Protein 8B3Z (pdb70)

Secondary structure (DSSP, 8-state):
-HHHHHHHHHHHHTHHHHHHHHHHH-BTTB-HHHHHHHHHHHHHHHHHH--TTSS--HHHHHHHHHHHHHHHHHHHTT--/-HHHHHHHHHHHTHHHHHHHHHHT-BTTB-HHHHHHHHHHHHHHHHHH--TTSSS-HHHHHHHHHHHHHHHHHHHT-/-THHHHHHHTHHHHHHHHGGGGGG---HHHHHHHHHHHHHHHHHT--GGGS--HHHHHHHHHHHHHHHHHHHH-/-HHHHHHHHHHHHTHHHHHHHHGGGTTS---HHHHHHHHHHHHHHHHHH--TTSSS-HHHHHHHHHHHHHHHHHHHT-/---THHHHHHTHHHHHHHHHTTTTSSS-HHHHHHHHHHHHHHHHHH--TTSS--HHHHHHHHHHHHHHHHHHHTT---/--HHHHHHHTTHHHHHHHHHTTTTSSS-HHHHHHHHHHHHHHHHHT--SSSSS-HHHHHHHHHHHHHHHHHHHTT--

Foldseek 3Di:
DVVVVVLVVQLVVCLVLQLVLLVVVDDVPDDSVVLSVQLSVLQSVLSVPPDPVDDDDSSRSSNVSSVVSSVVVCVVVVVD/DVVVVLVVQLVVCLVVQLVLLVVPDDPPRDSVVLSVQLSVLQSVLSVPPDPVDDDDSSRSSNVSSVVSNVVVVVVVD/DVLVCQLVVCLVVQLVLLVVCVVVVDDSVVLSVQLSVLQSVLSVPPPVVVVDDSSVSSSVSSNVSSVCVVVVVD/DVLVVVLVVQLVVCLVLQLVLLVVCVVVVDDSVVLSVQLSVLQSVLSVPPDVPDDDDSSRSSNVSSVVSVVVVVVVVD/DPPPVVVLVVCLVVQLVLLVVVVVKPDDSVVLSVQLSVQLVVLVVPPDPVDPDDSNRSSNVSSNVSSVVVCVVVVIDD/DVCLVVLLVVCLVVLLVLLVVVPVWPDDSVVLSVQLSVLLNVLSVPADPDDPDHNSRSSNVSSNVSSVCVCVVVPID

Sequence (464 aa):
NGDQAARAILIERNLRLVVYIARKFENTGINIEDLISIGTIGLIKAVNTFNPEKKIKLATYASRCIENEILMYLRRNNKIGDQAARAILIERNLRLVVYIARKFENTGINIEDLISIGTIGLIKAVNTFNPEKKIKLATYASRCIENEILMYLRRNNAARAILIERNLRLVVYIARKFENTGINIEDLISIGTIGLIKAVNTFNPEKKIKLATYASRCIENEILMYLRRNNNGDQAARAILIERNLRLVVYIARKFENTGINIEDLISIGTIGLIKAVNTFNPEKKIKLATYASRCIENEILMYLRRNNQAARAILIERNLRLVVYIARKFENTGINIEDLISIGTIGLIKAVNTFNPEKKIKLATYASRCIENEILMYLRRNNKIRQAARAILIERNLRLVVYIARKFENTGINIEDLISSIGTIGLIKAVNTFNPEKKIKLATYASRCIENEILMYLRRNNKI

InterPro domains:
  IPR000943 RNA polymerase sigma-70 [PIRSF000770] (6-238)
  IPR000943 RNA polymerase sigma-70 [PR00046] (86-99)
  IPR000943 RNA polymerase sigma-70 [PR00046] (184-196)
  IPR000943 RNA polymerase sigma-70 [PR00046] (205-220)
  IPR000943 RNA polymerase sigma-70 [PR00046] (220-231)
  IPR000943 RNA polymerase sigma-70 [PS00715] (86-99)
  IPR000943 RNA polymerase sigma-70 [PS00716] (205-231)
  IPR001387 Cro/C1-type, helix-turn-helix domain [PS50943] (205-225)
  IPR007627 RNA polymerase sigma-70 region 2 [PF04542] (62-131)
  IPR007630 RNA polymerase sigma-70 region 4 [PF04545] (180-233)
  IPR013324 RNA polymerase sigma factor, region 3/4-like [SSF88659] (143-237)
  IPR013325 RNA polymerase sigma factor, region 2 [SSF88946] (25-131)
  IPR014200 RNA polymerase sigma-E type [TIGR02835] (8-239)
  IPR014284 RNA polymerase sigma-70-like domain [TIGR02937] (58-234)
  IPR036388 Winged helix-like DNA-binding domain superfamily [G3DSA:1.10.10.10] (165-238)
  IPR050813 Bacterial Sigma-70 Factor [PTHR30376] (3-131)

B-factor: mean 68.11, std 27.05, range [22.67, 183.77]

CATH classification: 1.20.120.1810

Structure (mmCIF, N/CA/C/O backbone):
data_8B3Z
#
_entry.id   8B3Z
#
_cell.length_a   81.953
_cell.length_b   165.143
_cell.length_c   98.930
_cell.angle_alpha   90.000
_cell.angle_beta   90.000
_cell.angle_gamma   90.000
#
_symmetry.space_group_name_H-M   'C 2 2 21'
#
loop_
_entity.id
_entity.type
_entity.pdbx_description
1 polymer 'RNA polymerase sigma factor'
2 water water
#
loop_
_atom_site.group_PDB
_atom_site.id
_atom_site.type_symbol
_atom_site.label_atom_id
_atom_site.label_alt_id
_atom_site.label_comp_id
_atom_site.label_asym_id
_atom_site.label_entity_id
_atom_site.label_seq_id
_atom_site.pdbx_PDB_ins_code
_atom_site.Cartn_x
_atom_site.Cartn_y
_atom_site.Cartn_z
_atom_site.occupancy
_atom_site.B_iso_or_equiv
_atom_site.auth_seq_id
_atom_site.auth_comp_id
_atom_site.auth_asym_id
_atom_site.auth_atom_id
_atom_site.pdbx_PDB_model_num
ATOM 1 N N . ASN A 1 2 ? 16.52906 24.83463 53.77013 1.000 85.87447 -3 ASN A N 1
ATOM 2 C CA . ASN A 1 2 ? 16.66311 23.43161 53.39060 1.000 96.51657 -3 ASN A CA 1
ATOM 3 C C . ASN A 1 2 ? 18.10353 22.94827 53.52342 1.000 96.31556 -3 ASN A C 1
ATOM 4 O O . ASN A 1 2 ? 19.03868 23.63634 53.10852 1.000 97.34714 -3 ASN A O 1
ATOM 6 N N . GLY A 1 3 ? 18.27248 21.75688 54.10217 1.000 86.19048 -2 GLY A N 1
ATOM 7 C CA . GLY A 1 3 ? 19.59076 21.14539 54.14043 1.000 69.61610 -2 GLY A CA 1
ATOM 8 C C . GLY A 1 3 ? 20.13833 20.85902 52.75344 1.000 71.25466 -2 GLY A C 1
ATOM 9 O O . GLY A 1 3 ? 21.31747 21.10417 52.47545 1.000 64.28893 -2 GLY A O 1
ATOM 10 N N . ASP A 1 4 ? 19.28869 20.34366 51.85889 1.000 70.45904 -1 ASP A N 1
ATOM 11 C CA . ASP A 1 4 ? 19.73108 20.10463 50.48871 1.000 59.50222 -1 ASP A CA 1
ATOM 12 C C . ASP A 1 4 ? 20.09108 21.40356 49.78110 1.000 62.22992 -1 ASP A C 1
ATOM 13 O O . ASP A 1 4 ? 20.98196 21.41169 48.92153 1.000 62.02716 -1 ASP A O 1
ATOM 18 N N . GLN A 1 5 ? 19.41383 22.50624 50.12104 1.000 62.66119 0 GLN A N 1
ATOM 19 C CA . GLN A 1 5 ? 19.78466 23.79989 49.55241 1.000 59.22098 0 GLN A CA 1
ATOM 20 C C . GLN A 1 5 ? 21.18413 24.20243 49.99227 1.000 54.15373 0 GLN A C 1
ATOM 21 O O . GLN A 1 5 ? 21.96328 24.74359 49.19609 1.000 50.86688 0 GLN A O 1
ATOM 23 N N . ALA A 1 6 ? 21.52287 23.93422 51.25849 1.000 48.21088 1 ALA A N 1
ATOM 24 C CA . ALA A 1 6 ? 22.85840 24.25166 51.75617 1.000 51.01332 1 ALA A CA 1
ATOM 25 C C . ALA A 1 6 ? 23.91700 23.42981 51.03626 1.000 55.67879 1 ALA A C 1
ATOM 26 O O . ALA A 1 6 ? 24.98271 23.94741 50.68154 1.000 57.09927 1 ALA A O 1
ATOM 28 N N . ALA A 1 7 ? 23.63074 22.14819 50.79771 1.000 60.55071 2 ALA A N 1
ATOM 29 C CA . ALA A 1 7 ? 24.58321 21.29308 50.09968 1.000 55.00740 2 ALA A CA 1
ATOM 30 C C . ALA A 1 7 ? 24.77851 21.74876 48.66176 1.000 47.98296 2 ALA A C 1
ATOM 31 O O . ALA A 1 7 ? 25.90385 21.74533 48.15221 1.000 53.49777 2 ALA A O 1
ATOM 33 N N . ARG A 1 8 ? 23.69646 22.14966 47.98885 1.000 47.48324 3 ARG A N 1
ATOM 34 C CA . ARG A 1 8 ? 23.83679 22.64137 46.62143 1.000 46.40408 3 ARG A CA 1
ATOM 35 C C . ARG A 1 8 ? 24.62439 23.94343 46.58595 1.000 49.94576 3 ARG A C 1
ATOM 36 O O . ARG A 1 8 ? 25.47453 24.13782 45.70839 1.000 52.65786 3 ARG A O 1
ATOM 44 N N . ALA A 1 9 ? 24.36239 24.83926 47.54176 1.000 51.44799 4 ALA A N 1
ATOM 45 C CA . ALA A 1 9 ? 25.11374 26.08781 47.63053 1.000 43.47666 4 ALA A CA 1
ATOM 46 C C . ALA A 1 9 ? 26.60387 25.82457 47.79513 1.000 46.02610 4 ALA A C 1
ATOM 47 O O . ALA A 1 9 ? 27.43279 26.50209 47.17888 1.000 49.74844 4 ALA A O 1
ATOM 49 N N . ILE A 1 10 ? 26.96392 24.84276 48.62189 1.000 48.60850 5 ILE A N 1
ATOM 50 C CA . ILE A 1 10 ? 28.37389 24.52299 48.81786 1.000 48.93223 5 ILE A CA 1
ATOM 51 C C . ILE A 1 10 ? 29.00852 24.09401 47.50655 1.000 52.29613 5 ILE A C 1
ATOM 52 O O . ILE A 1 10 ? 30.13563 24.48960 47.18537 1.000 55.75663 5 ILE A O 1
ATOM 57 N N . LEU A 1 11 ? 28.29208 23.28883 46.72299 1.000 53.67057 6 LEU A N 1
ATOM 58 C CA . LEU A 1 11 ? 28.86568 22.74192 45.49920 1.000 49.12110 6 LEU A CA 1
ATOM 59 C C . LEU A 1 11 ? 28.92891 23.79103 44.39495 1.000 42.52027 6 LEU A C 1
ATOM 60 O O . LEU A 1 11 ? 29.88094 23.81429 43.61076 1.000 40.65858 6 LEU A O 1
ATOM 65 N N . ILE A 1 12 ? 27.92912 24.66610 44.32096 1.000 43.72328 7 ILE A N 1
ATOM 66 C CA . ILE A 1 12 ? 27.94627 25.73619 43.32858 1.000 41.22752 7 ILE A CA 1
ATOM 67 C C . ILE A 1 12 ? 29.11773 26.67683 43.58567 1.000 52.29909 7 ILE A C 1
ATOM 68 O O . ILE A 1 12 ? 29.92420 26.95658 42.69056 1.000 52.38363 7 ILE A O 1
ATOM 73 N N . GLU A 1 13 ? 29.23634 27.16968 44.82192 1.000 55.59645 8 GLU A N 1
ATOM 74 C CA . GLU A 1 13 ? 30.31180 28.10187 45.13966 1.000 54.37915 8 GLU A CA 1
ATOM 75 C C . GLU A 1 13 ? 31.67756 27.45708 44.97410 1.000 54.94761 8 GLU A C 1
ATOM 76 O O . GLU A 1 13 ? 32.65279 28.14667 44.65975 1.000 60.65531 8 GLU A O 1
ATOM 82 N N . ARG A 1 14 ? 31.76019 26.13606 45.14866 1.000 53.82103 9 ARG A N 1
ATOM 83 C CA . ARG A 1 14 ? 33.03743 25.44096 45.02983 1.000 61.99758 9 ARG A CA 1
ATOM 84 C C . ARG A 1 14 ? 33.54586 25.42872 43.59039 1.000 63.86240 9 ARG A C 1
ATOM 85 O O . ARG A 1 14 ? 34.75397 25.29114 43.36418 1.000 59.87133 9 ARG A O 1
ATOM 93 N N . ASN A 1 15 ? 32.65404 25.59092 42.60872 1.000 52.20368 10 ASN A N 1
ATOM 94 C CA . ASN A 1 15 ? 33.02409 25.46556 41.20322 1.000 50.26244 10 ASN A CA 1
ATOM 95 C C . ASN A 1 15 ? 32.76461 26.74246 40.40555 1.000 50.06929 10 ASN A C 1
ATOM 96 O O . ASN A 1 15 ? 32.59778 26.67101 39.18497 1.000 51.13411 10 ASN A O 1
ATOM 101 N N . LEU A 1 16 ? 32.72272 27.91171 41.06065 1.000 37.55136 11 LEU A N 1
ATOM 102 C CA . LEU A 1 16 ? 32.53210 29.15121 40.30672 1.000 46.07441 11 LEU A CA 1
ATOM 103 C C . LEU A 1 16 ? 33.75113 29.47144 39.45616 1.000 49.86452 11 LEU A C 1
ATOM 104 O O . LEU A 1 16 ? 33.62333 30.05798 38.37362 1.000 51.61509 11 LEU A O 1
ATOM 109 N N . ARG A 1 17 ? 34.94201 29.09500 39.92278 1.000 43.33861 12 ARG A N 1
ATOM 110 C CA . ARG A 1 17 ? 36.15433 29.26521 39.13348 1.000 48.34069 12 ARG A CA 1
ATOM 111 C C . ARG A 1 17 ? 36.02735 28.58149 37.78318 1.000 48.84485 12 ARG A C 1
ATOM 112 O O . ARG A 1 17 ? 36.61796 29.03093 36.79429 1.000 50.52053 12 ARG A O 1
ATOM 120 N N . LEU A 1 18 ? 35.25737 27.49435 37.73338 1.000 49.99411 13 LEU A N 1
ATOM 121 C CA . LEU A 1 18 ? 35.08359 26.73819 36.50013 1.000 48.12920 13 LEU A CA 1
ATOM 122 C C . LEU A 1 18 ? 34.24374 27.51858 35.50338 1.000 43.91899 13 LEU A C 1
ATOM 123 O O . LEU A 1 18 ? 34.50155 27.48160 34.29364 1.000 40.36887 13 LEU A O 1
ATOM 128 N N . VAL A 1 19 ? 33.24775 28.24869 36.00377 1.000 43.12665 14 VAL A N 1
ATOM 129 C CA . VAL A 1 19 ? 32.41835 29.09138 35.15081 1.000 40.36805 14 VAL A CA 1
ATOM 130 C C . VAL A 1 19 ? 33.26312 30.16712 34.48231 1.000 44.28536 14 VAL A C 1
ATOM 131 O O . VAL A 1 19 ? 33.18885 30.37643 33.26401 1.000 49.51394 14 VAL A O 1
ATOM 135 N N . VAL A 1 20 ? 34.08520 30.86188 35.26841 1.000 36.66118 15 VAL A N 1
ATOM 136 C CA . VAL A 1 20 ? 34.85680 31.97411 34.72851 1.000 36.87100 15 VAL A CA 1
ATOM 137 C C . VAL A 1 20 ? 35.87637 31.47256 33.71931 1.000 48.76235 15 VAL A C 1
ATOM 138 O O . VAL A 1 20 ? 36.04014 32.05880 32.64159 1.000 47.65052 15 VAL A O 1
ATOM 142 N N . TYR A 1 21 ? 36.57863 30.38334 34.04758 1.000 49.00160 16 TYR A N 1
ATOM 143 C CA . TYR A 1 21 ? 37.59861 29.87073 33.13846 1.000 45.38119 16 TYR A CA 1
ATOM 144 C C . TYR A 1 21 ? 36.98398 29.44615 31.81052 1.000 45.15188 16 TYR A C 1
ATOM 145 O O . TYR A 1 21 ? 37.53687 29.73248 30.74060 1.000 46.81263 16 TYR A O 1
ATOM 154 N N . ILE A 1 22 ? 35.83558 28.76970 31.85756 1.000 44.83266 17 ILE A N 1
ATOM 155 C CA . ILE A 1 22 ? 35.21350 28.30722 30.62240 1.000 48.79172 17 ILE A CA 1
ATOM 156 C C . ILE A 1 22 ? 34.65674 29.48470 29.83512 1.000 45.49545 17 ILE A C 1
ATOM 157 O O . ILE A 1 22 ? 34.77777 29.54121 28.60606 1.000 48.74081 17 ILE A O 1
ATOM 162 N N . ALA A 1 23 ? 34.06313 30.45610 30.52891 1.000 47.84304 18 ALA A N 1
ATOM 163 C CA . ALA A 1 23 ? 33.53899 31.63182 29.84305 1.000 42.01801 18 ALA A CA 1
ATOM 164 C C . ALA A 1 23 ? 34.6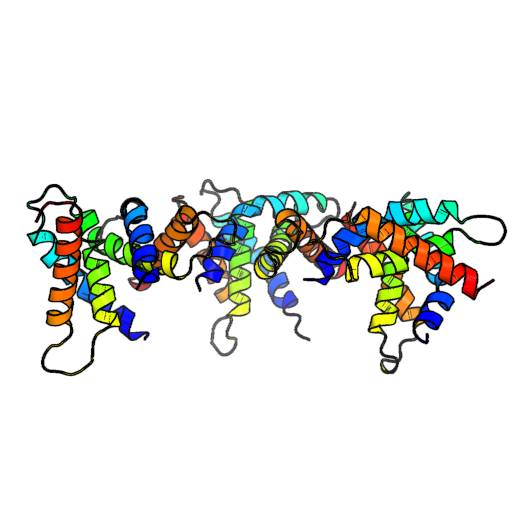5000 32.39378 29.13625 1.000 42.62106 18 ALA A C 1
ATOM 165 O O . ALA A 1 23 ? 34.46910 32.86000 28.00582 1.000 47.33292 18 ALA A O 1
ATOM 167 N N . ARG A 1 24 ? 35.81535 32.51347 29.77978 1.000 43.86209 19 ARG A N 1
ATOM 168 C CA . ARG A 1 24 ? 36.94153 33.20122 29.15422 1.000 45.30221 19 ARG A CA 1
ATOM 169 C C . ARG A 1 24 ? 37.34511 32.53593 27.85028 1.000 50.77623 19 ARG A C 1
ATOM 170 O O . ARG A 1 24 ? 37.78364 33.21930 26.91845 1.000 52.56338 19 ARG A O 1
ATOM 178 N N . LYS A 1 25 ? 37.20263 31.20686 27.76440 1.000 52.94219 20 LYS A N 1
ATOM 179 C CA . LYS A 1 25 ? 37.55631 30.49573 26.53866 1.000 49.07449 20 LYS A CA 1
ATOM 180 C C . LYS A 1 25 ? 36.63423 30.87270 25.38626 1.000 41.74889 20 LYS A C 1
ATOM 181 O O . LYS A 1 25 ? 37.05898 30.87527 24.23032 1.000 53.16384 20 LYS A O 1
ATOM 187 N N . PHE A 1 26 ? 35.38395 31.21138 25.67817 1.000 48.31258 21 PHE A N 1
ATOM 188 C CA . PHE A 1 26 ? 34.42763 31.55783 24.64215 1.000 54.65818 21 PHE A CA 1
ATOM 189 C C . PHE A 1 26 ? 34.34731 33.05147 24.37713 1.000 56.33039 21 PHE A C 1
ATOM 190 O O . PHE A 1 26 ? 33.64363 33.46063 23.44789 1.000 54.63273 21 PHE A O 1
ATOM 198 N N . GLU A 1 27 ? 35.03003 33.87116 25.17141 1.000 64.75754 22 GLU A N 1
ATOM 199 C CA . GLU A 1 27 ? 34.98087 35.30706 24.95321 1.000 63.98153 22 GLU A CA 1
ATOM 200 C C . GLU A 1 27 ? 35.57239 35.61952 23.59361 1.000 61.75831 22 GLU A C 1
ATOM 201 O O . GLU A 1 27 ? 36.61714 35.07932 23.22052 1.000 67.22608 22 GLU A O 1
ATOM 207 N N . ASN A 1 28 ? 34.88250 36.47248 22.84799 1.000 62.09563 23 ASN A N 1
ATOM 208 C CA . ASN A 1 28 ? 35.26884 36.80856 21.48763 1.000 70.32545 23 ASN A CA 1
ATOM 209 C C . ASN A 1 28 ? 34.65906 38.15732 21.14128 1.000 74.92748 23 ASN A C 1
ATOM 210 O O . ASN A 1 28 ? 33.88057 38.72693 21.91219 1.000 74.54850 23 ASN A O 1
ATOM 215 N N . THR A 1 29 ? 35.02384 38.66641 19.96761 1.000 79.15572 24 THR A N 1
ATOM 216 C CA . THR A 1 29 ? 34.43051 39.89588 19.46706 1.000 80.50474 24 THR A CA 1
ATOM 217 C C . THR A 1 29 ? 32.92559 39.72763 19.29335 1.000 81.25876 24 THR A C 1
ATOM 218 O O . THR A 1 29 ? 32.46498 38.77840 18.65313 1.000 88.25654 24 THR A O 1
ATOM 222 N N . GLY A 1 30 ? 32.15785 40.64739 19.87424 1.000 76.80231 25 GLY A N 1
ATOM 223 C CA . GLY A 1 30 ? 30.71256 40.59428 19.80670 1.000 69.23754 25 GLY A CA 1
ATOM 224 C C . GLY A 1 30 ? 30.05034 39.72217 20.85046 1.000 76.14648 25 GLY A C 1
ATOM 225 O O . GLY A 1 30 ? 28.81565 39.63588 20.86395 1.000 86.11072 25 GLY A O 1
ATOM 226 N N . ILE A 1 31 ? 30.82459 39.08270 21.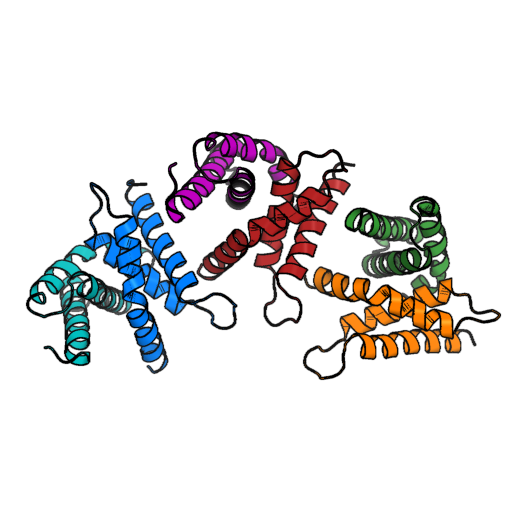72622 1.000 62.18112 26 ILE A N 1
ATOM 227 C CA . ILE A 1 31 ? 30.31322 38.17337 22.74516 1.000 65.48226 26 ILE A CA 1
ATOM 228 C C . ILE A 1 31 ? 30.80206 38.67873 24.09627 1.000 69.43979 26 ILE A C 1
ATOM 229 O O . ILE A 1 31 ? 32.00397 38.61667 24.39361 1.000 65.63662 26 ILE A O 1
ATOM 234 N N . ASN A 1 32 ? 29.87685 39.16485 24.92083 1.000 66.45753 27 ASN A N 1
ATOM 235 C CA . ASN A 1 32 ? 30.24684 39.81059 26.17230 1.000 59.21186 27 ASN A CA 1
ATOM 236 C C . ASN A 1 32 ? 30.56199 38.76746 27.24012 1.000 55.34503 27 ASN A C 1
ATOM 237 O O . ASN A 1 32 ? 29.75761 37.86536 27.50299 1.000 49.94119 27 ASN A O 1
ATOM 242 N N . ILE A 1 33 ? 31.74104 38.89927 27.85506 1.000 59.03766 28 ILE A N 1
ATOM 243 C CA . ILE A 1 33 ? 32.14474 37.98393 28.92132 1.000 54.44976 28 ILE A CA 1
ATOM 244 C C . ILE A 1 33 ? 31.12145 37.98810 30.05298 1.000 48.16242 28 ILE A C 1
ATOM 245 O O . ILE A 1 33 ? 30.85766 36.94901 30.67140 1.000 52.69272 28 ILE A O 1
ATOM 250 N N . GLU A 1 34 ? 30.52501 39.14917 30.33858 1.000 48.36026 29 GLU A N 1
ATOM 251 C CA . GLU A 1 34 ? 29.53555 39.22006 31.41089 1.000 46.55688 29 GLU A CA 1
ATOM 252 C C . GLU A 1 34 ? 28.34851 38.31577 31.12341 1.000 46.35414 29 GLU A C 1
ATOM 253 O O . GLU A 1 34 ? 27.84585 37.63678 32.02432 1.000 48.59750 29 GLU A O 1
ATOM 259 N N . ASP A 1 35 ? 27.89433 38.27930 29.86938 1.000 46.10799 30 ASP A N 1
ATOM 260 C CA . ASP A 1 35 ? 26.80749 37.37406 29.51492 1.000 44.55694 30 ASP A CA 1
ATOM 261 C C . ASP A 1 35 ? 27.23353 35.91591 29.64592 1.000 43.96857 30 ASP A C 1
ATOM 262 O O . ASP A 1 35 ? 26.44238 35.07057 30.07886 1.000 51.16412 30 ASP A O 1
ATOM 267 N N . LEU A 1 36 ? 28.47698 35.59858 29.27489 1.000 44.46507 31 LEU A N 1
ATOM 268 C CA . LEU A 1 36 ? 28.92501 34.20828 29.32156 1.000 47.17032 31 LEU A CA 1
ATOM 269 C C . LEU A 1 36 ? 29.01477 33.70716 30.75762 1.000 48.72043 31 LEU A C 1
ATOM 270 O O . LEU A 1 36 ? 28.64931 32.56167 31.04642 1.000 49.32339 31 LEU A O 1
ATOM 275 N N . ILE A 1 37 ? 29.47631 34.55738 31.67375 1.000 44.44039 32 ILE A N 1
ATOM 276 C CA . ILE A 1 37 ? 29.55015 34.16687 33.07803 1.000 43.32923 32 ILE A CA 1
ATOM 277 C C . ILE A 1 37 ? 28.16692 33.80443 33.60155 1.000 43.02722 32 ILE A C 1
ATOM 278 O O . ILE A 1 37 ? 27.98525 32.77414 34.26346 1.000 54.44880 32 ILE A O 1
ATOM 283 N N . SER A 1 38 ? 27.16445 34.63035 33.29315 1.000 41.94621 33 SER A N 1
ATOM 284 C CA . SER A 1 38 ? 25.80530 34.35257 33.75438 1.000 39.12703 33 SER A CA 1
ATOM 285 C C . SER A 1 38 ? 25.26276 33.08043 33.12237 1.000 49.68790 33 SER A C 1
ATOM 286 O O . SER A 1 38 ? 24.68013 32.23522 33.81466 1.000 47.17453 33 SER A O 1
ATOM 289 N N . ILE A 1 39 ? 25.44051 32.93476 31.80174 1.000 41.50423 34 ILE A N 1
ATOM 290 C CA . ILE A 1 39 ? 24.97582 31.73863 31.10107 1.000 38.03371 34 ILE A CA 1
ATOM 291 C C . ILE A 1 39 ? 25.69761 30.50726 31.63116 1.000 45.26295 34 ILE A C 1
ATOM 292 O O . ILE A 1 39 ? 25.08540 29.46119 31.88122 1.000 42.25663 34 ILE A O 1
ATOM 297 N N . GLY A 1 40 ? 27.01155 30.61947 31.82534 1.000 42.93232 35 GLY A N 1
ATOM 298 C CA . GLY A 1 40 ? 27.75177 29.51559 32.40327 1.000 35.21778 35 GLY A CA 1
ATOM 299 C C . GLY A 1 40 ? 27.29079 29.18874 33.80765 1.000 39.82746 35 GLY A C 1
ATOM 300 O O . GLY A 1 40 ? 27.22152 28.01708 34.19367 1.000 39.31218 35 GLY A O 1
ATOM 301 N N . THR A 1 41 ? 26.96515 30.21391 34.59577 1.000 38.88625 36 THR A N 1
ATOM 302 C CA . THR A 1 41 ? 26.48090 29.96261 35.94824 1.000 40.64936 36 THR A CA 1
ATOM 303 C C . THR A 1 41 ? 25.16769 29.18453 35.93759 1.000 42.85429 36 THR A C 1
ATOM 304 O O . THR A 1 41 ? 24.92770 28.35201 36.82167 1.000 40.75901 36 THR A O 1
ATOM 308 N N . ILE A 1 42 ? 24.31989 29.41160 34.93432 1.000 44.01928 37 ILE A N 1
ATOM 309 C CA . ILE A 1 42 ? 23.10246 28.61543 34.82064 1.000 42.62890 37 ILE A CA 1
ATOM 310 C C . ILE A 1 42 ? 23.45153 27.16206 34.53719 1.000 48.95740 37 ILE A C 1
ATOM 311 O O . ILE A 1 42 ? 22.85824 26.24236 35.11483 1.000 52.54280 37 ILE A O 1
ATOM 316 N N . GLY A 1 43 ? 24.44026 26.93137 33.66951 1.000 43.83081 38 GLY A N 1
ATOM 317 C CA . GLY A 1 43 ? 24.90392 25.57183 33.43963 1.000 43.60027 38 GLY A CA 1
ATOM 318 C C . GLY A 1 43 ? 25.42324 24.90966 34.70197 1.000 40.75352 38 GLY A C 1
ATOM 319 O O . GLY A 1 43 ? 25.18570 23.72256 34.93591 1.000 42.18474 38 GLY A O 1
ATOM 320 N N . LEU A 1 44 ? 26.14022 25.66297 35.53347 1.000 43.51526 39 LEU A N 1
ATOM 321 C CA . LEU A 1 44 ? 26.62762 25.09918 36.78618 1.000 46.21789 39 LEU A CA 1
ATOM 322 C C . LEU A 1 44 ? 25.47060 24.72726 37.70061 1.000 45.91368 39 LEU A C 1
ATOM 323 O O . LEU A 1 44 ? 25.47147 23.65562 38.31178 1.000 48.87801 39 LEU A O 1
ATOM 328 N N . ILE A 1 45 ? 24.46543 25.59559 37.78748 1.000 50.62648 40 ILE A N 1
ATOM 329 C CA . ILE A 1 45 ? 23.30345 25.31398 38.62277 1.000 54.03699 40 ILE A CA 1
ATOM 330 C C . ILE A 1 45 ? 22.61419 24.03619 38.15807 1.000 48.77256 40 ILE A C 1
ATOM 331 O O . ILE A 1 45 ? 22.26421 23.16901 38.96901 1.000 47.35087 40 ILE A O 1
ATOM 336 N N . LYS A 1 46 ? 22.42778 23.88523 36.84481 1.000 45.81997 41 LYS A N 1
ATOM 337 C CA . LYS A 1 46 ? 21.81467 22.66184 36.33516 1.000 46.83404 41 LYS A CA 1
ATOM 338 C C . LYS A 1 46 ? 22.67255 21.44233 36.65251 1.000 47.21083 41 LYS A C 1
ATOM 339 O O . LYS A 1 46 ? 22.14705 20.37678 37.00274 1.000 46.18410 41 LYS A O 1
ATOM 345 N N . ALA A 1 47 ? 23.99568 21.57812 36.52688 1.000 37.53398 42 ALA A N 1
ATOM 346 C CA . ALA A 1 47 ? 24.88261 20.46222 36.83105 1.000 41.39999 42 ALA A CA 1
ATOM 347 C C . ALA A 1 47 ? 24.68417 19.98517 38.26597 1.000 41.58875 42 ALA A C 1
ATOM 348 O O . ALA A 1 47 ? 24.45083 18.79365 38.50767 1.000 39.83648 42 ALA A O 1
ATOM 350 N N . VAL A 1 48 ? 24.72837 20.91224 39.22718 1.000 38.35888 43 VAL A N 1
ATOM 351 C CA . VAL A 1 48 ? 24.62199 20.54130 40.63804 1.000 42.81126 43 VAL A CA 1
ATOM 352 C C . VAL A 1 48 ? 23.24794 19.95555 40.96073 1.000 44.18755 43 VAL A C 1
ATOM 353 O O . VAL A 1 48 ? 23.13386 19.04797 41.79248 1.000 47.38481 43 VAL A O 1
ATOM 357 N N . ASN A 1 49 ? 22.19394 20.42935 40.29552 1.000 44.03996 44 ASN A N 1
ATOM 358 C CA . ASN A 1 49 ? 20.85162 19.91485 40.55392 1.000 48.67432 44 ASN A CA 1
ATOM 359 C C . ASN A 1 49 ? 20.61715 18.53217 39.96118 1.000 50.39985 44 ASN A C 1
ATOM 360 O O . ASN A 1 49 ? 19.67730 17.85054 40.38217 1.000 52.53467 44 ASN A O 1
ATOM 365 N N . THR A 1 50 ? 21.42196 18.11066 38.98359 1.000 45.93037 45 THR A N 1
ATOM 366 C CA . THR A 1 50 ? 21.23324 16.81534 38.34622 1.000 46.33786 45 THR A CA 1
ATOM 367 C C . THR A 1 50 ? 22.39965 15.85757 38.55880 1.000 50.93477 45 THR A C 1
ATOM 368 O O . THR A 1 50 ? 22.31844 14.70408 38.11664 1.000 53.19417 45 THR A O 1
ATOM 372 N N . PHE A 1 51 ? 23.46872 16.28398 39.23183 1.000 39.88742 46 PHE A N 1
ATOM 373 C CA . PHE A 1 51 ? 24.63802 15.42666 39.38365 1.000 47.73382 46 PHE A CA 1
ATOM 374 C C . PHE A 1 51 ? 24.29017 14.19057 40.20606 1.000 58.36100 46 PHE A C 1
ATOM 375 O O . PHE A 1 51 ? 23.52788 14.26476 41.17261 1.000 62.56053 46 PHE A O 1
ATOM 383 N N . ASN A 1 52 ? 24.83420 13.04273 39.80814 1.000 66.08789 47 ASN A N 1
ATOM 384 C CA . ASN A 1 52 ? 24.66196 11.82447 40.59345 1.000 70.81567 47 ASN A CA 1
ATOM 385 C C . ASN A 1 52 ? 26.02325 11.35186 41.08146 1.000 66.50155 47 ASN A C 1
ATOM 386 O O . ASN A 1 52 ? 26.86366 10.95486 40.25843 1.000 64.38641 47 ASN A O 1
ATOM 391 N N . PRO A 1 53 ? 26.29267 11.37676 42.39039 1.000 65.64888 48 PRO A N 1
ATOM 392 C CA . PRO A 1 53 ? 27.58529 10.87192 42.87430 1.000 76.73188 48 PRO A CA 1
ATOM 393 C C . PRO A 1 53 ? 27.74136 9.37442 42.72188 1.000 99.65818 48 PRO A C 1
ATOM 394 O O . PRO A 1 53 ? 28.87587 8.88640 42.76175 1.000 106.12188 48 PRO A O 1
ATOM 398 N N . GLU A 1 54 ? 26.64644 8.62671 42.55816 1.000 122.88428 49 GLU A N 1
ATOM 399 C CA . GLU A 1 54 ? 26.75393 7.17888 42.42514 1.000 122.21966 49 GLU A CA 1
ATOM 400 C C . GLU A 1 54 ? 27.41738 6.77191 41.11723 1.000 114.29805 49 GLU A C 1
ATOM 401 O O . GLU A 1 54 ? 27.89192 5.63668 41.00609 1.000 123.50710 49 GLU A O 1
ATOM 403 N N . LYS A 1 55 ? 27.46120 7.66379 40.13031 1.000 88.75045 50 LYS A N 1
ATOM 404 C CA . LYS A 1 55 ? 28.20978 7.40155 38.91416 1.000 79.41447 50 LYS A CA 1
ATOM 405 C C . LYS A 1 55 ? 29.67149 7.78478 39.12676 1.000 79.09294 50 LYS A C 1
ATOM 406 O O . LYS A 1 55 ? 30.05560 8.30177 40.17872 1.000 88.23580 50 LYS A O 1
ATOM 412 N N . LYS A 1 56 ? 30.50822 7.51931 38.12412 1.000 62.08477 51 LYS A N 1
ATOM 413 C CA . LYS A 1 56 ? 31.95348 7.60401 38.29323 1.000 61.55279 51 LYS A CA 1
ATOM 414 C C . LYS A 1 56 ? 32.54493 8.83064 37.60614 1.000 55.82882 51 LYS A C 1
ATOM 415 O O . LYS A 1 56 ? 33.69173 8.80650 37.15336 1.000 64.79386 51 LYS A O 1
ATOM 417 N N . ILE A 1 57 ? 31.78014 9.91438 37.53205 1.000 45.94795 52 ILE A N 1
ATOM 418 C CA . ILE A 1 57 ? 32.20662 11.14110 36.87617 1.000 47.35905 52 ILE A CA 1
ATOM 419 C C . ILE A 1 57 ? 32.40252 12.20533 37.94529 1.000 47.08211 52 ILE A C 1
ATOM 420 O O . ILE A 1 57 ? 31.51015 12.42639 38.77439 1.000 49.03007 52 ILE A O 1
ATOM 425 N N . LYS A 1 58 ? 33.57037 12.85271 37.93467 1.000 42.28435 53 LYS A N 1
ATOM 426 C CA . LYS A 1 58 ? 33.79605 14.00579 38.79975 1.000 38.56308 53 LYS A CA 1
ATOM 427 C C . LYS A 1 58 ? 32.69259 15.03359 38.61118 1.000 47.84000 53 LYS A C 1
ATOM 428 O O . LYS A 1 58 ? 32.21168 15.25875 37.49581 1.000 50.22956 53 LYS A O 1
ATOM 434 N N . LEU A 1 59 ? 32.30559 15.68075 39.71190 1.000 49.30355 54 LEU A N 1
ATOM 435 C CA . LEU A 1 59 ? 31.44503 16.85216 39.59478 1.000 43.40720 54 LEU A CA 1
ATOM 436 C C . LEU A 1 59 ? 32.06047 17.88122 38.65129 1.000 44.82969 54 LEU A C 1
ATOM 437 O O . LEU A 1 59 ? 31.37874 18.40489 37.76481 1.000 41.55055 54 LEU A O 1
ATOM 442 N N . ALA A 1 60 ? 33.35914 18.15560 38.80659 1.000 44.71842 55 ALA A N 1
ATOM 443 C CA . ALA A 1 60 ? 34.01703 19.14765 37.96041 1.000 42.85637 55 ALA A CA 1
ATOM 444 C C . ALA A 1 60 ? 33.93129 18.76865 36.48358 1.000 44.52400 55 ALA A C 1
ATOM 445 O O . ALA A 1 60 ? 33.65678 19.62283 35.63379 1.000 42.49932 55 ALA A O 1
ATOM 447 N N . THR A 1 61 ? 34.18766 17.49528 36.15915 1.000 42.05468 56 THR A N 1
ATOM 448 C CA . THR A 1 61 ? 34.01383 17.01541 34.79136 1.000 41.85252 56 THR A CA 1
ATOM 449 C C . THR A 1 61 ? 32.57759 17.22205 34.32681 1.000 41.44263 56 THR A C 1
ATOM 450 O O . THR A 1 61 ? 32.33049 17.70817 33.21721 1.000 46.18386 56 THR A O 1
ATOM 454 N N . TYR A 1 62 ? 31.61407 16.87674 35.18122 1.000 39.59123 57 TYR A N 1
ATOM 455 C CA . TYR A 1 62 ? 30.21152 16.96976 34.79817 1.000 36.88833 57 TYR A CA 1
ATOM 456 C C . TYR A 1 62 ? 29.76682 18.42352 34.70060 1.000 47.26511 57 TYR A C 1
ATOM 457 O O . TYR A 1 62 ? 29.07590 18.80843 33.74771 1.000 43.92550 57 TYR A O 1
ATOM 466 N N . ALA A 1 63 ? 30.16527 19.24332 35.67680 1.000 42.46441 58 ALA A N 1
ATOM 467 C CA . ALA A 1 63 ? 29.81786 20.66010 35.66381 1.000 41.99795 58 ALA A CA 1
ATOM 468 C C . ALA A 1 63 ? 30.33245 21.33736 34.40184 1.000 46.46962 58 ALA A C 1
ATOM 469 O O . ALA A 1 63 ? 29.58776 22.03641 33.70230 1.000 43.66575 58 ALA A O 1
ATOM 471 N N . SER A 1 64 ? 31.60967 21.12936 34.09452 1.000 42.21830 59 SER A N 1
ATOM 472 C CA . SER A 1 64 ? 32.20747 21.76844 32.93327 1.000 43.07649 59 SER A CA 1
ATOM 473 C C . SER A 1 64 ? 31.47063 21.39898 31.65116 1.000 46.74416 59 SER A C 1
ATOM 474 O O . SER A 1 64 ? 31.30839 22.23733 30.76024 1.000 48.96100 59 SER A O 1
ATOM 477 N N . ARG A 1 65 ? 31.00650 20.15705 31.54445 1.000 42.28752 60 ARG A N 1
ATOM 478 C CA . ARG A 1 65 ? 30.17283 19.76358 30.41667 1.000 31.19139 60 ARG A CA 1
ATOM 479 C C . ARG A 1 65 ? 28.86598 20.55702 30.37952 1.000 39.06890 60 ARG A C 1
ATOM 480 O O . ARG A 1 65 ? 28.44587 21.03504 29.31836 1.000 37.99719 60 ARG A O 1
ATOM 488 N N . CYS A 1 66 ? 28.19949 20.68746 31.52839 1.000 34.93915 61 CYS A N 1
ATOM 489 C CA . CYS A 1 66 ? 26.95428 21.45166 31.57054 1.000 45.61486 61 CYS A CA 1
ATOM 490 C C . CYS A 1 66 ? 27.18849 22.92554 31.28483 1.000 48.54622 61 CYS A C 1
ATOM 491 O O . CYS A 1 66 ? 26.36252 23.57775 30.63240 1.000 45.64486 61 CYS A O 1
ATOM 494 N N . ILE A 1 67 ? 28.30173 23.45841 31.78242 1.000 40.63800 62 ILE A N 1
ATOM 495 C CA . ILE A 1 67 ? 28.63343 24.86020 31.57769 1.000 43.21682 62 ILE A CA 1
ATOM 496 C C . ILE A 1 67 ? 28.88669 25.12425 30.10103 1.000 48.21030 62 ILE A C 1
ATOM 497 O O . ILE A 1 67 ? 28.34890 26.07148 29.51931 1.000 47.82934 62 ILE A O 1
ATOM 502 N N . GLU A 1 68 ? 29.70019 24.27024 29.47071 1.000 44.80675 63 GLU A N 1
ATOM 503 C CA . GLU A 1 68 ? 29.93694 24.38444 28.03478 1.000 51.23943 63 GLU A CA 1
ATOM 504 C C . GLU A 1 68 ? 28.63348 24.30661 27.25196 1.000 53.22172 63 GLU A C 1
ATOM 505 O O . GLU A 1 68 ? 28.40941 25.09153 26.32250 1.000 55.41801 63 GLU A O 1
ATOM 511 N N . ASN A 1 69 ? 27.75871 23.36824 27.62228 1.000 49.60919 64 ASN A N 1
ATOM 512 C CA . ASN A 1 69 ? 26.54669 23.13578 26.84611 1.000 47.17230 64 ASN A CA 1
ATOM 513 C C . ASN A 1 69 ? 25.60141 24.32809 26.91559 1.000 50.38330 64 ASN A C 1
ATOM 514 O O . ASN A 1 69 ? 24.97246 24.68460 25.91258 1.000 57.04836 64 ASN A O 1
ATOM 519 N N . GLU A 1 70 ? 25.48984 24.96625 28.08203 1.000 46.10360 65 GLU A N 1
ATOM 520 C CA . GLU A 1 70 ? 24.64044 26.15028 28.16653 1.000 50.92948 65 GLU A CA 1
ATOM 521 C C . GLU A 1 70 ? 25.20039 27.28282 27.31744 1.000 49.18567 65 GLU A C 1
ATOM 522 O O . GLU A 1 70 ? 24.45138 27.97188 26.61605 1.000 53.60836 65 GLU A O 1
ATOM 528 N N . ILE A 1 71 ? 26.51855 27.47234 27.34598 1.000 46.07905 66 ILE A N 1
ATOM 529 C CA . ILE A 1 71 ? 27.12132 28.54845 26.56933 1.000 44.49296 66 ILE A CA 1
ATOM 530 C C . ILE A 1 71 ? 26.99079 28.26842 25.07986 1.000 45.77103 66 ILE A C 1
ATOM 531 O O . ILE A 1 71 ? 26.68737 29.17491 24.29010 1.000 47.07116 66 ILE A O 1
ATOM 536 N N . LEU A 1 72 ? 27.17961 27.00897 24.67108 1.000 40.28901 67 LEU A N 1
ATOM 537 C CA . LEU A 1 72 ? 27.05308 26.68311 23.25183 1.000 46.70115 67 LEU A CA 1
ATOM 538 C C . LEU A 1 72 ? 25.62599 26.90540 22.75377 1.000 50.16704 67 LEU A C 1
ATOM 539 O O . LEU A 1 72 ? 25.42007 27.48428 21.68085 1.000 50.16253 67 LEU A O 1
ATOM 544 N N . MET A 1 73 ? 24.62520 26.47436 23.52192 1.000 54.22716 68 MET A N 1
ATOM 545 C CA . MET A 1 73 ? 23.24584 26.69753 23.09965 1.000 53.39325 68 MET A CA 1
ATOM 546 C C . MET A 1 73 ? 22.91362 28.18479 23.07582 1.000 56.26276 68 MET A C 1
ATOM 547 O O . MET A 1 73 ? 22.15654 28.64778 22.21397 1.000 59.77259 68 MET A O 1
ATOM 552 N N . TYR A 1 74 ? 23.47678 28.95177 24.00798 1.000 48.74880 69 TYR A N 1
ATOM 553 C CA . TYR A 1 74 ? 23.26258 30.39389 23.99338 1.000 48.24499 69 TYR A CA 1
ATOM 554 C C . TYR A 1 74 ? 23.87534 31.03232 22.75302 1.000 51.06076 69 TYR A C 1
ATOM 555 O O . TYR A 1 74 ? 23.27662 31.93001 22.15010 1.000 58.16447 69 TYR A O 1
ATOM 564 N N . LEU A 1 75 ? 25.06608 30.58396 22.34987 1.000 57.80073 70 LEU A N 1
ATOM 565 C CA . LEU A 1 75 ? 25.68322 31.15502 21.15623 1.000 59.30128 70 LEU A CA 1
ATOM 566 C C . LEU A 1 75 ? 24.98154 30.69445 19.88380 1.000 63.50247 70 LEU A C 1
ATOM 567 O O . LEU A 1 75 ? 24.86127 31.46853 18.92801 1.000 69.65274 70 LEU A O 1
ATOM 572 N N . ARG A 1 76 ? 24.50611 29.44999 19.85114 1.000 69.68034 71 ARG A N 1
ATOM 573 C CA . ARG A 1 76 ? 23.73923 28.98556 18.69891 1.000 78.29377 71 ARG A CA 1
ATOM 574 C C . ARG A 1 76 ? 22.39445 29.70004 18.61819 1.000 80.40736 71 ARG A C 1
ATOM 575 O O . ARG A 1 76 ? 21.93005 30.04464 17.52648 1.000 95.22441 71 ARG A O 1
ATOM 583 N N . ARG A 1 77 ? 21.76948 29.95015 19.76986 1.000 75.88877 72 ARG A N 1
ATOM 584 C CA . ARG A 1 77 ? 20.49325 30.65499 19.80948 1.000 75.21596 72 ARG A CA 1
ATOM 585 C C . ARG A 1 77 ? 20.62254 32.09340 19.31794 1.000 79.82520 72 ARG A C 1
ATOM 586 O O . ARG A 1 77 ? 19.70345 32.61050 18.67131 1.000 79.03408 72 ARG A O 1
ATOM 594 N N . ASN A 1 78 ? 21.75385 32.74579 19.59006 1.000 74.43741 73 ASN A N 1
ATOM 595 C CA . ASN A 1 78 ? 21.96591 34.13683 19.21469 1.000 73.01393 73 ASN A CA 1
ATOM 596 C C . ASN A 1 78 ? 22.78470 34.28570 17.93264 1.000 76.42857 73 ASN A C 1
ATOM 597 O O . ASN A 1 78 ? 23.33450 35.36316 17.67572 1.000 83.45788 73 ASN A O 1
ATOM 602 N N . ASN A 1 79 ? 22.86770 33.22649 17.12360 1.000 75.58765 74 ASN A N 1
ATOM 603 C CA . ASN A 1 79 ? 23.50004 33.26973 15.80000 1.000 83.62262 74 ASN A CA 1
ATOM 604 C C . ASN A 1 79 ? 24.93498 33.78557 15.85419 1.000 81.06801 74 ASN A C 1
ATOM 605 O O . ASN A 1 79 ? 25.40026 34.46371 14.93725 1.000 89.71281 74 ASN A O 1
ATOM 610 N N . LYS A 1 80 ? 25.65073 33.46821 16.92790 1.000 79.30064 75 LYS A N 1
ATOM 611 C CA . LYS A 1 80 ? 27.07462 33.75103 17.01067 1.000 84.09528 75 LYS A CA 1
ATOM 612 C C . LYS A 1 80 ? 27.91240 32.48628 16.85050 1.000 96.09764 75 LYS A C 1
ATOM 613 O O . LYS A 1 80 ? 29.11594 32.51339 17.12541 1.000 97.56228 75 LYS A O 1
ATOM 619 N N . ILE A 1 81 ? 27.29179 31.40457 16.36377 1.000 103.79679 76 ILE A N 1
ATOM 620 C CA . ILE A 1 81 ? 27.78388 30.01172 16.37878 1.000 105.78987 76 ILE A CA 1
ATOM 621 C C . ILE A 1 81 ? 29.10487 29.79779 17.10747 1.000 107.10216 76 ILE A C 1
ATOM 622 O O . ILE A 1 81 ? 29.11813 29.54822 18.31094 1.000 108.92042 76 ILE A O 1
ATOM 627 N N . GLY B 1 3 ? 20.93257 -6.31913 26.84058 1.000 90.33474 -2 GLY B N 1
ATOM 628 C CA . GLY B 1 3 ? 21.17109 -5.60405 28.08024 1.000 90.08962 -2 GLY B CA 1
ATOM 629 C C . GLY B 1 3 ? 21.56615 -6.55263 29.19214 1.000 87.62080 -2 GLY B C 1
ATOM 630 O O . GLY B 1 3 ? 22.74393 -6.85470 29.37340 1.000 79.14116 -2 GLY B O 1
ATOM 631 N N . ASP B 1 4 ? 20.57170 -7.02944 29.94405 1.000 95.40723 -1 ASP B N 1
ATOM 632 C CA . ASP B 1 4 ? 20.84321 -8.05181 30.94809 1.000 90.34583 -1 ASP B CA 1
ATOM 633 C C . ASP B 1 4 ? 21.33826 -9.33673 30.30115 1.000 75.96802 -1 ASP B C 1
ATOM 634 O O . ASP B 1 4 ? 22.14981 -10.06050 30.89165 1.000 63.41853 -1 ASP B O 1
ATOM 639 N N . GLN B 1 5 ? 20.87136 -9.62591 29.08573 1.000 72.15117 0 GLN B N 1
ATOM 640 C CA . GLN B 1 5 ? 21.33137 -10.81102 28.37427 1.000 72.22428 0 GLN B CA 1
ATOM 641 C C . GLN B 1 5 ? 22.83933 -10.76753 28.15816 1.000 70.91321 0 GLN B C 1
ATOM 642 O O . GLN B 1 5 ? 23.55189 -11.72694 28.47716 1.000 67.50436 0 GLN B O 1
ATOM 648 N N . ALA B 1 6 ? 23.34697 -9.65152 27.62492 1.000 73.23441 1 ALA B N 1
ATOM 649 C CA . ALA B 1 6 ? 24.78103 -9.54098 27.37092 1.000 71.06380 1 ALA B CA 1
ATOM 650 C C . ALA B 1 6 ? 25.59427 -9.69434 28.65095 1.000 65.76917 1 ALA B C 1
ATOM 651 O O . ALA B 1 6 ? 26.68591 -10.27354 28.62951 1.000 70.62023 1 ALA B O 1
ATOM 653 N N . ALA B 1 7 ? 25.07711 -9.19808 29.77317 1.000 67.26457 2 ALA B N 1
ATOM 654 C CA . ALA B 1 7 ? 25.76893 -9.36352 31.04767 1.000 68.05091 2 ALA B CA 1
ATOM 655 C C . ALA B 1 7 ? 25.91129 -10.83913 31.41428 1.000 64.82462 2 ALA B C 1
ATOM 656 O O . ALA B 1 7 ? 26.98344 -11.28727 31.83831 1.000 65.23704 2 ALA B O 1
ATOM 658 N N . ARG B 1 8 ? 24.83659 -11.61482 31.25847 1.000 61.28652 3 ARG B N 1
ATOM 659 C CA . ARG B 1 8 ? 24.91017 -13.03273 31.59950 1.000 58.99449 3 ARG B CA 1
ATOM 660 C C . ARG B 1 8 ? 25.80586 -13.79867 30.63436 1.000 56.16977 3 ARG B C 1
ATOM 661 O O . ARG B 1 8 ? 26.49654 -14.73942 31.04765 1.000 48.17518 3 ARG B O 1
ATOM 669 N N . ALA B 1 9 ? 25.81728 -13.40414 29.35677 1.000 48.57111 4 ALA B N 1
ATOM 670 C CA . ALA B 1 9 ? 26.66065 -14.07654 28.37463 1.000 39.02123 4 ALA B CA 1
ATOM 671 C C . ALA B 1 9 ? 28.13214 -13.96357 28.74422 1.000 47.40064 4 ALA B C 1
ATOM 672 O O . ALA B 1 9 ? 28.89778 -14.92454 28.59214 1.000 49.61064 4 ALA B O 1
ATOM 674 N N . ILE B 1 1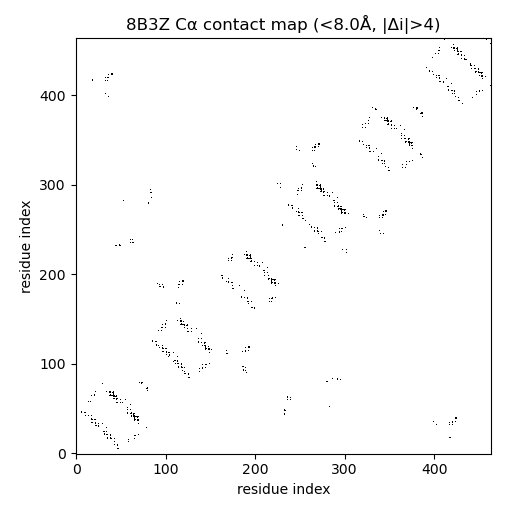0 ? 28.54427 -12.79422 29.23279 1.000 45.51626 5 ILE B N 1
ATOM 675 C CA . ILE B 1 10 ? 29.93162 -12.60017 29.64110 1.000 45.09121 5 ILE B CA 1
ATOM 676 C C . ILE B 1 10 ? 30.29015 -13.56362 30.76783 1.000 55.06921 5 ILE B C 1
ATOM 677 O O . ILE B 1 10 ? 31.31967 -14.25045 30.72179 1.000 52.59767 5 ILE B O 1
ATOM 682 N N . LEU B 1 11 ? 29.42698 -13.65813 31.78253 1.000 52.75144 6 LEU B N 1
ATOM 683 C CA . LEU B 1 11 ? 29.73968 -14.50812 32.92646 1.000 52.85493 6 LEU B CA 1
ATOM 684 C C . LEU B 1 11 ? 29.68184 -15.98351 32.54736 1.000 48.61843 6 LEU B C 1
ATOM 685 O O . LEU B 1 11 ? 30.49973 -16.78505 33.01751 1.000 46.01739 6 LEU B O 1
ATOM 690 N N . ILE B 1 12 ? 28.72885 -16.36203 31.69611 1.000 48.45323 7 ILE B N 1
ATOM 691 C CA . ILE B 1 12 ? 28.65260 -17.74687 31.23606 1.000 47.06132 7 ILE B CA 1
ATOM 692 C C . ILE B 1 12 ? 29.92062 -18.13313 30.48399 1.000 50.00173 7 ILE B C 1
ATOM 693 O O . ILE B 1 12 ? 30.57245 -19.13442 30.80243 1.000 50.17737 7 ILE B O 1
ATOM 698 N N . GLU B 1 13 ? 30.29660 -17.33699 29.47822 1.000 52.31681 8 GLU B N 1
ATOM 699 C CA . GLU B 1 13 ? 31.40241 -17.72767 28.60696 1.000 54.81900 8 GLU B CA 1
ATOM 700 C C . GLU B 1 13 ? 32.73133 -17.75180 29.34608 1.000 53.51979 8 GLU B C 1
ATOM 701 O O . GLU B 1 13 ? 33.65491 -18.46319 28.93685 1.000 56.63959 8 GLU B O 1
ATOM 707 N N . ARG B 1 14 ? 32.84965 -16.99892 30.43658 1.000 50.41892 9 ARG B N 1
ATOM 708 C CA . ARG B 1 14 ? 34.10564 -17.00440 31.17102 1.000 59.90712 9 ARG B CA 1
ATOM 709 C C . ARG B 1 14 ? 34.25062 -18.23797 32.05489 1.000 60.17482 9 ARG B C 1
ATOM 710 O O . ARG B 1 14 ? 35.35789 -18.52954 32.52102 1.000 62.73188 9 ARG B O 1
ATOM 718 N N . ASN B 1 15 ? 33.18145 -19.01373 32.23794 1.000 52.69464 10 ASN B N 1
ATOM 719 C CA . ASN B 1 15 ? 33.18534 -20.17274 33.12391 1.000 54.23847 10 ASN B CA 1
ATOM 720 C C . ASN B 1 15 ? 33.00028 -21.48235 32.36706 1.000 55.63554 10 ASN B C 1
ATOM 721 O O . ASN B 1 15 ? 32.70496 -22.50684 32.99059 1.000 45.54274 10 ASN B O 1
ATOM 726 N N . LEU B 1 16 ? 33.18666 -21.47936 31.04289 1.000 45.68765 11 LEU B N 1
ATOM 727 C CA . LEU B 1 16 ? 32.97044 -22.69976 30.27090 1.000 52.32956 11 LEU B CA 1
ATOM 728 C C . LEU B 1 16 ? 33.93985 -23.80007 30.67528 1.000 55.16259 11 LEU B C 1
ATOM 729 O O . LEU B 1 16 ? 33.54610 -24.96797 30.80064 1.000 58.12640 11 LEU B O 1
ATOM 734 N N . ARG B 1 17 ? 35.21023 -23.46002 30.88913 1.000 44.09953 12 ARG B N 1
ATOM 735 C CA . ARG B 1 17 ? 36.16813 -24.49350 31.25710 1.000 48.13072 12 ARG B CA 1
ATOM 736 C C . ARG B 1 17 ? 35.77484 -25.16142 32.56201 1.000 49.85857 12 ARG B C 1
ATOM 737 O O . ARG B 1 17 ? 36.04332 -26.35185 32.75735 1.000 59.08133 12 ARG B O 1
ATOM 745 N N . LEU B 1 18 ? 35.10913 -24.41891 33.44772 1.000 47.75743 13 LEU B N 1
ATOM 746 C CA . LEU B 1 18 ? 34.63044 -24.99976 34.69799 1.000 48.36795 13 LEU B CA 1
ATOM 747 C C . LEU B 1 18 ? 33.60970 -26.10295 34.43568 1.000 47.46100 13 LEU B C 1
ATOM 748 O O . LEU B 1 18 ? 33.60381 -27.12560 35.13063 1.000 47.24747 13 LEU B O 1
ATOM 753 N N . VAL B 1 19 ? 32.75000 -25.91869 33.42795 1.000 42.18316 14 VAL B N 1
ATOM 754 C CA . VAL B 1 19 ? 31.81298 -26.96801 33.02838 1.000 43.39311 14 VAL B CA 1
ATOM 755 C C . VAL B 1 19 ? 32.56751 -28.22721 32.62305 1.000 48.13069 14 VAL B C 1
ATOM 756 O O . VAL B 1 19 ? 32.23808 -29.33907 33.05223 1.000 50.47866 14 VAL B O 1
ATOM 760 N N . VAL B 1 20 ? 33.57829 -28.06717 31.77089 1.000 47.92882 15 VAL B N 1
ATOM 761 C CA . VAL B 1 20 ? 34.33407 -29.21927 31.28943 1.000 50.50192 15 VAL B CA 1
ATOM 762 C C . VAL B 1 20 ? 35.03869 -29.90562 32.44831 1.000 52.89405 15 VAL B C 1
ATOM 763 O O . VAL B 1 20 ? 34.94369 -31.12795 32.61834 1.000 54.97219 15 VAL B O 1
ATOM 767 N N . TYR B 1 21 ? 35.74024 -29.12395 33.27554 1.000 47.88322 16 TYR B N 1
ATOM 768 C CA . TYR B 1 21 ? 36.50676 -29.69065 34.38112 1.000 47.58673 16 TYR B CA 1
ATOM 769 C C . TYR B 1 21 ? 35.63291 -30.57728 35.26268 1.000 57.02979 16 TYR B C 1
ATOM 770 O O . TYR B 1 21 ? 36.01849 -31.69829 35.61733 1.000 63.19502 16 TYR B O 1
ATOM 779 N N . ILE B 1 22 ? 34.44128 -30.09613 35.61134 1.000 53.73227 17 ILE B N 1
ATOM 780 C CA . ILE B 1 22 ? 33.54522 -30.88620 36.44487 1.000 51.50515 17 ILE B CA 1
ATOM 781 C C . ILE B 1 22 ? 32.98382 -32.06528 35.66165 1.000 55.39212 17 ILE B C 1
ATOM 782 O O . ILE B 1 22 ? 32.81134 -33.16414 36.20376 1.000 58.26590 17 ILE B O 1
ATOM 787 N N . ALA B 1 23 ? 32.70443 -31.86902 34.37438 1.000 51.28963 18 ALA B N 1
ATOM 788 C CA . ALA B 1 23 ? 32.14028 -32.95786 33.58549 1.000 45.38377 18 ALA B CA 1
ATOM 789 C C . ALA B 1 23 ? 33.10064 -34.13582 33.50706 1.000 51.68281 18 ALA B C 1
ATOM 790 O O . ALA B 1 23 ? 32.67511 -35.29622 33.54601 1.000 55.40391 18 ALA B O 1
ATOM 792 N N . ARG B 1 24 ? 34.40375 -33.85970 33.40677 1.000 54.24851 19 ARG B N 1
ATOM 793 C CA . ARG B 1 24 ? 35.37016 -34.94645 33.29452 1.000 54.14598 19 ARG B CA 1
ATOM 794 C C . ARG B 1 24 ? 35.42311 -35.78782 34.56348 1.000 59.91906 19 ARG B C 1
ATOM 795 O O . ARG B 1 24 ? 35.71307 -36.98682 34.49413 1.000 59.23470 19 ARG B O 1
ATOM 803 N N . LYS B 1 25 ? 35.12297 -35.19372 35.72119 1.000 64.87015 20 LYS B N 1
ATOM 804 C CA . LYS B 1 25 ? 35.10315 -35.96879 36.95847 1.000 66.50236 20 LYS B CA 1
ATOM 805 C C . LYS B 1 25 ? 34.03201 -37.05144 36.92988 1.000 65.10743 20 LYS B C 1
ATOM 806 O O . LYS B 1 25 ? 34.22648 -38.12808 37.50652 1.000 69.75011 20 LYS B O 1
ATOM 812 N N . PHE B 1 26 ? 32.90016 -36.79195 36.27770 1.000 59.36980 21 PHE B N 1
ATOM 813 C CA . PHE B 1 26 ? 31.79913 -37.74921 36.25450 1.000 58.88951 21 PHE B CA 1
ATOM 814 C C . PHE B 1 26 ? 31.85287 -38.69174 35.06229 1.000 63.57433 21 PHE B C 1
ATOM 815 O O . PHE B 1 26 ? 30.95926 -39.53215 34.91408 1.000 70.75630 21 PHE B O 1
ATOM 823 N N . GLU B 1 27 ? 32.86390 -38.57725 34.21111 1.000 67.45058 22 GLU B N 1
ATOM 824 C CA . GLU B 1 27 ? 32.95315 -39.43778 33.04214 1.000 77.87019 22 GLU B CA 1
ATOM 825 C C . GLU B 1 27 ? 33.49785 -40.80853 33.42838 1.000 81.88426 22 GLU B C 1
ATOM 826 O O . GLU B 1 27 ? 34.54202 -40.91089 34.07972 1.000 87.86172 22 GLU B O 1
ATOM 832 N N . ASN B 1 28 ? 32.77472 -41.85480 33.04339 1.000 83.63719 23 ASN B N 1
ATOM 833 C CA . ASN B 1 28 ? 33.27345 -43.22667 33.09499 1.000 103.28877 23 ASN B CA 1
ATOM 834 C C . ASN B 1 28 ? 32.38477 -44.07125 32.17878 1.000 104.45168 23 ASN B C 1
ATOM 835 O O . ASN B 1 28 ? 31.65761 -43.53226 31.34616 1.000 109.73125 23 ASN B O 1
ATOM 840 N N . THR B 1 29 ? 32.45415 -45.39564 32.34261 1.000 99.85540 24 THR B N 1
ATOM 841 C CA . THR B 1 29 ? 31.77741 -46.31981 31.43500 1.000 101.64764 24 THR B CA 1
ATOM 842 C C . THR B 1 29 ? 30.28099 -46.03880 31.36799 1.000 103.27967 24 THR B C 1
ATOM 843 O O . THR B 1 29 ? 29.57766 -46.12720 32.38002 1.000 105.52563 24 THR B O 1
ATOM 847 N N . GLY B 1 30 ? 29.79543 -45.71091 30.16650 1.000 100.09552 25 GLY B N 1
ATOM 848 C CA . GLY B 1 30 ? 28.38547 -45.49567 29.92501 1.000 94.26148 25 GLY B CA 1
ATOM 849 C C . GLY B 1 30 ? 27.91396 -44.05930 30.04526 1.000 84.44070 25 GLY B C 1
ATOM 850 O O . GLY B 1 30 ? 26.81699 -43.74073 29.57069 1.000 87.61867 25 GLY B O 1
ATOM 851 N N . ILE B 1 31 ? 28.69620 -43.18530 30.66556 1.000 71.81980 26 ILE B N 1
ATOM 852 C CA . ILE B 1 31 ? 28.33313 -41.78209 30.82094 1.000 71.36062 26 ILE B CA 1
ATOM 853 C C . ILE B 1 31 ? 29.19885 -40.99381 29.84838 1.000 64.55288 26 ILE B C 1
ATOM 854 O O . ILE B 1 31 ? 30.39949 -40.81316 30.07857 1.000 71.02813 26 ILE B O 1
ATOM 859 N N . ASN B 1 32 ? 28.60678 -40.52170 28.75684 1.000 57.05669 27 ASN B N 1
ATOM 860 C CA . ASN B 1 32 ? 29.40089 -39.86883 27.72483 1.000 60.18435 27 ASN B CA 1
ATOM 861 C C . ASN B 1 32 ? 29.69303 -38.41478 28.07533 1.000 50.56927 27 ASN B C 1
ATOM 862 O O . ASN B 1 32 ? 28.80094 -37.65649 28.47092 1.000 44.86228 27 ASN B O 1
ATOM 867 N N . ILE B 1 33 ? 30.95664 -38.02748 27.89142 1.000 51.64363 28 ILE B N 1
ATOM 868 C CA . ILE B 1 33 ? 31.41593 -36.69953 28.28284 1.000 52.56718 28 ILE B CA 1
ATOM 869 C C . ILE B 1 33 ? 30.62813 -35.60448 27.57597 1.000 50.81799 28 ILE B C 1
ATOM 870 O O . ILE B 1 33 ? 30.40336 -34.52846 28.14483 1.000 53.23516 28 ILE B O 1
ATOM 875 N N . GLU B 1 34 ? 30.18283 -35.85524 26.34273 1.000 53.57113 29 GLU B N 1
ATOM 876 C CA . GLU B 1 34 ? 29.49144 -34.81567 25.58395 1.000 54.60903 29 GLU B CA 1
ATOM 877 C C . GLU B 1 34 ? 28.12268 -34.51658 26.17846 1.000 52.02487 29 GLU B C 1
ATOM 878 O O . GLU B 1 34 ? 27.68144 -33.36107 26.18091 1.000 48.74616 29 GLU B O 1
ATOM 884 N N . ASP B 1 35 ? 27.43010 -35.54784 26.66882 1.000 49.29802 30 ASP B N 1
ATOM 885 C CA . ASP B 1 35 ? 26.20264 -35.32124 27.42271 1.000 50.94662 30 ASP B CA 1
ATOM 886 C C . ASP B 1 35 ? 26.47888 -34.51695 28.68656 1.000 51.96114 30 ASP B C 1
ATOM 887 O O . ASP B 1 35 ? 25.72573 -33.59555 29.02503 1.000 50.30189 30 ASP B O 1
ATOM 892 N N . LEU B 1 36 ? 27.56257 -34.84992 29.39407 1.000 49.83324 31 LEU B N 1
ATOM 893 C CA . LEU B 1 36 ? 27.84843 -34.19907 30.66768 1.000 47.42567 31 LEU B CA 1
ATOM 894 C C . LEU B 1 36 ? 28.22725 -32.73903 30.47536 1.000 50.93402 31 LEU B C 1
ATOM 895 O O . LEU B 1 36 ? 27.89726 -31.90021 31.31888 1.000 46.70600 31 LEU B O 1
ATOM 900 N N . ILE B 1 37 ? 28.91937 -32.41514 29.38231 1.000 46.24360 32 ILE B N 1
ATOM 901 C CA . ILE B 1 37 ? 29.22137 -31.01713 29.10144 1.000 44.31927 32 ILE B CA 1
ATOM 902 C C . ILE B 1 37 ? 27.93169 -30.24137 28.86517 1.000 46.22649 32 ILE B C 1
ATOM 903 O O . ILE B 1 37 ? 27.71789 -29.16362 29.43254 1.000 47.94570 32 ILE B O 1
ATOM 908 N N . SER B 1 38 ? 27.03288 -30.79764 28.05540 1.000 40.18111 33 SER B N 1
ATOM 909 C CA . SER B 1 38 ? 25.75960 -30.13466 27.80991 1.000 39.41848 33 SER B CA 1
ATOM 910 C C . SER B 1 38 ? 24.99348 -29.92857 29.10864 1.000 48.80623 33 SER B C 1
ATOM 911 O O . SER B 1 38 ? 24.61103 -28.80215 29.44385 1.000 45.50954 33 SER B O 1
ATOM 914 N N . ILE B 1 39 ? 24.76540 -31.01985 29.85095 1.000 53.61378 34 ILE B N 1
ATOM 915 C CA . ILE B 1 39 ? 24.02947 -30.95443 31.11191 1.000 42.66654 34 ILE B CA 1
ATOM 916 C C . ILE B 1 39 ? 24.69302 -29.96789 32.06255 1.000 46.53707 34 ILE B C 1
ATOM 917 O O . ILE B 1 39 ? 24.02750 -29.12762 32.68444 1.000 39.48227 34 ILE B O 1
ATOM 922 N N . GLY B 1 40 ? 26.01788 -30.05869 32.19246 1.000 45.58054 35 GLY B N 1
ATOM 923 C CA . GLY B 1 40 ? 26.72876 -29.15800 33.07957 1.000 42.88094 35 GLY B CA 1
ATOM 924 C C . GLY B 1 40 ? 26.58332 -27.71044 32.66179 1.000 46.16708 35 GLY B C 1
ATOM 925 O O . GLY B 1 40 ? 26.42879 -26.82594 33.50809 1.000 43.83382 35 GLY B O 1
ATOM 926 N N . THR B 1 41 ? 26.62066 -27.45186 31.34858 1.000 38.89178 36 THR B N 1
ATOM 927 C CA . THR B 1 41 ? 26.39706 -26.09978 30.84336 1.000 40.28445 36 THR B CA 1
ATOM 928 C C . THR B 1 41 ? 25.03640 -25.57365 31.27701 1.000 40.75779 36 THR B C 1
ATOM 929 O O . THR B 1 41 ? 24.88268 -24.38277 31.57692 1.000 42.72909 36 THR B O 1
ATOM 933 N N . ILE B 1 42 ? 24.03634 -26.44780 31.32647 1.000 43.40932 37 ILE B N 1
ATOM 934 C CA . ILE B 1 42 ? 22.72703 -26.02506 31.80975 1.000 48.63109 37 ILE B CA 1
ATOM 935 C C . ILE B 1 42 ? 22.82786 -25.54103 33.25099 1.000 48.04929 37 ILE B C 1
ATOM 936 O O . ILE B 1 42 ? 22.20568 -24.53982 33.62965 1.000 48.52535 37 ILE B O 1
ATOM 941 N N . GLY B 1 43 ? 23.62471 -26.22983 34.07394 1.000 44.60370 38 GLY B N 1
ATOM 942 C CA . GLY B 1 43 ? 23.79706 -25.79096 35.45064 1.000 49.02603 38 GLY B CA 1
ATOM 943 C C . GLY B 1 43 ? 24.49872 -24.44825 35.54064 1.000 49.35908 38 GLY B C 1
ATOM 944 O O . GLY B 1 43 ? 24.17820 -23.62304 36.40035 1.000 46.51962 38 GLY B O 1
ATOM 945 N N . LEU B 1 44 ? 25.45842 -24.20826 34.64454 1.000 44.02593 39 LEU B N 1
ATOM 946 C CA . LEU B 1 44 ? 26.16431 -22.93377 34.63871 1.000 42.86166 39 LEU B CA 1
ATOM 947 C C . LEU B 1 44 ? 25.22011 -21.79517 34.29229 1.000 44.86843 39 LEU B C 1
ATOM 948 O O . LEU B 1 44 ? 25.28332 -20.71595 34.88821 1.000 50.03714 39 LEU B O 1
ATOM 953 N N . ILE B 1 45 ? 24.33014 -22.02369 33.33406 1.000 46.63794 40 ILE B N 1
ATOM 954 C CA . ILE B 1 45 ? 23.33320 -21.01860 33.00027 1.000 45.87960 40 ILE B CA 1
ATOM 955 C C . ILE B 1 45 ? 22.44658 -20.73660 34.20402 1.000 46.69515 40 ILE B C 1
ATOM 956 O O . ILE B 1 45 ? 22.14774 -19.57775 34.51448 1.000 53.26185 40 ILE B O 1
ATOM 961 N N . LYS B 1 46 ? 22.02580 -21.78842 34.91276 1.000 45.48087 41 LYS B N 1
ATOM 962 C CA . LYS B 1 46 ? 21.18501 -21.59035 36.09074 1.000 48.38510 41 LYS B CA 1
ATOM 963 C C . LYS B 1 46 ? 21.93706 -20.83699 37.18250 1.000 51.36141 41 LYS B C 1
ATOM 964 O O . LYS B 1 46 ? 21.35231 -20.02066 37.90252 1.000 57.31573 41 LYS B O 1
ATOM 970 N N . ALA B 1 47 ? 23.23960 -21.08591 37.30642 1.000 43.85150 42 ALA B N 1
ATOM 971 C CA . ALA B 1 47 ? 24.03294 -20.39342 38.30960 1.000 46.73724 42 ALA B CA 1
ATOM 972 C C . ALA B 1 47 ? 24.11341 -18.89936 38.01115 1.000 52.39974 42 ALA B C 1
ATOM 973 O O . ALA B 1 47 ? 23.91908 -18.06554 38.90325 1.000 45.96530 42 ALA B O 1
ATOM 975 N N . VAL B 1 48 ? 24.40266 -18.54170 36.75630 1.000 48.03672 43 VAL B N 1
ATOM 976 C CA . VAL B 1 48 ? 24.54306 -17.13264 36.40184 1.000 49.48394 43 VAL B CA 1
ATOM 977 C C . VAL B 1 48 ? 23.21803 -16.39838 36.56127 1.000 53.93776 43 VAL B C 1
ATOM 978 O O . VAL B 1 48 ? 23.19508 -15.22518 36.94479 1.000 59.82730 43 VAL B O 1
ATOM 982 N N . ASN B 1 49 ? 22.09529 -17.06878 36.29019 1.000 54.33518 44 ASN B N 1
ATOM 983 C CA . ASN B 1 49 ? 20.79995 -16.40443 36.38425 1.000 58.68272 44 ASN B CA 1
ATOM 984 C C . ASN B 1 49 ? 20.36789 -16.16421 37.82949 1.000 65.53437 44 ASN B C 1
ATOM 985 O O . ASN B 1 49 ? 19.57556 -15.25249 38.08283 1.000 71.43518 44 ASN B O 1
ATOM 990 N N . THR B 1 50 ? 20.86315 -16.95670 38.77803 1.000 62.26202 45 THR B N 1
ATOM 991 C CA . THR B 1 50 ? 20.46659 -16.84677 40.17470 1.000 60.94960 45 THR B CA 1
ATOM 992 C C . THR B 1 50 ? 21.59525 -16.37509 41.08008 1.000 61.35844 45 THR B C 1
ATOM 993 O O . THR B 1 50 ? 21.39810 -16.28884 42.29461 1.000 67.17642 45 THR B O 1
ATOM 997 N N . PHE B 1 51 ? 22.76222 -16.05587 40.52708 1.000 62.59522 46 PHE B N 1
ATOM 998 C CA . PHE B 1 51 ? 23.88494 -15.62619 41.34830 1.000 61.12885 46 PHE B CA 1
ATOM 999 C C . PHE B 1 51 ? 23.60893 -14.25760 41.96396 1.000 73.64616 46 PHE B C 1
ATOM 1000 O O . PHE B 1 51 ? 23.08330 -13.35666 41.30636 1.000 79.52979 46 PHE B O 1
ATOM 1008 N N . ASN B 1 52 ? 23.95401 -14.11611 43.24608 1.000 80.56894 47 ASN B N 1
ATOM 1009 C CA . ASN B 1 52 ? 23.82781 -12.85764 43.97697 1.000 81.14759 47 ASN B CA 1
ATOM 1010 C C . ASN B 1 52 ? 25.22559 -12.32568 44.26704 1.000 85.17760 47 ASN B C 1
ATOM 1011 O O . ASN B 1 52 ? 25.91798 -12.83370 45.14941 1.000 78.36267 47 ASN B O 1
ATOM 1016 N N . PRO B 1 53 ? 25.68727 -11.29674 43.52603 1.000 100.09314 48 PRO B N 1
ATOM 1017 C CA . PRO B 1 53 ? 27.03569 -10.76526 43.79000 1.000 109.37819 48 PRO B CA 1
ATOM 1018 C C . PRO B 1 53 ? 27.14992 -9.98769 45.08651 1.000 122.98260 48 PRO B C 1
ATOM 1019 O O . PRO B 1 53 ? 28.27599 -9.67518 45.49339 1.000 127.71755 48 PRO B O 1
ATOM 1023 N N . GLU B 1 54 ? 26.03862 -9.66899 45.74846 1.000 125.92796 49 GLU B N 1
ATOM 1024 C CA . GLU B 1 54 ? 26.06119 -8.92222 46.99759 1.000 129.72879 49 GLU B CA 1
ATOM 1025 C C . GLU B 1 54 ? 26.24751 -9.82185 48.21643 1.000 132.53170 49 GLU B C 1
ATOM 1026 O O . GLU B 1 54 ? 26.09765 -9.34892 49.34717 1.000 151.61064 49 GLU B O 1
ATOM 1028 N N . LYS B 1 55 ? 26.55447 -11.10188 48.01181 1.000 113.02875 50 LYS B N 1
ATOM 1029 C CA . LYS B 1 55 ? 26.94616 -12.00796 49.08340 1.000 103.90815 50 LYS B CA 1
ATOM 1030 C C . LYS B 1 55 ? 28.34887 -12.53844 48.80736 1.000 99.83730 50 LYS B C 1
ATOM 1031 O O . LYS B 1 55 ? 28.91323 -12.33724 47.72943 1.000 106.04444 50 LYS B O 1
ATOM 1037 N N . LYS B 1 56 ? 28.92178 -13.20971 49.80650 1.000 96.26600 51 LYS B N 1
ATOM 1038 C CA . LYS B 1 56 ? 30.36005 -13.43655 49.85234 1.000 100.35715 51 LYS B CA 1
ATOM 1039 C C . LYS B 1 56 ? 30.77509 -14.77976 49.26537 1.000 93.96551 51 LYS B C 1
ATOM 1040 O O . LYS B 1 56 ? 31.85743 -15.27766 49.58817 1.000 103.31946 51 LYS B O 1
ATOM 1042 N N . ILE B 1 57 ? 29.95038 -15.37683 48.41358 1.000 81.01914 52 ILE B N 1
ATOM 1043 C CA . ILE B 1 57 ? 30.31478 -16.59057 47.69093 1.000 59.25978 52 ILE B CA 1
ATOM 1044 C C . ILE B 1 57 ? 30.70084 -16.19559 46.27397 1.000 65.53374 52 ILE B C 1
ATOM 1045 O O . ILE B 1 57 ? 29.92726 -15.52716 45.57671 1.000 66.74731 52 ILE B O 1
ATOM 1050 N N . LYS B 1 58 ? 31.89839 -16.58524 45.85136 1.000 55.55884 53 LYS B N 1
ATOM 1051 C CA . LYS B 1 58 ? 32.34172 -16.23741 44.51349 1.000 58.72044 53 LYS B CA 1
ATOM 1052 C C . LYS B 1 58 ? 31.51990 -16.99515 43.47555 1.000 62.94732 53 LYS B C 1
ATOM 1053 O O . LYS B 1 58 ? 30.95663 -18.06311 43.74574 1.000 66.96083 53 LYS B O 1
ATOM 1055 N N . LEU B 1 59 ? 31.44400 -16.42161 42.27251 1.000 61.34332 54 LEU B N 1
ATOM 1056 C CA . LEU B 1 59 ? 30.61915 -17.02385 41.22864 1.000 64.13584 54 LEU B CA 1
ATOM 1057 C C . LEU B 1 59 ? 31.11754 -18.41655 40.85747 1.000 61.18393 54 LEU B C 1
ATOM 1058 O O . LEU B 1 59 ? 30.31725 -19.35399 40.72942 1.000 60.45993 54 LEU B O 1
ATOM 1063 N N . ALA B 1 60 ? 32.43558 -18.57873 40.69707 1.000 48.12113 55 ALA B N 1
ATOM 1064 C CA . ALA B 1 60 ? 32.96518 -19.87958 40.29300 1.000 55.74496 55 ALA B CA 1
ATOM 1065 C C . ALA B 1 60 ? 32.62457 -20.97661 41.30290 1.000 58.74854 55 ALA B C 1
ATOM 1066 O O . ALA B 1 60 ? 32.42779 -22.13583 40.91520 1.000 58.49303 55 ALA B O 1
ATOM 1068 N N . THR B 1 61 ? 32.54414 -20.63082 42.59117 1.000 53.89650 56 THR B N 1
ATOM 1069 C CA . THR B 1 61 ? 32.18936 -21.61806 43.60860 1.000 52.61140 56 THR B CA 1
ATOM 1070 C C . THR B 1 61 ? 30.69586 -21.93059 43.57310 1.000 52.91293 56 THR B C 1
ATOM 1071 O O . THR B 1 61 ? 30.29168 -23.09701 43.65102 1.000 59.70408 56 THR B O 1
ATOM 1075 N N . TYR B 1 62 ? 29.85634 -20.90136 43.45074 1.000 49.29425 57 TYR B N 1
ATOM 1076 C CA . TYR B 1 62 ? 28.42160 -21.12775 43.28448 1.000 45.59447 57 TYR B CA 1
ATOM 1077 C C . TYR B 1 62 ? 28.12205 -21.87092 41.98786 1.000 44.49152 57 TYR B C 1
ATOM 1078 O O . TYR B 1 62 ? 27.24803 -22.74923 41.94930 1.000 46.89005 57 TYR B O 1
ATOM 1087 N N . ALA B 1 63 ? 28.83852 -21.54613 40.91073 1.000 46.23345 58 ALA B N 1
ATOM 1088 C CA . ALA B 1 63 ? 28.63005 -22.24131 39.64834 1.000 48.25246 58 ALA B CA 1
ATOM 1089 C C . ALA B 1 63 ? 29.01705 -23.70579 39.76594 1.000 52.39003 58 ALA B C 1
ATOM 1090 O O . ALA B 1 63 ? 28.30173 -24.58950 39.27978 1.000 49.66139 58 ALA B O 1
ATOM 1092 N N . SER B 1 64 ? 30.15153 -23.98083 40.41122 1.000 54.23906 59 SER B N 1
ATOM 1093 C CA . SER B 1 64 ? 30.56278 -25.36315 40.61133 1.000 51.75696 59 SER B CA 1
ATOM 1094 C C . SER B 1 64 ? 29.45047 -26.16599 41.28509 1.000 53.58196 59 SER B C 1
ATOM 1095 O O . SER B 1 64 ? 29.15261 -27.29444 40.87641 1.000 52.51166 59 SER B O 1
ATOM 1098 N N . ARG B 1 65 ? 28.82506 -25.58723 42.30846 1.000 50.81900 60 ARG B N 1
ATOM 1099 C CA . ARG B 1 65 ? 27.74005 -26.29358 42.97364 1.000 48.30088 60 ARG B CA 1
ATOM 1100 C C . ARG B 1 65 ? 26.58196 -26.55799 42.01439 1.000 46.67790 60 ARG B C 1
ATOM 1101 O O . ARG B 1 65 ? 26.01941 -27.65594 42.00564 1.000 56.43246 60 ARG B O 1
ATOM 1109 N N . CYS B 1 66 ? 26.21021 -25.56199 41.21325 1.000 41.80524 61 CYS B N 1
ATOM 1110 C CA . CYS B 1 66 ? 25.05259 -25.74320 40.33314 1.000 50.36722 61 CYS B CA 1
ATOM 1111 C C . CYS B 1 66 ? 25.36033 -26.71549 39.20392 1.000 46.82849 61 CYS B C 1
ATOM 1112 O O . CYS B 1 66 ? 24.48821 -27.49952 38.79547 1.000 39.69097 61 CYS B O 1
ATOM 1115 N N . ILE B 1 67 ? 26.59226 -26.69214 38.69407 1.000 42.01266 62 ILE B N 1
ATOM 1116 C CA . ILE B 1 67 ? 26.99664 -27.60428 37.63061 1.000 33.80883 62 ILE B CA 1
ATOM 1117 C C . ILE B 1 67 ? 26.97546 -29.04263 38.13206 1.000 46.48009 62 ILE B C 1
ATOM 1118 O O . ILE B 1 67 ? 26.38945 -29.93278 37.49708 1.000 54.73357 62 ILE B O 1
ATOM 1123 N N . GLU B 1 68 ? 27.60616 -29.29245 39.28299 1.000 43.61756 63 GLU B N 1
ATOM 1124 C CA . GLU B 1 68 ? 27.53311 -30.60986 39.90990 1.000 45.80103 63 GLU B CA 1
ATOM 1125 C C . GLU B 1 68 ? 26.08860 -31.04403 40.08970 1.000 48.40030 63 GLU B C 1
ATOM 1126 O O . GLU B 1 68 ? 25.70765 -32.15428 39.70617 1.000 52.66103 63 GLU B O 1
ATOM 1132 N N . ASN B 1 69 ? 25.26484 -30.16613 40.66765 1.000 54.57124 64 ASN B N 1
ATOM 1133 C CA . ASN B 1 69 ? 23.88366 -30.52736 40.96844 1.000 52.63889 64 ASN B CA 1
ATOM 1134 C C . ASN B 1 69 ? 23.13257 -30.93114 39.70587 1.000 52.42419 64 ASN B C 1
ATOM 1135 O O . ASN B 1 69 ? 22.44011 -31.95447 39.68579 1.000 53.00005 64 ASN B O 1
ATOM 1140 N N . GLU B 1 70 ? 23.27021 -30.14330 38.63458 1.000 51.30868 65 GLU B N 1
ATOM 1141 C CA . GLU B 1 70 ? 22.61136 -30.49403 37.38056 1.000 52.97284 65 GLU B CA 1
ATOM 1142 C C . GLU B 1 70 ? 23.03538 -31.87683 36.90099 1.000 50.01431 65 GLU B C 1
ATOM 1143 O O . GLU B 1 70 ? 22.19581 -32.67685 36.47174 1.000 48.73824 65 GLU B O 1
ATOM 1149 N N . ILE B 1 71 ? 24.33103 -32.18342 36.99090 1.000 48.37685 66 ILE B N 1
ATOM 1150 C CA . ILE B 1 71 ? 24.83202 -33.46989 36.52138 1.000 45.01299 66 ILE B CA 1
ATOM 1151 C C . ILE B 1 71 ? 24.31856 -34.60441 37.40177 1.000 57.82868 66 ILE B C 1
ATOM 1152 O O . ILE B 1 71 ? 23.86626 -35.63954 36.89715 1.000 67.49625 66 ILE B O 1
ATOM 1157 N N . LEU B 1 72 ? 24.36395 -34.42781 38.72555 1.000 56.00312 67 LEU B N 1
ATOM 1158 C CA . LEU B 1 72 ? 23.88173 -35.47456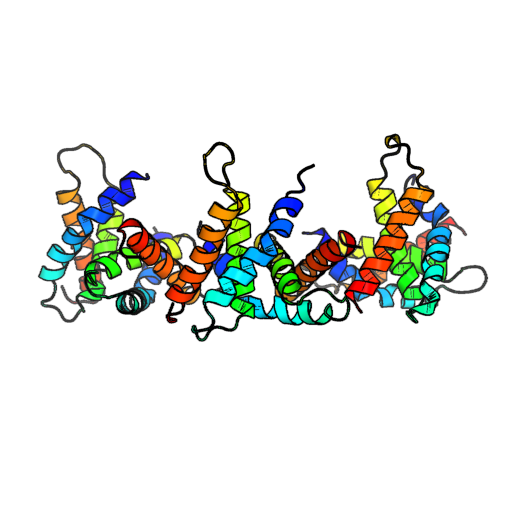 39.62492 1.000 56.95633 67 LEU B CA 1
ATOM 1159 C C . LEU B 1 72 ? 22.40625 -35.77746 39.38310 1.000 57.79785 67 LEU B C 1
ATOM 1160 O O . LEU B 1 72 ? 21.99659 -36.94498 39.38978 1.000 54.06932 67 LEU B O 1
ATOM 1165 N N . MET B 1 73 ? 21.58952 -34.74411 39.15893 1.000 58.03825 68 MET B N 1
ATOM 1166 C CA . MET B 1 73 ? 20.17140 -35.00176 38.92593 1.000 69.10034 68 MET B CA 1
ATOM 1167 C C . MET B 1 73 ? 19.94098 -35.70627 37.59423 1.000 75.23187 68 MET B C 1
ATOM 1168 O O . MET B 1 73 ? 19.02364 -36.52734 37.47625 1.000 81.64955 68 MET B O 1
ATOM 1173 N N . TYR B 1 74 ? 20.76787 -35.41652 36.59123 1.000 69.87830 69 TYR B N 1
ATOM 1174 C CA . TYR B 1 74 ? 20.71148 -36.16037 35.33751 1.000 69.11237 69 TYR B CA 1
ATOM 1175 C C . TYR B 1 74 ? 21.10394 -37.61916 35.54946 1.000 66.75268 69 TYR B C 1
ATOM 1176 O O . TYR B 1 74 ? 20.45181 -38.52787 35.02512 1.000 65.34364 69 TYR B O 1
ATOM 1185 N N . LEU B 1 75 ? 22.15159 -37.85816 36.34093 1.00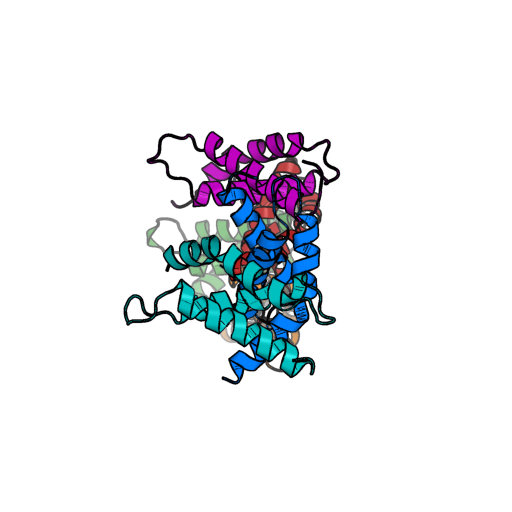0 68.56030 70 LEU B N 1
ATOM 1186 C CA . LEU B 1 75 ? 22.60926 -39.21983 36.59501 1.000 70.72505 70 LEU B CA 1
ATOM 1187 C C . LEU B 1 75 ? 21.57424 -40.01983 37.37952 1.000 82.90440 70 LEU B C 1
ATOM 1188 O O . LEU B 1 75 ? 21.39296 -41.21923 37.13509 1.000 88.79509 70 LEU B O 1
ATOM 1193 N N . ARG B 1 76 ? 20.88442 -39.37662 38.32766 1.000 81.87751 71 ARG B N 1
ATOM 1194 C CA . ARG B 1 76 ? 19.84297 -40.07674 39.07703 1.000 79.73428 71 ARG B CA 1
ATOM 1195 C C . ARG B 1 76 ? 18.61110 -40.31631 38.21365 1.000 83.48067 71 ARG B C 1
ATOM 1196 O O . ARG B 1 76 ? 17.97477 -41.37088 38.31421 1.000 94.82508 71 ARG B O 1
ATOM 1198 N N . ARG B 1 77 ? 18.26232 -39.35432 37.35397 1.000 78.14618 72 ARG B N 1
ATOM 1199 C CA . ARG B 1 77 ? 17.11487 -39.53635 36.47031 1.000 81.25307 72 ARG B CA 1
ATOM 1200 C C . ARG B 1 77 ? 17.32678 -40.71040 35.52449 1.000 95.23696 72 ARG B C 1
ATOM 1201 O O . ARG B 1 77 ? 16.38373 -41.45016 35.21856 1.000 105.90772 72 ARG B O 1
ATOM 1209 N N . ASN B 1 78 ? 18.55920 -40.89818 35.05213 1.000 97.18436 73 ASN B N 1
ATOM 1210 C CA . ASN B 1 78 ? 18.90106 -41.98477 34.14348 1.000 102.96387 73 ASN B CA 1
ATOM 1211 C C . ASN B 1 78 ? 19.63443 -43.12029 34.85006 1.000 109.21423 73 ASN B C 1
ATOM 1212 O O . ASN B 1 78 ? 20.42111 -43.83500 34.21908 1.000 113.36540 73 ASN B O 1
ATOM 1217 N N . ASN B 1 79 ? 19.38946 -43.29447 36.14824 1.000 105.09390 74 ASN B N 1
ATOM 1218 C CA . ASN B 1 79 ? 20.02429 -44.34215 36.94610 1.000 98.82575 74 ASN B CA 1
ATOM 1219 C C . ASN B 1 79 ? 21.54656 -44.32424 36.80983 1.000 102.43495 74 ASN B C 1
ATOM 1220 O O . ASN B 1 79 ? 22.26074 -43.91096 37.72559 1.000 103.39573 74 ASN B O 1
ATOM 1222 N N . ALA C 1 6 ? 10.41937 -30.31942 33.30531 1.000 105.10128 1 ALA C N 1
ATOM 1223 C CA . ALA C 1 6 ? 9.63690 -31.18425 32.42746 1.000 112.62718 1 ALA C CA 1
ATOM 1224 C C . ALA C 1 6 ? 9.28470 -30.44939 31.14042 1.000 117.91140 1 ALA C C 1
ATOM 1225 O O . ALA C 1 6 ? 9.58053 -29.26059 31.00196 1.000 115.52507 1 ALA C O 1
ATOM 1227 N N . ALA C 1 7 ? 8.64567 -31.16674 30.21208 1.000 120.29744 2 ALA C N 1
ATOM 1228 C CA . ALA C 1 7 ? 8.26100 -30.62859 28.91165 1.000 119.18243 2 ALA C CA 1
ATOM 1229 C C . ALA C 1 7 ? 9.47213 -30.05312 28.19411 1.000 116.89080 2 ALA C C 1
ATOM 1230 O O . ALA C 1 7 ? 10.06291 -30.72109 27.33719 1.000 110.27475 2 ALA C O 1
ATOM 1232 N N . ARG C 1 8 ? 9.85295 -28.82029 28.53795 1.000 116.96111 3 ARG C N 1
ATOM 1233 C CA . ARG C 1 8 ? 11.07430 -28.24605 27.98669 1.000 108.75330 3 ARG C CA 1
ATOM 1234 C C . ARG C 1 8 ? 12.28174 -29.12786 28.27882 1.000 104.63897 3 ARG C C 1
ATOM 1235 O O . ARG C 1 8 ? 13.11325 -29.34430 27.38845 1.000 101.81666 3 ARG C O 1
ATOM 1243 N N . ALA C 1 9 ? 12.38470 -29.64746 29.50465 1.000 101.03303 4 ALA C N 1
ATOM 1244 C CA . ALA C 1 9 ? 13.52548 -30.48848 29.85103 1.000 98.39968 4 ALA C CA 1
ATOM 1245 C C . ALA C 1 9 ? 13.55733 -31.76681 29.01843 1.000 95.58542 4 ALA C C 1
ATOM 1246 O O . ALA C 1 9 ? 14.63521 -32.32766 28.77757 1.000 93.70827 4 ALA C O 1
ATOM 1248 N N . ILE C 1 10 ? 12.38945 -32.25331 28.59176 1.000 94.20139 5 ILE C N 1
ATOM 1249 C CA . ILE C 1 10 ? 12.34185 -33.39188 27.67615 1.000 84.79141 5 ILE C CA 1
ATOM 1250 C C . ILE C 1 10 ? 12.94394 -33.00833 26.33023 1.000 74.06021 5 ILE C C 1
ATOM 1251 O O . ILE C 1 10 ? 13.79853 -33.71636 25.78574 1.000 77.76399 5 ILE C O 1
ATOM 1256 N N . LEU C 1 11 ? 12.50300 -31.87325 25.77773 1.000 70.93528 6 LEU C N 1
ATOM 1257 C CA . LEU C 1 11 ? 12.99266 -31.42142 24.47775 1.000 67.64870 6 LEU C CA 1
ATOM 1258 C C . LEU C 1 11 ? 14.49734 -31.18227 24.49409 1.000 67.70515 6 LEU C C 1
ATOM 1259 O O . LEU C 1 11 ? 15.19053 -31.48480 23.51650 1.000 73.66037 6 LEU C O 1
ATOM 1264 N N . ILE C 1 12 ? 15.02183 -30.63063 25.58657 1.000 62.32230 7 ILE C N 1
ATOM 1265 C CA . ILE C 1 12 ? 16.45256 -30.35714 25.64590 1.000 57.25261 7 ILE C CA 1
ATOM 1266 C C . ILE C 1 12 ? 17.23961 -31.65619 25.70913 1.000 55.52437 7 ILE C C 1
ATOM 1267 O O . ILE C 1 12 ? 18.17539 -31.86805 24.93012 1.000 57.07944 7 ILE C O 1
ATOM 1272 N N . GLU C 1 13 ? 16.87709 -32.54472 26.63883 1.000 58.01318 8 GLU C N 1
ATOM 1273 C CA . GLU C 1 13 ? 17.62557 -33.78826 26.79157 1.000 62.49773 8 GLU C CA 1
ATOM 1274 C C . GLU C 1 13 ? 17.52125 -34.65717 25.55115 1.000 65.17735 8 GLU C C 1
ATOM 1275 O O . GLU C 1 13 ? 18.45850 -35.39616 25.22949 1.000 73.34909 8 GLU C O 1
ATOM 1281 N N . ARG C 1 14 ? 16.40378 -34.57762 24.83776 1.000 60.45324 9 ARG C N 1
ATOM 1282 C CA . ARG C 1 14 ? 16.22168 -35.41132 23.66140 1.000 68.52503 9 ARG C CA 1
ATOM 1283 C C . ARG C 1 14 ? 17.03265 -34.92205 22.47098 1.000 66.69052 9 ARG C C 1
ATOM 1284 O O . ARG C 1 14 ? 17.20805 -35.67781 21.50902 1.000 69.84115 9 ARG C O 1
ATOM 1292 N N . ASN C 1 15 ? 17.54376 -33.68995 22.51599 1.000 59.43884 10 ASN C N 1
ATOM 1293 C CA . ASN C 1 15 ? 18.27743 -33.11585 21.39371 1.000 53.82862 10 ASN C CA 1
ATOM 1294 C C . ASN C 1 15 ? 19.70261 -32.71398 21.75903 1.000 46.74968 10 ASN C C 1
ATOM 1295 O O . ASN C 1 15 ? 20.28460 -31.85072 21.09814 1.000 49.31250 10 ASN C O 1
ATOM 1300 N N . LEU C 1 16 ? 20.28821 -33.32717 22.78899 1.000 47.81418 11 LEU C N 1
ATOM 1301 C CA . LEU C 1 16 ? 21.68557 -33.04055 23.10055 1.000 45.22151 11 LEU C CA 1
ATOM 1302 C C . LEU C 1 16 ? 22.59905 -33.48944 21.96966 1.000 46.73104 11 LEU C C 1
ATOM 1303 O O . LEU C 1 16 ? 23.60304 -32.82867 21.67280 1.000 51.94733 11 LEU C O 1
ATOM 1308 N N . ARG C 1 17 ? 22.26729 -34.61428 21.32802 1.000 44.46740 12 ARG C N 1
ATOM 1309 C CA . ARG C 1 17 ? 23.09239 -35.10777 20.23384 1.000 49.38955 12 ARG C CA 1
ATOM 1310 C C . ARG C 1 17 ? 23.14504 -34.10929 19.09089 1.000 46.63760 12 ARG C C 1
ATOM 1311 O O . ARG C 1 17 ? 24.18309 -33.97496 18.43319 1.000 44.74980 12 ARG C O 1
ATOM 1319 N N . LEU C 1 18 ? 22.04335 -33.39834 18.84297 1.000 41.73042 13 LEU C N 1
ATOM 1320 C CA . LEU C 1 18 ? 22.05125 -32.39033 17.79229 1.000 48.84439 13 LEU C CA 1
ATOM 1321 C C . LEU C 1 18 ? 23.17320 -31.37858 17.99200 1.000 49.11912 13 LEU C C 1
ATOM 1322 O O . LEU C 1 18 ? 23.76087 -30.90779 17.01092 1.000 49.37073 13 LEU C O 1
ATOM 1327 N N . VAL C 1 19 ? 23.49613 -31.04132 19.24526 1.000 42.02731 14 VAL C N 1
ATOM 1328 C CA . VAL C 1 19 ? 24.59707 -30.11121 19.49248 1.000 42.25183 14 VAL C CA 1
ATOM 1329 C C . VAL C 1 19 ? 25.90972 -30.70389 19.00485 1.000 42.18513 14 VAL C C 1
ATOM 1330 O O . VAL C 1 19 ? 26.72316 -30.01709 18.37610 1.000 45.82676 14 VAL C O 1
ATOM 1334 N N . VAL C 1 20 ? 26.13792 -31.98895 19.28754 1.000 44.52119 15 VAL C N 1
ATOM 1335 C CA . VAL C 1 20 ? 27.37109 -32.63543 18.85246 1.000 43.94323 15 VAL C CA 1
ATOM 1336 C C . VAL C 1 20 ? 27.44443 -32.66782 17.33236 1.000 45.65639 15 VAL C C 1
ATOM 1337 O O . VAL C 1 20 ? 28.48891 -32.37519 16.73971 1.000 47.73359 15 VAL C O 1
ATOM 1341 N N . TYR C 1 21 ? 26.33016 -32.99302 16.67551 1.000 44.43150 16 TYR C N 1
ATOM 1342 C CA . TYR C 1 21 ? 26.34615 -33.09877 15.22135 1.000 48.88600 16 TYR C CA 1
ATOM 1343 C C . TYR C 1 21 ? 26.68441 -31.76192 14.57753 1.000 49.65461 16 TYR C C 1
ATOM 1344 O O . TYR C 1 21 ? 27.48300 -31.70291 13.63533 1.000 54.10257 16 TYR C O 1
ATOM 1353 N N . ILE C 1 22 ? 26.10764 -30.67417 15.08950 1.000 45.42339 17 ILE C N 1
ATOM 1354 C CA . ILE C 1 22 ? 26.38484 -29.36032 14.52049 1.000 44.36432 17 ILE C CA 1
ATOM 1355 C C . ILE C 1 22 ? 27.79709 -28.91003 14.86888 1.000 47.40918 17 ILE C C 1
ATOM 1356 O O . ILE C 1 22 ? 28.50183 -28.33506 14.03038 1.000 49.05528 17 ILE C O 1
ATOM 1361 N N . ALA C 1 23 ? 28.24268 -29.17694 16.10144 1.000 43.25820 18 ALA C N 1
ATOM 1362 C CA . ALA C 1 23 ? 29.56060 -28.70807 16.51832 1.000 43.55834 18 ALA C CA 1
ATOM 1363 C C . ALA C 1 23 ? 30.68184 -29.37513 15.73096 1.000 51.99915 18 ALA C C 1
ATOM 1364 O O . ALA C 1 23 ? 31.70044 -28.73384 15.44767 1.000 53.56207 18 ALA C O 1
ATOM 1366 N N . ARG C 1 24 ? 30.51502 -30.64778 15.35776 1.000 57.38358 19 ARG C N 1
ATOM 1367 C CA . ARG C 1 24 ? 31.54525 -31.33031 14.57986 1.000 58.19184 19 ARG C CA 1
ATOM 1368 C C . ARG C 1 24 ? 31.72092 -30.73739 13.18840 1.000 55.54123 19 ARG C C 1
ATOM 1369 O O . ARG C 1 24 ? 32.75899 -30.97144 12.56105 1.000 59.05670 19 ARG C O 1
ATOM 1377 N N . LYS C 1 25 ? 30.74510 -29.96747 12.69595 1.000 58.59336 20 LYS C N 1
ATOM 1378 C CA . LYS C 1 25 ? 30.91731 -29.28107 11.41802 1.000 58.25105 20 LYS C CA 1
ATOM 1379 C C . LYS C 1 25 ? 32.05579 -28.26662 11.46166 1.000 59.01657 20 LYS C C 1
ATOM 1380 O O . LYS C 1 25 ? 32.55594 -27.86357 10.40812 1.000 65.49172 20 LYS C O 1
ATOM 1386 N N . PHE C 1 26 ? 32.47849 -27.84784 12.65275 1.000 55.00103 21 PHE C N 1
ATOM 1387 C CA . PHE C 1 26 ? 33.49489 -26.81615 12.80736 1.000 46.32560 21 PHE C CA 1
ATOM 1388 C C . PHE C 1 26 ? 34.84596 -27.38831 13.20859 1.000 60.29827 21 PHE C C 1
ATOM 1389 O O . PHE C 1 26 ? 35.64133 -26.70005 13.85701 1.000 63.32639 21 PHE C O 1
ATOM 1397 N N . GLU C 1 27 ? 35.12706 -28.63210 12.81527 1.000 69.26805 22 GLU C N 1
ATOM 1398 C CA . GLU C 1 27 ? 36.35223 -29.29926 13.24309 1.000 75.36029 22 GLU C CA 1
ATOM 1399 C C . GLU C 1 27 ? 37.60135 -28.54813 12.78554 1.000 77.48733 22 GLU C C 1
ATOM 1400 O O . GLU C 1 27 ? 38.57454 -28.43663 13.54126 1.000 76.67814 22 GLU C O 1
ATOM 1406 N N . ASN C 1 28 ? 37.59323 -28.01493 11.56208 1.000 79.78005 23 ASN C N 1
ATOM 1407 C CA . ASN C 1 28 ? 38.80291 -27.44236 10.98191 1.000 84.68980 23 ASN C CA 1
ATOM 1408 C C . ASN C 1 28 ? 39.16412 -26.08370 11.56746 1.000 79.99812 23 ASN C C 1
ATOM 1409 O O . ASN C 1 28 ? 40.20547 -25.52986 11.19868 1.000 81.22742 23 ASN C O 1
ATOM 1414 N N . THR C 1 29 ? 38.34138 -25.53215 12.46286 1.000 79.61910 24 THR C N 1
ATOM 1415 C CA . THR C 1 29 ? 38.73425 -24.32867 13.18583 1.000 75.48055 24 THR C CA 1
ATOM 1416 C C . THR C 1 29 ? 39.81415 -24.59882 14.22204 1.000 73.48632 24 THR C C 1
ATOM 1417 O O . THR C 1 29 ? 40.36230 -23.64351 14.78247 1.000 80.46507 24 THR C O 1
ATOM 1421 N N . GLY C 1 30 ? 40.12348 -25.86481 14.49647 1.000 69.95460 25 GLY C N 1
ATOM 1422 C CA . GLY C 1 30 ? 41.06976 -26.20534 15.53472 1.000 70.13603 25 GLY C CA 1
ATOM 1423 C C . GLY C 1 30 ? 40.60723 -25.90678 16.94180 1.000 66.25640 25 GLY C C 1
ATOM 1424 O O . GLY C 1 30 ? 41.35423 -26.17453 17.89011 1.000 75.72506 25 GLY C O 1
ATOM 1425 N N . ILE C 1 31 ? 39.40625 -25.36673 17.11218 1.000 55.75925 26 ILE C N 1
ATOM 1426 C CA . ILE C 1 31 ? 38.90012 -25.03437 18.43512 1.000 58.12400 26 ILE C CA 1
ATOM 1427 C C . ILE C 1 31 ? 38.43967 -26.30888 19.12426 1.000 64.59522 26 ILE C C 1
ATOM 1428 O O . ILE C 1 31 ? 37.88228 -27.21371 18.49091 1.000 67.87196 26 ILE C O 1
ATOM 1433 N N . ASN C 1 32 ? 38.70624 -26.38520 20.42647 1.000 67.16162 27 ASN C N 1
ATOM 1434 C CA . ASN C 1 32 ? 38.36743 -27.54853 21.23335 1.000 63.59674 27 ASN C CA 1
ATOM 1435 C C . ASN C 1 32 ? 36.88409 -27.88189 21.11365 1.000 50.12268 27 ASN C C 1
ATOM 1436 O O . ASN C 1 32 ? 36.02425 -27.02987 21.34490 1.000 63.87376 27 ASN C O 1
ATOM 1441 N N . ILE C 1 33 ? 36.59047 -29.13184 20.74367 1.000 45.62999 28 ILE C N 1
ATOM 1442 C CA . ILE C 1 33 ? 35.20292 -29.56560 20.57110 1.000 51.62224 28 ILE C CA 1
ATOM 1443 C C . ILE C 1 33 ? 34.41270 -29.42142 21.86780 1.000 50.08975 28 ILE C C 1
ATOM 1444 O O . ILE C 1 33 ? 33.21082 -29.12790 21.83864 1.000 52.23418 28 ILE C O 1
ATOM 1449 N N . GLU C 1 34 ? 35.06516 -29.61906 23.01884 1.000 49.59599 29 GLU C N 1
ATOM 1450 C CA . GLU C 1 34 ? 34.39034 -29.45098 24.30350 1.000 46.62128 29 GLU C CA 1
ATOM 1451 C C . GLU C 1 34 ? 33.79435 -28.05354 24.43204 1.000 43.76496 29 GLU C C 1
ATOM 1452 O O . GLU C 1 34 ? 32.64755 -27.89119 24.86413 1.000 44.92627 29 GLU C O 1
ATOM 1458 N N . ASP C 1 35 ? 34.55616 -27.02669 24.05016 1.000 45.80595 30 ASP C N 1
ATOM 1459 C CA . ASP C 1 35 ? 34.04607 -25.66513 24.17229 1.000 49.47211 30 ASP C CA 1
ATOM 1460 C C . ASP C 1 35 ? 32.91047 -25.40924 23.18919 1.000 51.87735 30 ASP C C 1
ATOM 1461 O O . ASP C 1 35 ? 31.91991 -24.74761 23.53272 1.000 52.09183 30 ASP C O 1
ATOM 1466 N N . LEU C 1 36 ? 33.02338 -25.94258 21.97081 1.000 43.00729 31 LEU C N 1
ATOM 1467 C CA . LEU C 1 36 ? 31.94885 -25.77671 20.99882 1.000 39.64365 31 LEU C CA 1
ATOM 1468 C C . LEU C 1 36 ? 30.65590 -26.40838 21.49672 1.000 44.02922 31 LEU C C 1
ATOM 1469 O O . LEU C 1 36 ? 29.57614 -25.81358 21.37532 1.000 44.60722 31 LEU C O 1
ATOM 1474 N N . ILE C 1 37 ? 30.74522 -27.60926 22.07249 1.000 40.09689 32 ILE C N 1
ATOM 1475 C CA . ILE C 1 37 ? 29.55580 -28.28884 22.57580 1.000 35.19762 32 ILE C CA 1
ATOM 1476 C C . ILE C 1 37 ? 28.87798 -27.44258 23.64317 1.000 34.82799 32 ILE C C 1
ATOM 1477 O O . ILE C 1 37 ? 27.65682 -27.25439 23.63232 1.000 46.00648 32 ILE C O 1
ATOM 1482 N N . SER C 1 38 ? 29.67032 -26.89934 24.56410 1.000 38.92805 33 SER C N 1
ATOM 1483 C CA . SER C 1 38 ? 29.10957 -26.02799 25.59338 1.000 45.44966 33 SER C CA 1
ATOM 1484 C C . SER C 1 38 ? 28.43803 -24.81131 24.97103 1.000 41.03243 33 SER C C 1
ATOM 1485 O O . SER C 1 38 ? 27.30028 -24.46958 25.32281 1.000 42.45377 33 SER C O 1
ATOM 1488 N N . ILE C 1 39 ? 29.11882 -24.15348 24.02460 1.000 41.80627 34 ILE C N 1
ATOM 1489 C CA . ILE C 1 39 ? 28.55420 -22.97767 23.36143 1.000 42.05695 34 ILE C CA 1
ATOM 1490 C C . ILE C 1 39 ? 27.28376 -23.35339 22.60952 1.000 44.31676 34 ILE C C 1
ATOM 1491 O O . ILE C 1 39 ? 26.25720 -22.66896 22.69806 1.000 46.47375 34 ILE C O 1
ATOM 1496 N N . GLY C 1 40 ? 27.33785 -24.45516 21.86371 1.000 41.45682 35 GLY C N 1
ATOM 1497 C CA . GLY C 1 40 ? 26.16418 -24.89632 21.13342 1.000 33.75303 35 GLY C CA 1
ATOM 1498 C C . GLY C 1 40 ? 25.00177 -25.24398 22.03494 1.000 37.00837 35 GLY C C 1
ATOM 1499 O O . GLY C 1 40 ? 23.84137 -25.06376 21.65390 1.000 34.96550 35 GLY C O 1
ATOM 1500 N N . THR C 1 41 ? 25.28548 -25.75661 23.23655 1.000 42.54941 36 THR C N 1
ATOM 1501 C CA . THR C 1 41 ? 24.20403 -26.05497 24.16674 1.000 42.90299 36 THR C CA 1
ATOM 1502 C C . THR C 1 41 ? 23.44172 -24.78673 24.52469 1.000 43.19262 36 THR C C 1
ATOM 1503 O O . THR C 1 41 ? 22.20807 -24.80006 24.61268 1.000 41.52960 36 THR C O 1
ATOM 1507 N N . ILE C 1 42 ? 24.16671 -23.67851 24.72724 1.000 42.04415 37 ILE C N 1
ATOM 1508 C CA . ILE C 1 42 ? 23.52591 -22.37789 24.92954 1.000 42.59085 37 ILE C CA 1
ATOM 1509 C C . ILE C 1 42 ? 22.56324 -22.08451 23.78715 1.000 50.21718 37 ILE C C 1
ATOM 1510 O O . ILE C 1 42 ? 21.41418 -21.67175 24.00195 1.000 53.45782 37 ILE C O 1
ATOM 1515 N N . GLY C 1 43 ? 23.01066 -22.31290 22.55294 1.000 43.15301 38 GLY C N 1
ATOM 1516 C CA . GLY C 1 43 ? 22.12222 -22.13850 21.41701 1.000 47.30075 38 GLY C CA 1
ATOM 1517 C C . GLY C 1 43 ? 20.88545 -23.01487 21.49344 1.000 51.19141 38 GLY C C 1
ATOM 1518 O O . GLY C 1 43 ? 19.77991 -22.57102 21.17126 1.000 55.82353 38 GLY C O 1
ATOM 1519 N N . LEU C 1 44 ? 21.05299 -24.27141 21.92048 1.000 49.69287 39 LEU C N 1
ATOM 1520 C CA . LEU C 1 44 ? 19.90948 -25.18045 22.01557 1.000 51.85291 39 LEU C CA 1
ATOM 1521 C C . LEU C 1 44 ? 18.91050 -24.70360 23.06063 1.000 45.46426 39 LEU C C 1
ATOM 1522 O O . LEU C 1 44 ? 17.69476 -24.78134 22.84962 1.000 57.74834 39 LEU C O 1
ATOM 1527 N N . ILE C 1 45 ? 19.40729 -24.20426 24.19362 1.000 42.07590 40 ILE C N 1
ATOM 1528 C CA . ILE C 1 45 ? 18.53156 -23.69917 25.24316 1.000 54.27998 40 ILE C CA 1
ATOM 1529 C C . ILE C 1 45 ? 17.84258 -22.40912 24.81465 1.000 60.16875 40 ILE C C 1
ATOM 1530 O O . ILE C 1 45 ? 16.69402 -22.15877 25.19679 1.000 71.20953 40 ILE C O 1
ATOM 1535 N N . LYS C 1 46 ? 18.51294 -21.57344 24.01692 1.000 57.33339 41 LYS C N 1
ATOM 1536 C CA . LYS C 1 46 ? 17.83550 -20.40636 23.45833 1.000 65.46181 41 LYS C CA 1
ATOM 1537 C C . LYS C 1 46 ? 16.71283 -20.82382 22.51904 1.000 66.87784 41 LYS C C 1
ATOM 1538 O O . LYS C 1 46 ? 15.61835 -20.24627 22.54514 1.000 73.26540 41 LYS C O 1
ATOM 1544 N N . ALA C 1 47 ? 16.96821 -21.82285 21.67573 1.000 65.94961 42 ALA C N 1
ATOM 1545 C CA . ALA C 1 47 ? 15.95128 -22.25210 20.72397 1.000 72.63397 42 ALA C CA 1
ATOM 1546 C C . ALA C 1 47 ? 14.71411 -22.76633 21.44298 1.000 75.52194 42 ALA C C 1
ATOM 1547 O O . ALA C 1 47 ? 13.58417 -22.42167 21.07402 1.000 83.20260 42 ALA C O 1
ATOM 1549 N N . VAL C 1 48 ? 14.90813 -23.58122 22.48242 1.000 72.59402 43 VAL C N 1
ATOM 1550 C CA . VAL C 1 48 ? 13.77025 -24.11627 23.22620 1.000 79.36889 43 VAL C CA 1
ATOM 1551 C C . VAL C 1 48 ? 13.00185 -22.98839 23.90390 1.000 79.64239 43 VAL C C 1
ATOM 1552 O O . VAL C 1 48 ? 11.76366 -22.97668 23.91708 1.000 77.20890 43 VAL C O 1
ATOM 1556 N N . ASN C 1 49 ? 13.72196 -22.00652 24.44871 1.000 74.43411 44 ASN C N 1
ATOM 1557 C CA . ASN C 1 49 ? 13.07160 -20.91185 25.15669 1.000 77.56936 44 ASN C CA 1
ATOM 1558 C C . ASN C 1 49 ? 12.29543 -19.98297 24.22956 1.000 80.90425 44 ASN C C 1
ATOM 1559 O O . ASN C 1 49 ? 11.48313 -19.19065 24.71584 1.000 82.40160 44 ASN C O 1
ATOM 1564 N N . THR C 1 50 ? 12.51997 -20.05556 22.91158 1.000 86.56378 45 THR C N 1
ATOM 1565 C CA . THR C 1 50 ? 11.97094 -19.06947 21.98420 1.000 96.23995 45 THR C CA 1
ATOM 1566 C C . THR C 1 50 ? 11.25647 -19.70694 20.79629 1.000 104.66432 45 THR C C 1
ATOM 1567 O O . THR C 1 50 ? 11.09334 -19.05177 19.76144 1.000 107.20731 45 THR C O 1
ATOM 1571 N N . PHE C 1 51 ? 10.81114 -20.95646 20.92567 1.000 113.17948 46 PHE C N 1
ATOM 1572 C CA . PHE C 1 51 ? 10.30956 -21.72899 19.79149 1.000 119.51646 46 PHE C CA 1
ATOM 1573 C C . PHE C 1 51 ? 9.10411 -21.10519 19.09081 1.000 128.16871 46 PHE C C 1
ATOM 1574 O O . PHE C 1 51 ? 9.23817 -20.58054 17.98005 1.000 129.76825 46 PHE C O 1
ATOM 1582 N N . ASN C 1 52 ? 7.92350 -21.18549 19.72237 1.000 132.82032 47 ASN C N 1
ATOM 1583 C CA . ASN C 1 52 ? 6.61972 -20.86787 19.13653 1.000 139.94385 47 ASN C CA 1
ATOM 1584 C C . ASN C 1 52 ? 6.29466 -21.87782 18.04019 1.000 144.23053 47 ASN C C 1
ATOM 1585 O O . ASN C 1 52 ? 6.78209 -21.75252 16.90878 1.000 144.10946 47 ASN C O 1
ATOM 1587 N N . PRO C 1 53 ? 5.46934 -22.88773 18.33724 1.000 147.23882 48 PRO C N 1
ATOM 1588 C CA . PRO C 1 53 ? 5.25151 -23.98419 17.38009 1.000 145.05645 48 PRO C CA 1
ATOM 1589 C C . PRO C 1 53 ? 4.34636 -23.63734 16.20927 1.000 143.41270 48 PRO C C 1
ATOM 1590 O O . PRO C 1 53 ? 4.29527 -24.41411 15.24546 1.000 143.09899 48 PRO C O 1
ATOM 1594 N N . GLU C 1 54 ? 3.63391 -22.51313 16.25505 1.000 143.44708 49 GLU C N 1
ATOM 1595 C CA . GLU C 1 54 ? 2.67925 -22.16904 15.20851 1.000 142.18006 49 GLU C CA 1
ATOM 1596 C C . GLU C 1 54 ? 3.32144 -21.48418 14.00818 1.000 139.90664 49 GLU C C 1
ATOM 1597 O O . GLU C 1 54 ? 2.61678 -21.19291 13.03575 1.000 146.16921 49 GLU C O 1
ATOM 1599 N N . LYS C 1 55 ? 4.62753 -21.22347 14.04361 1.000 130.99284 50 LYS C N 1
ATOM 1600 C CA . LYS C 1 55 ? 5.30932 -20.56721 12.93458 1.000 129.70031 50 LYS C CA 1
ATOM 1601 C C . LYS C 1 55 ? 5.59917 -21.50632 11.76920 1.000 133.86109 50 LYS C C 1
ATOM 1602 O O . LYS C 1 55 ? 6.18952 -21.06309 10.77759 1.000 134.47851 50 LYS C O 1
ATOM 1604 N N . LYS C 1 56 ? 5.20778 -22.77922 11.87227 1.000 137.58886 51 LYS C N 1
ATOM 1605 C CA . LYS C 1 56 ? 5.34270 -23.83417 10.85718 1.000 138.47215 51 LYS C CA 1
ATOM 1606 C C . LYS C 1 56 ? 6.77405 -24.32387 10.67193 1.000 131.85753 51 LYS C C 1
ATOM 1607 O O . LYS C 1 56 ? 7.03913 -25.04744 9.69983 1.000 135.67162 51 LYS C O 1
ATOM 1609 N N . ILE C 1 57 ? 7.70096 -23.97386 11.56044 1.000 122.49178 52 ILE C N 1
ATOM 1610 C CA . ILE C 1 57 ? 9.08162 -24.43875 11.49113 1.000 113.64933 52 ILE C CA 1
ATOM 1611 C C . ILE C 1 57 ? 9.29100 -25.48305 12.58026 1.000 117.53777 52 ILE C C 1
ATOM 1612 O O . ILE C 1 57 ? 8.95659 -25.24697 13.74771 1.000 116.50636 52 ILE C O 1
ATOM 1614 N N . LYS C 1 58 ? 9.83640 -26.63631 12.19885 1.000 119.74090 53 LYS C N 1
ATOM 1615 C CA . LYS C 1 58 ? 10.05296 -27.71586 13.15263 1.000 124.01240 53 LYS C CA 1
ATOM 1616 C C . LYS C 1 58 ? 11.14200 -27.34258 14.15573 1.000 121.69533 53 LYS C C 1
ATOM 1617 O O . LYS C 1 58 ? 12.05919 -26.57435 13.85462 1.000 126.72988 53 LYS C O 1
ATOM 1619 N N . LEU C 1 59 ? 11.03328 -27.90470 15.36489 1.000 112.58627 54 LEU C N 1
ATOM 1620 C CA . LEU C 1 59 ? 11.96407 -27.55213 16.43470 1.000 97.62301 54 LEU C CA 1
ATOM 1621 C C . LEU C 1 59 ? 13.38696 -27.98446 16.11808 1.000 96.30338 54 LEU C C 1
ATOM 1622 O O . LEU C 1 59 ? 14.34057 -27.32394 16.54205 1.000 97.77683 54 LEU C O 1
ATOM 1624 N N . ALA C 1 60 ? 13.55665 -29.08672 15.38685 1.000 93.52988 55 ALA C N 1
ATOM 1625 C CA . ALA C 1 60 ? 14.90505 -29.54613 15.07252 1.000 87.16486 55 ALA C CA 1
ATOM 1626 C C . ALA C 1 60 ? 15.59832 -28.59568 14.10481 1.000 83.14238 55 ALA C C 1
ATOM 1627 O O . ALA C 1 60 ? 16.80142 -28.33840 14.23098 1.000 75.89530 55 ALA C O 1
ATOM 1629 N N . THR C 1 61 ? 14.85822 -28.05826 13.13507 1.000 88.64234 56 THR C N 1
ATOM 1630 C CA . THR C 1 61 ? 15.46406 -27.12007 12.19732 1.000 89.97399 56 THR C CA 1
ATOM 1631 C C . THR C 1 61 ? 15.73273 -25.77276 12.85484 1.000 87.29192 56 THR C C 1
ATOM 1632 O O . THR C 1 61 ? 16.80366 -25.18774 12.65657 1.000 83.68580 56 THR C O 1
ATOM 1636 N N . TYR C 1 62 ? 14.77756 -25.27422 13.64568 1.000 82.98288 57 TYR C N 1
ATOM 1637 C CA . TYR C 1 62 ? 14.99112 -24.02723 14.37492 1.000 76.85524 57 TYR C CA 1
ATOM 1638 C C . TYR C 1 62 ? 16.16458 -24.14822 15.34334 1.000 71.21821 57 TYR C C 1
ATOM 1639 O O . TYR C 1 62 ? 16.97797 -23.22410 15.46336 1.000 69.78344 57 TYR C O 1
ATOM 1648 N N . ALA C 1 63 ? 16.27794 -25.28803 16.03084 1.000 65.56125 58 ALA C N 1
ATOM 1649 C CA . ALA C 1 63 ? 17.39560 -25.49376 16.94666 1.000 60.19651 58 ALA C CA 1
ATOM 1650 C C . ALA C 1 63 ? 18.71462 -25.61639 16.19422 1.000 57.25844 58 ALA C C 1
ATOM 1651 O O . ALA C 1 63 ? 19.74810 -25.13180 16.66563 1.000 64.55879 58 ALA C O 1
ATOM 1653 N N . SER C 1 64 ? 18.70436 -26.26930 15.03003 1.000 56.01255 59 SER C N 1
ATOM 1654 C CA . SER C 1 64 ? 19.91553 -26.33912 14.21844 1.000 56.17694 59 SER C CA 1
ATOM 1655 C C . SER C 1 64 ? 20.44999 -24.94674 13.91925 1.000 61.52531 59 SER C C 1
ATOM 1656 O O . SER C 1 64 ? 21.65765 -24.70042 14.02314 1.000 60.15195 59 SER C O 1
ATOM 1659 N N . ARG C 1 65 ? 19.55832 -24.01961 13.56001 1.000 60.34625 60 ARG C N 1
ATOM 1660 C CA . ARG C 1 65 ? 19.97913 -22.65586 13.26573 1.000 66.18190 60 ARG C CA 1
ATOM 1661 C C . ARG C 1 65 ? 20.56956 -21.98744 14.50214 1.000 62.79283 60 ARG C C 1
ATOM 1662 O O . ARG C 1 65 ? 21.67913 -21.44495 14.45477 1.000 64.44131 60 ARG C O 1
ATOM 1670 N N . CYS C 1 66 ? 19.84484 -22.03802 15.62456 1.000 54.70089 61 CYS C N 1
ATOM 1671 C CA . CYS C 1 66 ? 20.29565 -21.37666 16.84529 1.000 53.83201 61 CYS C CA 1
ATOM 1672 C C . CYS C 1 66 ? 21.61754 -21.94689 17.34398 1.000 54.52741 61 CYS C C 1
ATOM 1673 O O . CYS C 1 66 ? 22.44942 -21.20905 17.88636 1.000 59.90068 61 CYS C O 1
ATOM 1676 N N . ILE C 1 67 ? 21.82641 -23.25316 17.17458 1.000 55.51313 62 ILE C N 1
ATOM 1677 C CA . ILE C 1 67 ? 23.07203 -23.87976 17.61225 1.000 51.26279 62 ILE C CA 1
ATOM 1678 C C . ILE C 1 67 ? 24.22840 -23.45491 16.71727 1.000 44.74850 62 ILE C C 1
ATOM 1679 O O . ILE C 1 67 ? 25.29890 -23.06061 17.19587 1.000 47.49691 62 ILE C O 1
ATOM 1684 N N . GLU C 1 68 ? 24.03869 -23.54891 15.40085 1.000 46.79528 63 GLU C N 1
ATOM 1685 C CA . GLU C 1 68 ? 25.07996 -23.11627 14.47860 1.000 52.62183 63 GLU C CA 1
ATOM 1686 C C . GLU C 1 68 ? 25.38925 -21.63377 14.66695 1.000 54.55621 63 GLU C C 1
ATOM 1687 O O . GLU C 1 68 ? 26.55913 -21.23586 14.71693 1.000 52.26052 63 GLU C O 1
ATOM 1693 N N . ASN C 1 69 ? 24.34853 -20.80824 14.81040 1.000 53.53451 64 ASN C N 1
ATOM 1694 C CA . ASN C 1 69 ? 24.55132 -19.37252 14.96648 1.000 46.77199 64 ASN C CA 1
ATOM 1695 C C . ASN C 1 69 ? 25.32822 -19.06082 16.23991 1.000 46.17388 64 ASN C C 1
ATOM 1696 O O . ASN C 1 69 ? 26.27011 -18.25910 16.22057 1.000 54.07173 64 ASN C O 1
ATOM 1701 N N . GLU C 1 70 ? 24.95991 -19.69211 17.35408 1.000 36.79151 65 GLU C N 1
ATOM 1702 C CA . GLU C 1 70 ? 25.68161 -19.45202 18.60086 1.000 45.91692 65 GLU C CA 1
ATOM 1703 C C . GLU C 1 70 ? 27.16550 -19.76971 18.44884 1.000 45.43551 65 GLU C C 1
ATOM 1704 O O . GLU C 1 70 ? 28.02323 -19.02250 18.93298 1.000 44.97884 65 GLU C O 1
ATOM 1710 N N . ILE C 1 71 ? 27.48641 -20.86649 17.76140 1.000 43.55110 66 ILE C N 1
ATOM 1711 C CA . ILE C 1 71 ? 28.88232 -21.23106 17.55433 1.000 38.70403 66 ILE C CA 1
ATOM 1712 C C . ILE C 1 71 ? 29.56126 -20.23397 16.62711 1.000 40.43955 66 ILE C C 1
ATOM 1713 O O . ILE C 1 71 ? 30.69649 -19.80788 16.87365 1.000 45.16847 66 ILE C O 1
ATOM 1718 N N . LEU C 1 72 ? 28.87693 -19.83918 15.55134 1.000 44.89287 67 LEU C N 1
ATOM 1719 C CA . LEU C 1 72 ? 29.46927 -18.91016 14.59465 1.000 48.46389 67 LEU C CA 1
ATOM 1720 C C . LEU C 1 72 ? 29.83020 -17.59377 15.26610 1.000 50.63333 67 LEU C C 1
ATOM 1721 O O . LEU C 1 72 ? 30.96908 -17.12137 15.15727 1.000 46.79145 67 LEU C O 1
ATOM 1726 N N . MET C 1 73 ? 28.87013 -16.99758 15.98577 1.000 51.61839 68 MET C N 1
ATOM 1727 C CA . MET C 1 73 ? 29.13503 -15.74816 16.69455 1.000 50.91884 68 MET C CA 1
ATOM 1728 C C . MET C 1 73 ? 30.31094 -15.89780 17.64680 1.000 46.87333 68 MET C C 1
ATOM 1729 O O . MET C 1 73 ? 31.16929 -15.01313 17.72665 1.000 55.69172 68 MET C O 1
ATOM 1734 N N . TYR C 1 74 ? 30.37855 -17.02620 18.35748 1.000 49.92198 69 TYR C N 1
ATOM 1735 C CA . TYR C 1 74 ? 31.47434 -17.25996 19.29249 1.000 34.81467 69 TYR C CA 1
ATOM 1736 C C . TYR C 1 74 ? 32.81093 -17.35027 18.56360 1.000 42.20093 69 TYR C C 1
ATOM 1737 O O . TYR C 1 74 ? 33.81036 -16.77621 19.01486 1.000 50.01622 69 TYR C O 1
ATOM 1746 N N . LEU C 1 75 ? 32.84815 -18.04727 17.42265 1.000 39.19339 70 LEU C N 1
ATOM 1747 C CA . LEU C 1 75 ? 34.09241 -18.15094 16.66415 1.000 44.26980 70 LEU C CA 1
ATOM 1748 C C . LEU C 1 75 ? 34.50346 -16.80712 16.07222 1.000 56.38860 70 LEU C C 1
ATOM 1749 O O . LEU C 1 75 ? 35.68315 -16.43711 16.12152 1.000 52.89389 70 LEU C O 1
ATOM 1754 N N . ARG C 1 76 ? 33.55825 -16.05704 15.50324 1.000 40.82555 71 ARG C N 1
ATOM 1755 C CA . ARG C 1 76 ? 33.96891 -14.78453 14.92117 1.000 51.76769 71 ARG C CA 1
ATOM 1756 C C . ARG C 1 76 ? 34.27727 -13.75291 16.00011 1.000 63.05001 71 ARG C C 1
ATOM 1757 O O . ARG C 1 76 ? 35.16128 -12.90914 15.81239 1.000 63.31306 71 ARG C O 1
ATOM 1765 N N . ARG C 1 77 ? 33.59141 -13.82194 17.14654 1.000 59.79300 72 ARG C N 1
ATOM 1766 C CA . ARG C 1 77 ? 33.88948 -12.90621 18.24235 1.000 57.11998 72 ARG C CA 1
ATOM 1767 C C . ARG C 1 77 ? 35.32123 -13.06173 18.72710 1.000 61.83857 72 ARG C C 1
ATOM 1768 O O . ARG C 1 77 ? 35.91710 -12.09430 19.21037 1.000 64.94403 72 ARG C O 1
ATOM 1776 N N . ASN C 1 78 ? 35.89308 -14.25682 18.60362 1.000 66.48311 73 ASN C N 1
ATOM 1777 C CA . ASN C 1 78 ? 37.20621 -14.54145 19.16076 1.000 64.89645 73 ASN C CA 1
ATOM 1778 C C . ASN C 1 78 ? 38.29425 -14.72287 18.10902 1.000 68.60102 73 ASN C C 1
ATOM 1779 O O . ASN C 1 78 ? 39.43255 -15.03662 18.46930 1.000 76.42059 73 ASN C O 1
ATOM 1784 N N . ASN C 1 79 ? 37.99124 -14.53152 16.83072 1.000 64.21956 74 ASN C N 1
ATOM 1785 C CA . ASN C 1 79 ? 39.01481 -14.66813 15.80047 1.000 78.07771 74 ASN C CA 1
ATOM 1786 C C . ASN C 1 79 ? 39.43834 -13.28715 15.30872 1.000 101.30756 74 ASN C C 1
ATOM 1787 O O . ASN C 1 79 ? 39.34957 -12.29480 16.04067 1.000 103.00625 74 ASN C O 1
ATOM 1792 N N . ASN D 1 2 ? 18.51106 16.92787 28.88187 1.000 134.64456 -3 ASN D N 1
ATOM 1793 C CA . ASN D 1 2 ? 18.64026 15.99980 30.00037 1.000 133.46366 -3 ASN D CA 1
ATOM 1794 C C . ASN D 1 2 ? 20.04943 16.00851 30.58878 1.000 127.24374 -3 ASN D C 1
ATOM 1795 O O . ASN D 1 2 ? 21.04156 16.04575 29.85780 1.000 123.10443 -3 ASN D O 1
ATOM 1800 N N . GLY D 1 3 ? 20.12900 15.98522 31.92120 1.000 122.70108 -2 GLY D N 1
ATOM 1801 C CA . GLY D 1 3 ? 21.40394 15.76840 32.57880 1.000 109.62422 -2 GLY D CA 1
ATOM 1802 C C . GLY D 1 3 ? 21.91948 14.35425 32.42785 1.000 96.37370 -2 GLY D C 1
ATOM 1803 O O . GLY D 1 3 ? 23.13281 14.13100 32.50170 1.000 85.74731 -2 GLY D O 1
ATOM 1804 N N . ASP D 1 4 ? 21.02327 13.39209 32.21014 1.000 90.20737 -1 ASP D N 1
ATOM 1805 C CA . ASP D 1 4 ? 21.46711 12.03299 31.94199 1.000 79.28676 -1 ASP D CA 1
ATOM 1806 C C . ASP D 1 4 ? 22.21503 11.95364 30.61967 1.000 71.00084 -1 ASP D C 1
ATOM 1807 O O . ASP D 1 4 ? 23.22965 11.25219 30.51676 1.000 62.83123 -1 ASP D O 1
ATOM 1812 N N . GLN D 1 5 ? 21.74079 12.67472 29.59883 1.000 66.85825 0 GLN D N 1
ATOM 1813 C CA . GLN D 1 5 ? 22.41844 12.61680 28.30883 1.000 69.46462 0 GLN D CA 1
ATOM 1814 C C . GLN D 1 5 ? 23.78155 13.29279 28.36518 1.000 61.03286 0 GLN D C 1
ATOM 1815 O O . GLN D 1 5 ? 24.71279 12.85907 27.67766 1.000 55.28927 0 GLN D O 1
ATOM 1821 N N . ALA D 1 6 ? 23.92330 14.33536 29.18940 1.000 57.29656 1 ALA D N 1
ATOM 1822 C CA . ALA D 1 6 ? 25.22424 14.97373 29.36591 1.000 50.11522 1 ALA D CA 1
ATOM 1823 C C . ALA D 1 6 ? 26.22572 14.01136 29.99204 1.000 50.96053 1 ALA D C 1
ATOM 1824 O O . ALA D 1 6 ? 27.41360 14.02587 29.64936 1.000 56.83638 1 ALA D O 1
ATOM 1826 N N . ALA D 1 7 ? 25.76320 13.15981 30.90813 1.000 53.05955 2 ALA D N 1
ATOM 1827 C CA . ALA D 1 7 ? 26.64978 12.17386 31.51390 1.000 42.41472 2 ALA D CA 1
ATOM 1828 C C . ALA D 1 7 ? 26.97092 11.05974 30.52976 1.000 47.85036 2 ALA D C 1
ATOM 1829 O O . ALA D 1 7 ? 28.12090 10.60823 30.43599 1.000 49.99025 2 ALA D O 1
ATOM 1831 N N . ARG D 1 8 ? 25.96613 10.60839 29.77981 1.000 42.00106 3 ARG D N 1
ATOM 1832 C CA . ARG D 1 8 ? 26.20988 9.58406 28.77406 1.000 40.91143 3 ARG D CA 1
ATOM 1833 C C . ARG D 1 8 ? 27.17535 10.08932 27.70580 1.000 43.29098 3 ARG D C 1
ATOM 1834 O O . ARG D 1 8 ? 28.07856 9.35787 27.27954 1.000 45.02580 3 ARG D O 1
ATOM 1842 N N . ALA D 1 9 ? 27.02438 11.35142 27.29113 1.000 43.83461 4 ALA D N 1
ATOM 1843 C CA . ALA D 1 9 ? 27.92827 11.92625 26.29843 1.000 40.20545 4 ALA D CA 1
ATOM 1844 C C . ALA D 1 9 ? 29.36679 11.94249 26.80211 1.000 48.36945 4 ALA D C 1
ATOM 1845 O O . ALA D 1 9 ? 30.30040 11.69607 26.02962 1.000 47.13505 4 ALA D O 1
ATOM 1847 N N . ILE D 1 10 ? 29.56753 12.21353 28.09665 1.000 48.38058 5 ILE D N 1
ATOM 1848 C CA . ILE D 1 10 ? 30.92374 12.23147 28.64629 1.000 44.78404 5 ILE D CA 1
ATOM 1849 C C . ILE D 1 10 ? 31.55284 10.84498 28.57659 1.000 41.84773 5 ILE D C 1
ATOM 1850 O O . ILE D 1 10 ? 32.73427 10.70374 28.23822 1.000 38.76904 5 ILE D O 1
ATOM 1855 N N . LEU D 1 11 ? 30.77861 9.80091 28.89145 1.000 40.74431 6 LEU D N 1
ATOM 1856 C CA . LEU D 1 11 ? 31.33601 8.45162 28.93129 1.000 35.74247 6 LEU D CA 1
ATOM 1857 C C . LEU D 1 11 ? 31.51176 7.86679 27.53782 1.000 35.86304 6 LEU D C 1
ATOM 1858 O O . LEU D 1 11 ? 32.44055 7.08275 27.31369 1.000 34.35662 6 LEU D O 1
ATOM 1863 N N . ILE D 1 12 ? 30.63979 8.22488 26.59529 1.000 38.47967 7 ILE D N 1
ATOM 1864 C CA . ILE D 1 12 ? 30.86722 7.84439 25.20223 1.000 37.41879 7 ILE D CA 1
ATOM 1865 C C . ILE D 1 12 ? 32.16717 8.45511 24.68901 1.000 36.63246 7 ILE D C 1
ATOM 1866 O O . ILE D 1 12 ? 33.05082 7.74885 24.19689 1.000 36.70175 7 ILE D O 1
ATOM 1871 N N . GLU D 1 13 ? 32.30833 9.77810 24.80490 1.000 41.70533 8 GLU D N 1
ATOM 1872 C CA . GLU D 1 13 ? 33.48663 10.43545 24.24363 1.000 40.78686 8 GLU D CA 1
ATOM 1873 C C . GLU D 1 13 ? 34.76910 9.99555 24.93953 1.000 39.29602 8 GLU D C 1
ATOM 1874 O O . GLU D 1 13 ? 35.82808 9.91958 24.30185 1.000 38.64123 8 GLU D O 1
ATOM 1880 N N . ARG D 1 14 ? 34.69597 9.70370 26.23888 1.000 36.26740 9 ARG D N 1
ATOM 1881 C CA . ARG D 1 14 ? 35.85689 9.20758 26.97475 1.000 33.03139 9 ARG D CA 1
ATOM 1882 C C . ARG D 1 14 ? 36.35367 7.86193 26.44612 1.000 38.38571 9 ARG D C 1
ATOM 1883 O O . ARG D 1 14 ? 37.52831 7.52633 26.63225 1.000 45.33707 9 ARG D O 1
ATOM 1891 N N . ASN D 1 15 ? 35.50064 7.08697 25.77506 1.000 30.33421 10 ASN D N 1
ATOM 1892 C CA . ASN D 1 15 ? 35.84566 5.71549 25.41930 1.000 41.02960 10 ASN D CA 1
ATOM 1893 C C . ASN D 1 15 ? 35.76263 5.45217 23.91509 1.000 38.10302 10 ASN D C 1
ATOM 1894 O O . ASN D 1 15 ? 35.50276 4.32560 23.49094 1.000 36.31276 10 ASN D O 1
ATOM 1899 N N . LEU D 1 16 ? 36.00800 6.47301 23.08914 1.000 34.62429 11 LEU D N 1
ATOM 1900 C CA . LEU D 1 16 ? 36.05869 6.23537 21.64818 1.000 35.47403 11 LEU D CA 1
ATOM 1901 C C . LEU D 1 16 ? 37.20753 5.29728 21.27361 1.000 32.54166 11 LEU D C 1
ATOM 1902 O O . LEU D 1 16 ? 37.09197 4.53830 20.30844 1.000 34.01258 11 LEU D O 1
ATOM 1907 N N . ARG D 1 17 ? 38.31217 5.32162 22.03003 1.000 27.27657 12 ARG D N 1
ATOM 1908 C CA . ARG D 1 17 ? 39.43943 4.44783 21.71748 1.000 32.99720 12 ARG D CA 1
ATOM 1909 C C . ARG D 1 17 ? 39.03457 2.97831 21.77092 1.000 37.19422 12 ARG D C 1
ATOM 1910 O O . ARG D 1 17 ? 39.54714 2.15387 20.99817 1.000 32.08209 12 ARG D O 1
ATOM 1918 N N . LEU D 1 18 ? 38.11661 2.63160 22.67523 1.000 30.06603 13 LEU D N 1
ATOM 1919 C CA . LEU D 1 18 ? 37.67725 1.24318 22.79014 1.000 30.21493 13 LEU D CA 1
ATOM 1920 C C . LEU D 1 18 ? 37.07068 0.74742 21.48228 1.000 34.45270 13 LEU D C 1
ATOM 1921 O O . LEU D 1 18 ? 37.28460 -0.40702 21.09001 1.000 39.89488 13 LEU D O 1
ATOM 1926 N N . VAL D 1 19 ? 36.32918 1.61020 20.78378 1.000 34.14063 14 VAL D N 1
ATOM 1927 C CA . VAL D 1 19 ? 35.73887 1.22588 19.50341 1.000 36.01687 14 VAL D CA 1
ATOM 1928 C C . VAL D 1 19 ? 36.82683 0.88011 18.49483 1.000 40.37809 14 VAL D C 1
ATOM 1929 O O . VAL D 1 19 ? 36.70541 -0.08585 17.73115 1.000 35.33208 14 VAL D O 1
ATOM 1933 N N . VAL D 1 20 ? 37.90931 1.65569 18.48429 1.000 39.20226 15 VAL D N 1
ATOM 1934 C CA . VAL D 1 20 ? 38.99885 1.40616 17.54753 1.000 38.08689 15 VAL D CA 1
ATOM 1935 C C . VAL D 1 20 ? 39.73040 0.11920 17.90430 1.000 38.41080 15 VAL D C 1
ATOM 1936 O O . VAL D 1 20 ? 39.98192 -0.72190 17.03517 1.000 41.42528 15 VAL D O 1
ATOM 1940 N N . TYR D 1 21 ? 40.09176 -0.05116 19.18433 1.000 39.44925 16 TYR D N 1
ATOM 1941 C CA . TYR D 1 21 ? 40.83637 -1.24606 19.58597 1.000 34.84796 16 TYR D CA 1
ATOM 1942 C C . TYR D 1 21 ? 40.09418 -2.50886 19.18214 1.000 36.93118 16 TYR D C 1
ATOM 1943 O O . TYR D 1 21 ? 40.70944 -3.47690 18.71874 1.000 43.16143 16 TYR D O 1
ATOM 1952 N N . ILE D 1 22 ? 38.76833 -2.50438 19.33110 1.000 31.01307 17 ILE D N 1
ATOM 1953 C CA . ILE D 1 22 ? 37.95950 -3.65884 18.95967 1.000 37.73856 17 ILE D CA 1
ATOM 1954 C C . ILE D 1 22 ? 37.73236 -3.70645 17.45045 1.000 44.25140 17 ILE D C 1
ATOM 1955 O O . ILE D 1 22 ? 37.85168 -4.76880 16.83163 1.000 44.74097 17 ILE D O 1
ATOM 1960 N N . ALA D 1 23 ? 37.40633 -2.56640 16.83200 1.000 41.85635 18 ALA D N 1
ATOM 1961 C CA . ALA D 1 23 ? 37.18786 -2.54892 15.38688 1.000 46.08640 18 ALA D CA 1
ATOM 1962 C C . ALA D 1 23 ? 38.37348 -3.13074 14.64214 1.000 49.90499 18 ALA D C 1
ATOM 1963 O O . ALA D 1 23 ? 38.20340 -3.87102 13.66657 1.000 54.17142 18 ALA D O 1
ATOM 1965 N N . ARG D 1 24 ? 39.58573 -2.83063 15.10173 1.000 47.59509 19 ARG D N 1
ATOM 1966 C CA . ARG D 1 24 ? 40.76117 -3.27134 14.36538 1.000 55.94084 19 ARG D CA 1
ATOM 1967 C C . ARG D 1 24 ? 40.96912 -4.77979 14.43631 1.000 60.19411 19 ARG D C 1
ATOM 1968 O O . ARG D 1 24 ? 41.73524 -5.32295 13.63223 1.000 60.65256 19 ARG D O 1
ATOM 1976 N N . LYS D 1 25 ? 40.30021 -5.46965 15.36405 1.000 54.86721 20 LYS D N 1
ATOM 1977 C CA . LYS D 1 25 ? 40.39267 -6.92328 15.41000 1.000 52.23160 20 LYS D CA 1
ATOM 1978 C C . LYS D 1 25 ? 39.60152 -7.58110 14.28907 1.000 55.71540 20 LYS D C 1
ATOM 1979 O O . LYS D 1 25 ? 39.92871 -8.70487 13.89598 1.000 64.38276 20 LYS D O 1
ATOM 1985 N N . PHE D 1 26 ? 38.57661 -6.90802 13.76594 1.000 53.65119 21 PHE D N 1
ATOM 1986 C CA . PHE D 1 26 ? 37.75055 -7.42872 12.68570 1.000 50.53943 21 PHE D CA 1
ATOM 1987 C C . PHE D 1 26 ? 38.22304 -6.97111 11.31234 1.000 63.39781 21 PHE D C 1
ATOM 1988 O O . PHE D 1 26 ? 37.44092 -6.99418 10.35546 1.000 72.82933 21 PHE D O 1
ATOM 1996 N N . GLU D 1 27 ? 39.48502 -6.56034 11.19066 1.000 78.32143 22 GLU D N 1
ATOM 1997 C CA . GLU D 1 27 ? 39.97165 -6.06694 9.90875 1.000 90.19401 22 GLU D CA 1
ATOM 1998 C C . GLU D 1 27 ? 40.21391 -7.19189 8.91108 1.000 90.63076 22 GLU D C 1
ATOM 1999 O O . GLU D 1 27 ? 40.08194 -6.97430 7.70246 1.000 97.78333 22 GLU D O 1
ATOM 2005 N N . ASN D 1 28 ? 40.55914 -8.39242 9.38684 1.000 99.31530 23 ASN D N 1
ATOM 2006 C CA . ASN D 1 28 ? 40.75303 -9.52539 8.48558 1.000 110.61188 23 ASN D CA 1
ATOM 2007 C C . ASN D 1 28 ? 39.46826 -9.91980 7.76633 1.000 123.10447 23 ASN D C 1
ATOM 2008 O O . ASN D 1 28 ? 39.53255 -10.59683 6.73504 1.000 122.61050 23 ASN D O 1
ATOM 2013 N N . THR D 1 29 ? 38.31018 -9.52451 8.29152 1.000 141.42671 24 THR D N 1
ATOM 2014 C CA . THR D 1 29 ? 37.04025 -9.63489 7.57609 1.000 143.03170 24 THR D CA 1
ATOM 2015 C C . THR D 1 29 ? 36.92770 -8.40789 6.68220 1.000 137.27270 24 THR D C 1
ATOM 2016 O O . THR D 1 29 ? 36.33224 -7.39617 7.05118 1.000 135.01885 24 THR D O 1
ATOM 2018 N N . GLY D 1 30 ? 37.51256 -8.50846 5.48970 1.000 136.18770 25 GLY D N 1
ATOM 2019 C CA . GLY D 1 30 ? 37.71739 -7.40058 4.56905 1.000 129.10591 25 GLY D CA 1
ATOM 2020 C C . GLY D 1 30 ? 36.62920 -6.35427 4.44334 1.000 115.70520 25 GLY D C 1
ATOM 2021 O O . GLY D 1 30 ? 36.10769 -6.10315 3.34916 1.000 123.35197 25 GLY D O 1
ATOM 2022 N N . ILE D 1 31 ? 36.30056 -5.72836 5.56892 1.000 97.52015 26 ILE D N 1
ATOM 2023 C CA . ILE D 1 31 ? 35.37813 -4.60464 5.62857 1.000 88.56574 26 ILE D CA 1
ATOM 2024 C C . ILE D 1 31 ? 36.17275 -3.38160 6.06586 1.000 76.41788 26 ILE D C 1
ATOM 2025 O O . ILE D 1 31 ? 37.06093 -3.47870 6.92251 1.000 78.33541 26 ILE D O 1
ATOM 2027 N N . ASN D 1 32 ? 35.86734 -2.24150 5.45750 1.000 66.73216 27 ASN D N 1
ATOM 2028 C CA . ASN D 1 32 ? 36.59851 -1.01141 5.74127 1.000 68.69731 27 ASN D CA 1
ATOM 2029 C C . ASN D 1 32 ? 36.59851 -0.67915 7.22504 1.000 62.68453 27 ASN D C 1
ATOM 2030 O O . ASN D 1 32 ? 35.57301 -0.73386 7.90469 1.000 53.92440 27 ASN D O 1
ATOM 2035 N N . ILE D 1 33 ? 37.76403 -0.28855 7.73148 1.000 59.60770 28 ILE D N 1
ATOM 2036 C CA . ILE D 1 33 ? 37.86942 0.09672 9.12728 1.000 51.51249 28 ILE D CA 1
ATOM 2037 C C . ILE D 1 33 ? 36.92538 1.25971 9.43651 1.000 58.22092 28 ILE D C 1
ATOM 2038 O O . ILE D 1 33 ? 36.36355 1.32874 10.53172 1.000 59.25650 28 ILE D O 1
ATOM 2043 N N . GLU D 1 34 ? 36.71100 2.16319 8.46967 1.000 61.97891 29 GLU D N 1
ATOM 2044 C CA . GLU D 1 34 ? 35.83397 3.30942 8.71147 1.000 61.38035 29 GLU D CA 1
ATOM 2045 C C . GLU D 1 34 ? 34.42763 2.86166 9.07435 1.000 56.71262 29 GLU D C 1
ATOM 2046 O O . GLU D 1 34 ? 33.82056 3.40266 10.01018 1.000 53.81515 29 GLU D O 1
ATOM 2052 N N . ASP D 1 35 ? 33.89250 1.87017 8.35233 1.000 56.81834 30 ASP D N 1
ATOM 2053 C CA . ASP D 1 35 ? 32.57148 1.35242 8.68418 1.000 54.11424 30 ASP D CA 1
ATOM 2054 C C . ASP D 1 35 ? 32.57290 0.67144 10.04275 1.000 51.95616 30 ASP D C 1
ATOM 2055 O O . ASP D 1 35 ? 31.65081 0.86437 10.84337 1.000 50.78365 30 ASP D O 1
ATOM 2060 N N . LEU D 1 36 ? 33.60522 -0.12421 10.33161 1.000 54.67666 31 LEU D N 1
ATOM 2061 C CA . LEU D 1 36 ? 33.66692 -0.83659 11.60662 1.000 56.30926 31 LEU D CA 1
ATOM 2062 C C . LEU D 1 36 ? 33.67918 0.13386 12.77698 1.000 47.87245 31 LEU D C 1
ATOM 2063 O O . LEU D 1 36 ? 33.04604 -0.12157 13.81038 1.000 39.22111 31 LEU D O 1
ATOM 2068 N N . ILE D 1 37 ? 34.36287 1.27098 12.63494 1.000 42.87381 32 ILE D N 1
ATOM 2069 C CA . ILE D 1 37 ? 34.34789 2.25603 13.71111 1.000 40.43195 32 ILE D CA 1
ATOM 2070 C C . ILE D 1 37 ? 32.93807 2.80403 13.91556 1.000 39.77225 32 ILE D C 1
ATOM 2071 O O . ILE D 1 37 ? 32.45440 2.90641 15.04965 1.000 40.65979 32 ILE D O 1
ATOM 2076 N N . SER D 1 38 ? 32.24437 3.13606 12.81956 1.000 40.24452 33 SER D N 1
ATOM 2077 C CA . SER D 1 38 ? 30.87796 3.64192 12.93492 1.000 36.76794 33 SER D CA 1
ATOM 2078 C C . SER D 1 38 ? 29.97349 2.63204 13.62355 1.000 44.73791 33 SER D C 1
ATOM 2079 O O . SER D 1 38 ? 29.29925 2.95670 14.60933 1.000 50.84786 33 SER D O 1
ATOM 2082 N N . ILE D 1 39 ? 29.94999 1.39653 13.11212 1.000 42.59957 34 ILE D N 1
ATOM 2083 C CA . ILE D 1 39 ? 29.11995 0.35338 13.70915 1.000 42.03870 34 ILE D CA 1
ATOM 2084 C C . ILE D 1 39 ? 29.51756 0.11639 15.15836 1.000 43.13367 34 ILE D C 1
ATOM 2085 O O . ILE D 1 39 ? 28.65805 -0.02191 16.04012 1.000 42.21864 34 ILE D O 1
ATOM 2090 N N . GLY D 1 40 ? 30.82362 0.06593 15.42883 1.000 37.91213 35 GLY D N 1
ATOM 2091 C CA . GLY D 1 40 ? 31.26972 -0.12915 16.79861 1.000 35.08951 35 GLY D CA 1
ATOM 2092 C C . GLY D 1 40 ? 30.83645 1.00210 17.70574 1.000 41.98641 35 GLY D C 1
ATOM 2093 O O . GLY D 1 40 ? 30.50650 0.78142 18.87928 1.000 41.19676 35 GLY D O 1
ATOM 2094 N N . THR D 1 41 ? 30.81824 2.23151 17.17530 1.000 35.72145 36 THR D N 1
ATOM 2095 C CA . THR D 1 41 ? 30.37289 3.37035 17.97130 1.000 36.77985 36 THR D CA 1
ATOM 2096 C C . THR D 1 41 ? 28.91497 3.21478 18.38047 1.000 32.98765 36 THR D C 1
ATOM 2097 O O . THR D 1 41 ? 28.54719 3.51154 19.52296 1.000 42.27440 36 THR D O 1
ATOM 2101 N N . ILE D 1 42 ? 28.07710 2.71801 17.46938 1.000 38.70165 37 ILE D N 1
ATOM 2102 C CA . ILE D 1 42 ? 26.67970 2.44963 17.80255 1.000 45.94138 37 ILE D CA 1
ATOM 2103 C C . ILE D 1 42 ? 26.58130 1.51418 18.99994 1.000 43.21847 37 ILE D C 1
ATOM 2104 O O . ILE D 1 42 ? 25.76840 1.72955 19.90788 1.000 46.97463 37 ILE D O 1
ATOM 2109 N N . GLY D 1 43 ? 27.40583 0.46289 19.02272 1.000 43.70287 38 GLY D N 1
ATOM 2110 C CA . GLY D 1 43 ? 27.41667 -0.43432 20.16723 1.00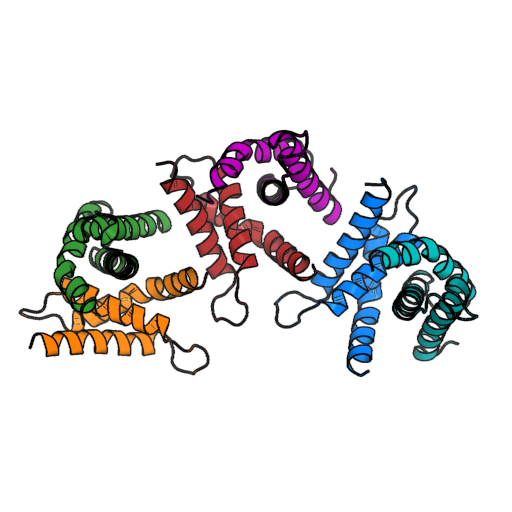0 37.43028 38 GLY D CA 1
ATOM 2111 C C . GLY D 1 43 ? 27.87932 0.24486 21.44125 1.000 40.10746 38 GLY D C 1
ATOM 2112 O O . GLY D 1 43 ? 27.38854 -0.06885 22.53171 1.000 42.22712 38 GLY D O 1
ATOM 2113 N N . LEU D 1 44 ? 28.82380 1.18286 21.32417 1.000 36.03028 39 LEU D N 1
ATOM 2114 C CA . LEU D 1 44 ? 29.26008 1.95136 22.48661 1.000 35.22894 39 LEU D CA 1
ATOM 2115 C C . LEU D 1 44 ? 28.13632 2.83275 23.00674 1.000 38.26778 39 LEU D C 1
ATOM 2116 O O . LEU D 1 44 ? 27.92180 2.93101 24.22284 1.000 49.19845 39 LEU D O 1
ATOM 2121 N N . ILE D 1 45 ? 27.39522 3.46161 22.09462 1.000 38.95764 40 ILE D N 1
ATOM 2122 C CA . ILE D 1 45 ? 26.25159 4.27642 22.49142 1.000 44.02391 40 ILE D CA 1
ATOM 2123 C C . ILE D 1 45 ? 25.22586 3.42489 23.22296 1.000 48.49907 40 ILE D C 1
ATOM 2124 O O . ILE D 1 45 ? 24.71263 3.81072 24.28100 1.000 57.25876 40 ILE D O 1
ATOM 2129 N N . LYS D 1 46 ? 24.92153 2.24439 22.67843 1.000 47.83268 41 LYS D N 1
ATOM 2130 C CA . LYS D 1 46 ? 23.94999 1.36831 23.32559 1.000 45.61022 41 LYS D CA 1
ATOM 2131 C C . LYS D 1 46 ? 24.45392 0.90984 24.68636 1.000 50.67831 41 LYS D C 1
ATOM 2132 O O . LYS D 1 46 ? 23.67526 0.81448 25.64492 1.000 55.58649 41 LYS D O 1
ATOM 2138 N N . ALA D 1 47 ? 25.75682 0.62584 24.78996 1.000 35.39992 42 ALA D N 1
ATOM 2139 C CA . ALA D 1 47 ? 26.32251 0.20813 26.06827 1.000 41.74322 42 ALA D CA 1
ATOM 2140 C C . ALA D 1 47 ? 26.12266 1.28259 27.12865 1.000 48.29951 42 ALA D C 1
ATOM 2141 O O . ALA D 1 47 ? 25.53091 1.02546 28.18289 1.000 47.68898 42 ALA D O 1
ATOM 2143 N N . VAL D 1 48 ? 26.57772 2.50838 26.84790 1.000 52.34424 43 VAL D N 1
ATOM 2144 C CA . VAL D 1 48 ? 26.49639 3.58467 27.83485 1.000 47.31898 43 VAL D CA 1
ATOM 2145 C C . VAL D 1 48 ? 25.04228 3.86872 28.21121 1.000 45.26121 43 VAL D C 1
ATOM 2146 O O . VAL D 1 48 ? 24.73332 4.15012 29.37446 1.000 44.06091 43 VAL D O 1
ATOM 2150 N N . ASN D 1 49 ? 24.12476 3.77855 27.24407 1.000 46.00176 44 ASN D N 1
ATOM 2151 C CA . ASN D 1 49 ? 22.71862 4.04746 27.53935 1.000 49.81597 44 ASN D CA 1
ATOM 2152 C C . ASN D 1 49 ? 22.10468 2.98716 28.45064 1.000 57.69727 44 ASN D C 1
ATOM 2153 O O . ASN D 1 49 ? 21.24066 3.30994 29.27127 1.000 69.20483 44 ASN D O 1
ATOM 2158 N N . THR D 1 50 ? 22.52094 1.72757 28.32664 1.000 57.40460 45 THR D N 1
ATOM 2159 C CA . THR D 1 50 ? 21.88941 0.63691 29.06037 1.000 58.53046 45 THR D CA 1
ATOM 2160 C C . THR D 1 50 ? 22.70918 0.14906 30.24190 1.000 58.72323 45 THR D C 1
ATOM 2161 O O . THR D 1 50 ? 22.25308 -0.74383 30.96236 1.000 71.17207 45 THR D O 1
ATOM 2165 N N . PHE D 1 51 ? 23.89938 0.69844 30.45979 1.000 58.72421 46 PHE D N 1
ATOM 2166 C CA . PHE D 1 51 ? 24.76294 0.19949 31.52137 1.000 65.15098 46 PHE D CA 1
ATOM 2167 C C . PHE D 1 51 ? 24.11252 0.38792 32.88983 1.000 69.25528 46 PHE D C 1
ATOM 2168 O O . PHE D 1 51 ? 23.51179 1.42805 33.17211 1.000 73.20714 46 PHE D O 1
ATOM 2176 N N . ASN D 1 52 ? 24.22597 -0.64076 33.73931 1.000 75.57426 47 ASN D N 1
ATOM 2177 C CA . ASN D 1 52 ? 23.71566 -0.59678 35.10540 1.000 88.36915 47 ASN D CA 1
ATOM 2178 C C . ASN D 1 52 ? 24.88479 -0.43581 36.07114 1.000 90.88400 47 ASN D C 1
ATOM 2179 O O . ASN D 1 52 ? 25.60831 -1.40469 36.33644 1.000 91.51003 47 ASN D O 1
ATOM 2184 N N . PRO D 1 53 ? 25.09693 0.76154 36.64030 1.000 96.36678 48 PRO D N 1
ATOM 2185 C CA . PRO D 1 53 ? 26.33939 1.00433 37.39629 1.000 100.31613 48 PRO D CA 1
ATOM 2186 C C . PRO D 1 53 ? 26.46286 0.22299 38.69611 1.000 109.76157 48 PRO D C 1
ATOM 2187 O O . PRO D 1 53 ? 27.58961 -0.07135 39.11164 1.000 117.01019 48 PRO D O 1
ATOM 2191 N N . GLU D 1 54 ? 25.36357 -0.11072 39.36355 1.000 114.29521 49 GLU D N 1
ATOM 2192 C CA . GLU D 1 54 ? 25.45087 -0.86575 40.60566 1.000 118.56142 49 GLU D CA 1
ATOM 2193 C C . GLU D 1 54 ? 25.39392 -2.37429 40.39412 1.000 111.48149 49 GLU D C 1
ATOM 2194 O O . GLU D 1 54 ? 25.35772 -3.12103 41.37829 1.000 114.55752 49 GLU D O 1
ATOM 2200 N N . LYS D 1 55 ? 25.39902 -2.83776 39.14475 1.000 96.95400 50 LYS D N 1
ATOM 2201 C CA . LYS D 1 55 ? 25.69370 -4.23516 38.87124 1.000 94.70801 50 LYS D CA 1
ATOM 2202 C C . LYS D 1 55 ? 27.21020 -4.43147 38.88349 1.000 89.71569 50 LYS D C 1
ATOM 2203 O O . LYS D 1 55 ? 27.98221 -3.47278 38.97885 1.000 92.66573 50 LYS D O 1
ATOM 2205 N N . LYS D 1 56 ? 27.65547 -5.68593 38.78823 1.000 84.16659 51 LYS D N 1
ATOM 2206 C CA . LYS D 1 56 ? 29.04352 -6.02849 39.07858 1.000 86.28792 51 LYS D CA 1
ATOM 2207 C C . LYS D 1 56 ? 29.92238 -6.13853 37.83033 1.000 84.71697 51 LYS D C 1
ATOM 2208 O O . LYS D 1 56 ? 31.03379 -6.67257 37.91065 1.000 88.39795 51 LYS D O 1
ATOM 2210 N N . ILE D 1 57 ? 29.47186 -5.63166 36.68782 1.000 76.99786 52 ILE D N 1
ATOM 2211 C CA . ILE D 1 57 ? 30.23580 -5.70312 35.44628 1.000 60.90987 52 ILE D CA 1
ATOM 2212 C C . ILE D 1 57 ? 30.74052 -4.30859 35.10420 1.000 48.85771 52 ILE D C 1
ATOM 2213 O O . ILE D 1 57 ? 29.96219 -3.35083 35.06098 1.000 63.26777 52 ILE D O 1
ATOM 2218 N N . LYS D 1 58 ? 32.04616 -4.19522 34.89505 1.000 50.59882 53 LYS D N 1
ATOM 2219 C CA . LYS D 1 58 ? 32.64698 -2.90951 34.56822 1.000 55.96277 53 LYS D CA 1
ATOM 2220 C C . LYS D 1 58 ? 32.12060 -2.39202 33.23643 1.000 56.43249 53 LYS D C 1
ATOM 2221 O O . LYS D 1 58 ? 31.69336 -3.15915 32.37082 1.000 64.00730 53 LYS D O 1
ATOM 2227 N N . LEU D 1 59 ? 32.16469 -1.06658 33.07501 1.000 52.38255 54 LEU D N 1
ATOM 2228 C CA . LEU D 1 59 ? 31.65628 -0.45184 31.85291 1.000 41.23109 54 LEU D CA 1
ATOM 2229 C C . LEU D 1 59 ? 32.46022 -0.88891 30.63808 1.000 42.63164 54 LEU D C 1
ATOM 2230 O O . LEU D 1 59 ? 31.88777 -1.18735 29.58226 1.000 47.99934 54 LEU D O 1
ATOM 2235 N N . ALA D 1 60 ? 33.78677 -0.94692 30.76990 1.000 36.33012 55 ALA D N 1
ATOM 2236 C CA . ALA D 1 60 ? 34.62533 -1.36758 29.64931 1.000 42.35402 55 ALA D CA 1
ATOM 2237 C C . ALA D 1 60 ? 34.30072 -2.79428 29.21431 1.000 44.06214 55 ALA D C 1
ATOM 2238 O O . ALA D 1 60 ? 34.27117 -3.09529 28.01364 1.000 41.56180 55 ALA D O 1
ATOM 2240 N N . THR D 1 61 ? 34.05868 -3.68730 30.17610 1.000 36.93345 56 THR D N 1
ATOM 2241 C CA . THR D 1 61 ? 33.69163 -5.06149 29.84618 1.000 41.61822 56 THR D CA 1
ATOM 2242 C C . THR D 1 61 ? 32.33868 -5.11707 29.14375 1.000 42.87806 56 THR D C 1
ATOM 2243 O O . THR D 1 61 ? 32.18808 -5.77812 28.11000 1.000 40.68659 56 THR D O 1
ATOM 2247 N N . TYR D 1 62 ? 31.34596 -4.41079 29.68252 1.000 47.05694 57 TYR D N 1
ATOM 2248 C CA . TYR D 1 62 ? 30.02100 -4.40086 29.07115 1.000 42.92473 57 TYR D CA 1
ATOM 2249 C C . TYR D 1 62 ? 30.04733 -3.74370 27.69728 1.000 45.50626 57 TYR D C 1
ATOM 2250 O O . TYR D 1 62 ? 29.39294 -4.21926 26.76117 1.000 45.34572 57 TYR D O 1
ATOM 2259 N N . ALA D 1 63 ? 30.80073 -2.65487 27.55279 1.000 44.28076 58 ALA D N 1
ATOM 2260 C CA . ALA D 1 63 ? 30.82299 -1.94901 26.27651 1.000 42.66466 58 ALA D CA 1
ATOM 2261 C C . ALA D 1 63 ? 31.56376 -2.74819 25.21119 1.000 41.46549 58 ALA D C 1
ATOM 2262 O O . ALA D 1 63 ? 31.13569 -2.78234 24.05140 1.000 41.38189 58 ALA D O 1
ATOM 2264 N N . SER D 1 64 ? 32.67499 -3.39984 25.57673 1.000 33.26888 59 SER D N 1
ATOM 2265 C CA . SER D 1 64 ? 33.34075 -4.28921 24.62530 1.000 44.56041 59 SER D CA 1
ATOM 2266 C C . SER D 1 64 ? 32.38146 -5.33793 24.06875 1.000 44.79025 59 SER D C 1
ATOM 2267 O O . SER D 1 64 ? 32.41309 -5.65666 22.87507 1.000 43.63890 59 SER D O 1
ATOM 2270 N N . ARG D 1 65 ? 31.51597 -5.88153 24.91965 1.000 40.85026 60 ARG D N 1
ATOM 2271 C CA . ARG D 1 65 ? 30.53735 -6.84714 24.44764 1.000 34.22562 60 ARG D CA 1
ATOM 2272 C C . ARG D 1 65 ? 29.53993 -6.19348 23.49762 1.000 38.88355 60 ARG D C 1
ATOM 2273 O O . ARG D 1 65 ? 29.19636 -6.76961 22.45954 1.000 46.02169 60 ARG D O 1
ATOM 2281 N N . CYS D 1 66 ? 29.08315 -4.98302 23.82942 1.000 29.87904 61 CYS D N 1
ATOM 2282 C CA . CYS D 1 66 ? 28.10544 -4.31973 22.96239 1.000 35.06750 61 CYS D CA 1
ATOM 2283 C C . CYS D 1 66 ? 28.72331 -3.87895 21.64426 1.000 39.48671 61 CYS D C 1
ATOM 2284 O O . CYS D 1 66 ? 28.06479 -3.95032 20.60133 1.000 44.01042 61 CYS D O 1
ATOM 2287 N N . ILE D 1 67 ? 29.98518 -3.45510 21.66149 1.000 39.35785 62 ILE D N 1
ATOM 2288 C CA . ILE D 1 67 ? 30.67476 -3.07461 20.43366 1.000 37.51551 62 ILE D CA 1
ATOM 2289 C C . ILE D 1 67 ? 30.87432 -4.29065 19.53886 1.000 40.92724 62 ILE D C 1
ATOM 2290 O O . ILE D 1 67 ? 30.61246 -4.24469 18.33145 1.000 37.43709 62 ILE D O 1
ATOM 2295 N N . GLU D 1 68 ? 31.32827 -5.40261 20.12279 1.000 40.06169 63 GLU D N 1
ATOM 2296 C CA . GLU D 1 68 ? 31.43942 -6.65099 19.37240 1.000 38.60849 63 GLU D CA 1
ATOM 2297 C C . GLU D 1 68 ? 30.09311 -7.07525 18.80291 1.000 41.10031 63 GLU D C 1
ATOM 2298 O O . GLU D 1 68 ? 29.98184 -7.41489 17.61703 1.000 44.54988 63 GLU D O 1
ATOM 2304 N N . ASN D 1 69 ? 29.05105 -7.05754 19.63377 1.000 36.40697 64 ASN D N 1
ATOM 2305 C CA . ASN D 1 69 ? 27.75319 -7.55117 19.18168 1.000 45.01796 64 ASN D CA 1
ATOM 2306 C C . ASN D 1 69 ? 27.22324 -6.74241 18.00193 1.000 49.86293 64 ASN D C 1
ATOM 2307 O O . ASN D 1 69 ? 26.58158 -7.29781 17.09894 1.000 52.09069 64 ASN D O 1
ATOM 2312 N N . GLU D 1 70 ? 27.47269 -5.42895 17.99417 1.000 42.65312 65 GLU D N 1
ATOM 2313 C CA . GLU D 1 70 ? 26.98484 -4.60299 16.89474 1.000 42.04240 65 GLU D CA 1
ATOM 2314 C C . GLU D 1 70 ? 27.74145 -4.90826 15.61068 1.000 44.91366 65 GLU D C 1
ATOM 2315 O O . GLU D 1 70 ? 27.13840 -5.03212 14.53704 1.000 46.33017 65 GLU D O 1
ATOM 2321 N N . ILE D 1 71 ? 29.06348 -5.04941 15.70871 1.000 38.89395 66 ILE D N 1
ATOM 2322 C CA . ILE D 1 71 ? 29.85892 -5.44354 14.55166 1.000 36.84592 66 ILE D CA 1
ATOM 2323 C C . ILE D 1 71 ? 29.42832 -6.82122 14.05259 1.000 45.89745 66 ILE D C 1
ATOM 2324 O O . ILE D 1 71 ? 29.20741 -7.02208 12.85295 1.000 58.17675 66 ILE D O 1
ATOM 2329 N N . LEU D 1 72 ? 29.27278 -7.78539 14.96731 1.000 51.21182 67 LEU D N 1
ATOM 2330 C CA . LEU D 1 72 ? 28.90181 -9.14144 14.55974 1.000 52.39086 67 LEU D CA 1
ATOM 2331 C C . LEU D 1 72 ? 27.52432 -9.17371 13.90995 1.000 54.33543 67 LEU D C 1
ATOM 2332 O O . LEU D 1 72 ? 27.28404 -9.96361 12.98897 1.000 50.79133 67 LEU D O 1
ATOM 2337 N N . MET D 1 73 ? 26.59788 -8.33532 14.38179 1.000 54.89759 68 MET D N 1
ATOM 2338 C CA . MET D 1 73 ? 25.30864 -8.24229 13.70472 1.000 57.34547 68 MET D CA 1
ATOM 2339 C C . MET D 1 73 ? 25.46445 -7.62323 12.32378 1.000 59.38122 68 MET D C 1
ATOM 2340 O O . MET D 1 73 ? 24.77822 -8.02621 11.37980 1.000 63.58893 68 MET D O 1
ATOM 2345 N N . TYR D 1 74 ? 26.37688 -6.66250 12.18625 1.000 61.14457 69 TYR D N 1
ATOM 2346 C CA . TYR D 1 74 ? 26.64459 -6.07235 10.88216 1.000 62.93007 69 TYR D CA 1
ATOM 2347 C C . TYR D 1 74 ? 27.27692 -7.08317 9.93600 1.000 67.22688 69 TYR D C 1
ATOM 2348 O O . TYR D 1 74 ? 26.97242 -7.09296 8.73832 1.000 78.11242 69 TYR D O 1
ATOM 2357 N N . LEU D 1 75 ? 28.17043 -7.93116 10.44955 1.000 62.20002 70 LEU D N 1
ATOM 2358 C CA . LEU D 1 75 ? 28.81189 -8.92079 9.59312 1.000 68.78392 70 LEU D CA 1
ATOM 2359 C C . LEU D 1 75 ? 27.84074 -10.01529 9.18064 1.000 71.52778 70 LEU D C 1
ATOM 2360 O O . LEU D 1 75 ? 27.93111 -10.53197 8.06166 1.000 79.15557 70 LEU D O 1
ATOM 2365 N N . ARG D 1 76 ? 26.90388 -10.37081 10.05877 1.000 64.61368 71 ARG D N 1
ATOM 2366 C CA . ARG D 1 76 ? 25.95151 -11.41835 9.72363 1.000 68.46717 71 ARG D CA 1
ATOM 2367 C C . ARG D 1 76 ? 24.87173 -10.91666 8.77478 1.000 81.55665 71 ARG D C 1
ATOM 2368 O O . ARG D 1 76 ? 24.34999 -11.69699 7.97341 1.000 92.23332 71 ARG D O 1
ATOM 2376 N N . ARG D 1 77 ? 24.52751 -9.62588 8.83993 1.000 85.08529 72 ARG D N 1
ATOM 2377 C CA . ARG D 1 77 ? 23.58794 -9.05228 7.88015 1.000 88.61063 72 ARG D CA 1
ATOM 2378 C C . ARG D 1 77 ? 24.19610 -8.95345 6.48876 1.000 97.67177 72 ARG D C 1
ATOM 2379 O O . ARG D 1 77 ? 23.47145 -9.03855 5.49172 1.000 107.06671 72 ARG D O 1
ATOM 2387 N N . ASN D 1 78 ? 25.51207 -8.76718 6.40047 1.000 99.70496 73 ASN D N 1
ATOM 2388 C CA . ASN D 1 78 ? 26.21124 -8.57218 5.13525 1.000 100.35762 73 ASN D CA 1
ATOM 2389 C C . ASN D 1 78 ? 27.05817 -9.78756 4.76644 1.000 108.01984 73 ASN D C 1
ATOM 2390 O O . ASN D 1 78 ? 28.18477 -9.65431 4.28564 1.000 113.12060 73 ASN D O 1
ATOM 2395 N N . ASN D 1 79 ? 26.52590 -10.98579 4.98871 1.000 111.63420 74 ASN D N 1
ATOM 2396 C CA . ASN D 1 79 ? 27.21025 -12.21517 4.59396 1.000 113.48625 74 ASN D CA 1
ATOM 2397 C C . ASN D 1 79 ? 26.20861 -13.32090 4.27479 1.000 118.75171 74 ASN D C 1
ATOM 2398 O O . ASN D 1 79 ? 25.81976 -14.09268 5.15154 1.000 118.98031 74 ASN D O 1
ATOM 2403 N N . GLN E 1 5 ? 10.81789 -5.44273 11.37855 1.000 127.21310 0 GLN E N 1
ATOM 2404 C CA . GLN E 1 5 ? 9.71628 -4.49171 11.26977 1.000 130.96856 0 GLN E CA 1
ATOM 2405 C C . GLN E 1 5 ? 10.16814 -3.09680 11.68628 1.000 127.24304 0 GLN E C 1
ATOM 2406 O O . GLN E 1 5 ? 9.91554 -2.11745 10.98391 1.000 132.15947 0 GLN E O 1
ATOM 2408 N N . ALA E 1 6 ? 10.83414 -3.01210 12.83546 1.000 118.85849 1 ALA E N 1
ATOM 2409 C CA . ALA E 1 6 ? 11.39600 -1.75900 13.31907 1.000 113.93838 1 ALA E CA 1
ATOM 2410 C C . ALA E 1 6 ? 12.84447 -1.56142 12.88527 1.000 116.43452 1 ALA E C 1
ATOM 2411 O O . ALA E 1 6 ? 13.50733 -0.63901 13.37440 1.000 108.74737 1 ALA E O 1
ATOM 2413 N N . ALA E 1 7 ? 13.34592 -2.40310 11.98024 1.000 123.04125 2 ALA E N 1
ATOM 2414 C CA . ALA E 1 7 ? 14.73257 -2.32891 11.53927 1.000 124.09049 2 ALA E CA 1
ATOM 2415 C C . ALA E 1 7 ? 14.99664 -1.04500 10.76537 1.000 129.25769 2 ALA E C 1
ATOM 2416 O O . ALA E 1 7 ? 14.84144 -1.00808 9.54018 1.000 133.34376 2 ALA E O 1
ATOM 2418 N N . ARG E 1 8 ? 15.38855 0.01265 11.47485 1.000 130.85735 3 ARG E N 1
ATOM 2419 C CA . ARG E 1 8 ? 15.85197 1.24125 10.84300 1.000 129.46345 3 ARG E CA 1
ATOM 2420 C C . ARG E 1 8 ? 17.31335 1.16585 10.42545 1.000 124.87789 3 ARG E C 1
ATOM 2421 O O . ARG E 1 8 ? 17.87044 2.18007 9.99210 1.000 123.55331 3 ARG E O 1
ATOM 2429 N N . ALA E 1 9 ? 17.94879 -0.00098 10.55596 1.000 122.20540 4 ALA E N 1
ATOM 2430 C CA . ALA E 1 9 ? 19.35515 -0.12875 10.19509 1.000 115.74232 4 ALA E CA 1
ATOM 2431 C C . ALA E 1 9 ? 19.58725 0.05428 8.70340 1.000 113.30487 4 ALA E C 1
ATOM 2432 O O . ALA E 1 9 ? 20.71731 0.34481 8.29550 1.000 110.24996 4 ALA E O 1
ATOM 2434 N N . ILE E 1 10 ? 18.54989 -0.11603 7.88040 1.000 110.96367 5 ILE E N 1
ATOM 2435 C CA . ILE E 1 10 ? 18.68877 0.16526 6.45515 1.000 107.78114 5 ILE E CA 1
ATOM 2436 C C . ILE E 1 10 ? 19.01790 1.63629 6.24133 1.000 106.94011 5 ILE E C 1
ATOM 2437 O O . ILE E 1 10 ? 19.87357 1.98605 5.41827 1.000 106.78903 5 ILE E O 1
ATOM 2439 N N . LEU E 1 11 ? 18.35405 2.51936 6.98947 1.000 100.50705 6 LEU E N 1
ATOM 2440 C CA . LEU E 1 11 ? 18.64113 3.94490 6.88366 1.000 95.00588 6 LEU E CA 1
ATOM 2441 C C . LEU E 1 11 ? 20.06827 4.24672 7.32237 1.000 87.96983 6 LEU E C 1
ATOM 2442 O O . LEU E 1 11 ? 20.81709 4.93105 6.61403 1.000 85.58293 6 LEU E O 1
ATOM 2447 N N . ILE E 1 12 ? 20.46404 3.72963 8.48768 1.000 80.45206 7 ILE E N 1
ATOM 2448 C CA . ILE E 1 12 ? 21.76389 4.07110 9.05843 1.000 76.34521 7 ILE E CA 1
ATOM 2449 C C . ILE E 1 12 ? 22.88916 3.52520 8.19077 1.000 75.03661 7 ILE E C 1
ATOM 2450 O O . ILE E 1 12 ? 23.85757 4.23154 7.88690 1.000 78.35915 7 ILE E O 1
ATOM 2455 N N . GLU E 1 13 ? 22.78102 2.25988 7.78065 1.000 74.42169 8 GLU E N 1
ATOM 2456 C CA . GLU E 1 13 ? 23.81777 1.67370 6.93852 1.000 81.52699 8 GLU E CA 1
ATOM 2457 C C . GLU E 1 13 ? 23.97782 2.44208 5.63478 1.000 88.70529 8 GLU E C 1
ATOM 2458 O O . GLU E 1 13 ? 25.09893 2.58519 5.13180 1.000 92.96116 8 GLU E O 1
ATOM 2460 N N . ARG E 1 14 ? 22.87791 2.96161 5.08585 1.000 86.85580 9 ARG E N 1
ATOM 2461 C CA . ARG E 1 14 ? 22.93182 3.66327 3.81017 1.000 90.81132 9 ARG E CA 1
ATOM 2462 C C . ARG E 1 14 ? 23.63322 5.01218 3.89957 1.000 89.93416 9 ARG E C 1
ATOM 2463 O O . ARG E 1 14 ? 23.95266 5.58981 2.85692 1.000 95.30564 9 ARG E O 1
ATOM 2465 N N . ASN E 1 15 ? 23.88708 5.52482 5.10440 1.000 85.16493 10 ASN E N 1
ATOM 2466 C CA . ASN E 1 15 ? 24.47469 6.84826 5.27673 1.000 81.63971 10 ASN E CA 1
ATOM 2467 C C . ASN E 1 15 ? 25.82375 6.79889 5.98650 1.000 79.08161 10 ASN E C 1
ATOM 2468 O O . ASN E 1 15 ? 26.27115 7.81295 6.52950 1.000 79.65409 10 ASN E O 1
ATOM 2473 N N . LEU E 1 16 ? 26.48922 5.64439 5.98691 1.000 79.86920 11 LEU E N 1
ATOM 2474 C CA . LEU E 1 16 ? 27.77022 5.54338 6.67644 1.000 75.11447 11 LEU E CA 1
ATOM 2475 C C . LEU E 1 16 ? 28.86088 6.30521 5.93731 1.000 80.77385 11 LEU E C 1
ATOM 2476 O O . LEU E 1 16 ? 29.66216 7.01224 6.56097 1.000 78.60913 11 LEU E O 1
ATOM 2481 N N . ARG E 1 17 ? 28.91526 6.17573 4.61013 1.000 85.13424 12 ARG E N 1
ATOM 2482 C CA . ARG E 1 17 ? 29.94458 6.89142 3.87151 1.000 83.66793 12 ARG E CA 1
ATOM 2483 C C . ARG E 1 17 ? 29.73782 8.39741 3.94034 1.000 72.79810 12 ARG E C 1
ATOM 2484 O O . ARG E 1 17 ? 30.69096 9.15363 3.73298 1.000 69.33922 12 ARG E O 1
ATOM 2492 N N . LEU E 1 18 ? 28.51764 8.84668 4.24004 1.000 69.01865 13 LEU E N 1
ATOM 2493 C CA . LEU E 1 18 ? 28.29034 10.26225 4.50193 1.000 71.62780 13 LEU E CA 1
ATOM 2494 C C . LEU E 1 18 ? 29.05354 10.72742 5.73868 1.000 73.89872 13 LEU E C 1
ATOM 2495 O O . LEU E 1 18 ? 29.51695 11.87343 5.78976 1.000 77.29261 13 LEU E O 1
ATOM 2500 N N . VAL E 1 19 ? 29.20318 9.85371 6.73607 1.000 62.12555 14 VAL E N 1
ATOM 2501 C CA . VAL E 1 19 ? 29.98089 10.19907 7.92214 1.000 54.93657 14 VAL E CA 1
ATOM 2502 C C . VAL E 1 19 ? 31.44673 10.40210 7.55711 1.000 59.13294 14 VAL E C 1
ATOM 2503 O O . VAL E 1 19 ? 32.08470 11.36957 7.99186 1.000 55.98655 14 VAL E O 1
ATOM 2507 N N . VAL E 1 20 ? 32.00472 9.48866 6.75883 1.000 58.56055 15 VAL E N 1
ATOM 2508 C CA . VAL E 1 20 ? 33.42079 9.57534 6.41511 1.000 63.90783 15 VAL E CA 1
ATOM 2509 C C . VAL E 1 20 ? 33.68190 10.78514 5.52593 1.000 63.68146 15 VAL E C 1
ATOM 2510 O O . VAL E 1 20 ? 34.66819 11.50699 5.71371 1.000 63.39961 15 VAL E O 1
ATOM 2514 N N . TYR E 1 21 ? 32.79485 11.03778 4.55998 1.000 64.28692 16 TYR E N 1
ATOM 2515 C CA . TYR E 1 21 ? 32.96683 12.18265 3.66701 1.000 67.06531 16 TYR E CA 1
ATOM 2516 C C . TYR E 1 21 ? 33.00068 13.48834 4.44968 1.000 70.50204 16 TYR E C 1
ATOM 2517 O O . TYR E 1 21 ? 33.80348 14.38053 4.15298 1.000 74.92926 16 TYR E O 1
ATOM 2526 N N . ILE E 1 22 ? 32.15196 13.61121 5.46822 1.000 69.61358 17 ILE E N 1
ATOM 2527 C CA . ILE E 1 22 ? 32.14718 14.82861 6.26944 1.000 69.91750 17 ILE E CA 1
ATOM 2528 C C . ILE E 1 22 ? 33.36151 14.87600 7.19096 1.000 62.43648 17 ILE E C 1
ATOM 2529 O O . ILE E 1 22 ? 33.96797 15.93617 7.38168 1.000 57.61650 17 ILE E O 1
ATOM 2534 N N . ALA E 1 23 ? 33.75604 13.72986 7.75085 1.000 52.08948 18 ALA E N 1
ATOM 2535 C CA . ALA E 1 23 ? 34.91093 13.70611 8.64305 1.000 52.13043 18 ALA E CA 1
ATOM 2536 C C . ALA E 1 23 ? 36.20385 14.02148 7.90379 1.000 61.03821 18 ALA E C 1
ATOM 2537 O O . ALA E 1 23 ? 37.12526 14.59973 8.49086 1.000 70.12828 18 ALA E O 1
ATOM 2539 N N . ARG E 1 24 ? 36.29701 13.65564 6.62358 1.000 65.40808 19 ARG E N 1
ATOM 2540 C CA . ARG E 1 24 ? 37.48797 13.99200 5.85309 1.000 61.46177 19 ARG E CA 1
ATOM 2541 C C . ARG E 1 24 ? 37.61202 15.48962 5.61602 1.000 61.72278 19 ARG E C 1
ATOM 2542 O O . ARG E 1 24 ? 38.72035 15.97446 5.36813 1.000 68.63944 19 ARG E O 1
ATOM 2550 N N . LYS E 1 25 ? 36.50773 16.23562 5.70013 1.000 60.54478 20 LYS E N 1
ATOM 2551 C CA . LYS E 1 25 ? 36.58116 17.68166 5.52086 1.000 65.52588 20 LYS E CA 1
ATOM 2552 C C . LYS E 1 25 ? 37.43919 18.35413 6.58522 1.000 65.55752 20 LYS E C 1
ATOM 2553 O O . LYS E 1 25 ? 37.94143 19.46046 6.35402 1.000 70.39996 20 LYS E O 1
ATOM 2559 N N . PHE E 1 26 ? 37.62262 17.71571 7.74165 1.000 57.63180 21 PHE E N 1
ATOM 2560 C CA . PHE E 1 26 ? 38.40591 18.29103 8.82810 1.000 52.41826 21 PHE E CA 1
ATOM 2561 C C . PHE E 1 26 ? 39.82147 17.72867 8.86968 1.000 53.22828 21 PHE E C 1
ATOM 2562 O O . PHE E 1 26 ? 40.41600 17.60134 9.94437 1.000 56.72890 21 PHE E O 1
ATOM 2570 N N . GLU E 1 27 ? 40.37017 17.39855 7.69704 1.000 56.89191 22 GLU E N 1
ATOM 2571 C CA . GLU E 1 27 ? 41.75055 16.93916 7.59413 1.000 59.07189 22 GLU E CA 1
ATOM 2572 C C . GLU E 1 27 ? 42.72712 17.93658 8.20679 1.000 64.29193 22 GLU E C 1
ATOM 2573 O O . GLU E 1 27 ? 43.75532 17.53299 8.76181 1.000 69.85929 22 GLU E O 1
ATOM 2579 N N . ASN E 1 28 ? 42.42859 19.23253 8.12513 1.000 63.96441 23 ASN E N 1
ATOM 2580 C CA . ASN E 1 28 ? 43.32714 20.26399 8.62849 1.000 60.58766 23 ASN E CA 1
ATOM 2581 C C . ASN E 1 28 ? 43.15526 20.53752 10.11536 1.000 57.47051 23 ASN E C 1
ATOM 2582 O O . ASN E 1 28 ? 43.89721 21.35695 10.66458 1.000 62.11374 23 ASN E O 1
ATOM 2587 N N . THR E 1 29 ? 42.19409 19.89266 10.77037 1.000 51.26879 24 THR E N 1
ATOM 2588 C CA . THR E 1 29 ? 42.08012 19.93032 12.21992 1.000 52.90031 24 THR E CA 1
ATOM 2589 C C . THR E 1 29 ? 42.98063 18.85876 12.81511 1.000 52.46915 24 THR E C 1
ATOM 2590 O O . THR E 1 29 ? 43.04708 17.73895 12.30190 1.000 60.56398 24 THR E O 1
ATOM 2594 N N . GLY E 1 30 ? 43.67344 19.20358 13.89834 1.000 49.07876 25 GLY E N 1
ATOM 2595 C CA . GLY E 1 30 ? 44.54717 18.24787 14.55584 1.000 50.53370 25 GLY E CA 1
ATOM 2596 C C . GLY E 1 30 ? 43.83603 17.22813 15.42982 1.000 52.14547 25 GLY E C 1
ATOM 2597 O O . GLY E 1 30 ? 44.30897 16.91953 16.52472 1.000 65.56313 25 GLY E O 1
ATOM 2598 N N . ILE E 1 31 ? 42.69797 16.70810 14.97064 1.000 47.55106 26 ILE E N 1
ATOM 2599 C CA . ILE E 1 31 ? 41.99875 15.59914 15.61419 1.000 43.63668 26 ILE E CA 1
ATOM 2600 C C . ILE E 1 31 ? 42.07458 14.38990 14.68975 1.000 50.44396 26 ILE E C 1
ATOM 2601 O O . ILE E 1 31 ? 41.82772 14.50962 13.48257 1.000 50.06512 26 ILE E O 1
ATOM 2606 N N . ASN E 1 32 ? 42.40518 13.22806 15.25543 1.000 55.96033 27 ASN E N 1
ATOM 2607 C CA . ASN E 1 32 ? 42.52059 12.00815 14.46456 1.000 45.40808 27 ASN E CA 1
ATOM 2608 C C . ASN E 1 32 ? 41.18522 11.66665 13.81450 1.000 38.14735 27 ASN E C 1
ATOM 2609 O O . ASN E 1 32 ? 40.12179 11.82054 14.42455 1.000 34.63493 27 ASN E O 1
ATOM 2614 N N . ILE E 1 33 ? 41.25236 11.19333 12.56478 1.000 37.15553 28 ILE E N 1
ATOM 2615 C CA . ILE E 1 33 ? 40.04479 10.88176 11.80222 1.000 41.78385 28 ILE E CA 1
ATOM 2616 C C . ILE E 1 33 ? 39.18168 9.85273 12.53683 1.000 42.07442 28 ILE E C 1
ATOM 2617 O O . ILE E 1 33 ? 37.94481 9.91422 12.48949 1.000 39.01665 28 ILE E O 1
ATOM 2622 N N . GLU E 1 34 ? 39.81121 8.90283 13.23894 1.000 29.97399 29 GLU E N 1
ATOM 2623 C CA . GLU E 1 34 ? 39.03939 7.88726 13.95818 1.000 43.46878 29 GLU E CA 1
ATOM 2624 C C . GLU E 1 34 ? 38.04627 8.51516 14.93189 1.000 42.47737 29 GLU E C 1
ATOM 2625 O O . GLU E 1 34 ? 36.90409 8.05097 15.05891 1.000 43.42478 29 GLU E O 1
ATOM 2631 N N . ASP E 1 35 ? 38.46092 9.57819 15.62353 1.000 34.92644 30 ASP E N 1
ATOM 2632 C CA . ASP E 1 35 ? 37.55268 10.27004 16.52828 1.000 32.11914 30 ASP E CA 1
ATOM 2633 C C . ASP E 1 35 ? 36.41807 10.94550 15.77121 1.000 35.23755 30 ASP E C 1
ATOM 2634 O O . ASP E 1 35 ? 35.25905 10.86700 16.19113 1.000 35.72820 30 ASP E O 1
ATOM 2639 N N . LEU E 1 36 ? 36.72345 11.58670 14.63664 1.000 41.46042 31 LEU E N 1
ATOM 2640 C CA . LEU E 1 36 ? 35.68621 12.29603 13.88830 1.000 41.25864 31 LEU E CA 1
ATOM 2641 C C . LEU E 1 36 ? 34.64089 11.33730 13.32994 1.000 39.71498 31 LEU E C 1
ATOM 2642 O O . LEU E 1 36 ? 33.45060 11.67077 13.28559 1.000 38.77071 31 LEU E O 1
ATOM 2647 N N . ILE E 1 37 ? 35.06050 10.14403 12.90086 1.000 37.55536 32 ILE E N 1
ATOM 2648 C CA . ILE E 1 37 ? 34.09903 9.15249 12.41587 1.000 31.56415 32 ILE E CA 1
ATOM 2649 C C . ILE E 1 37 ? 33.12107 8.76844 13.51947 1.000 38.92092 32 ILE E C 1
ATOM 2650 O O . ILE E 1 37 ? 31.90612 8.68645 13.29261 1.000 44.06384 32 ILE E O 1
ATOM 2655 N N . SER E 1 38 ? 33.63012 8.53060 14.73419 1.000 37.53324 33 SER E N 1
ATOM 2656 C CA . SER E 1 38 ? 32.75482 8.17995 15.85043 1.000 39.05015 33 SER E CA 1
ATOM 2657 C C . SER E 1 38 ? 31.80862 9.32855 16.16806 1.000 42.45395 33 SER E C 1
ATOM 2658 O O . SER E 1 38 ? 30.58710 9.13643 16.27315 1.000 34.32050 33 SER E O 1
ATOM 2661 N N . ILE E 1 39 ? 32.35393 10.54405 16.30558 1.000 37.55449 34 ILE E N 1
ATOM 2662 C CA . ILE E 1 39 ? 31.52676 11.70524 16.62537 1.000 39.98944 34 ILE E CA 1
ATOM 2663 C C . ILE E 1 39 ? 30.47728 11.92154 15.53915 1.000 47.76340 34 ILE E C 1
ATOM 2664 O O . ILE E 1 39 ? 29.28603 12.09103 15.82523 1.000 51.28491 34 ILE E O 1
ATOM 2669 N N . GLY E 1 40 ? 30.90577 11.88642 14.27808 1.000 41.25802 35 GLY E N 1
ATOM 2670 C CA . GLY E 1 40 ? 29.94885 12.00039 13.18956 1.000 42.46567 35 GLY E CA 1
ATOM 2671 C C . GLY E 1 40 ? 28.85917 10.94816 13.26237 1.000 46.59256 35 GLY E C 1
ATOM 2672 O O . GLY E 1 40 ? 27.68169 11.24234 13.03567 1.000 47.72487 35 GLY E O 1
ATOM 2673 N N . THR E 1 41 ? 29.22927 9.70867 13.59141 1.000 42.51617 36 THR E N 1
ATOM 2674 C CA . THR E 1 41 ? 28.23473 8.64746 13.71511 1.000 43.39691 36 THR E CA 1
ATOM 2675 C C . THR E 1 41 ? 27.19267 8.98459 14.77605 1.000 44.75029 36 THR E C 1
ATOM 2676 O O . THR E 1 41 ? 25.99324 8.77068 14.56338 1.000 54.45721 36 THR E O 1
ATOM 2680 N N . ILE E 1 42 ? 27.63056 9.51071 15.92490 1.000 47.58646 37 ILE E N 1
ATOM 2681 C CA . ILE E 1 42 ? 26.68622 10.01875 16.92271 1.000 50.00122 37 ILE E CA 1
ATOM 2682 C C . ILE E 1 42 ? 25.70808 10.98679 16.27875 1.000 54.07601 37 ILE E C 1
ATOM 2683 O O . ILE E 1 42 ? 24.49714 10.94302 16.53725 1.000 57.86220 37 ILE E O 1
ATOM 2688 N N . GLY E 1 43 ? 26.20905 11.86630 15.41066 1.000 52.77065 38 GLY E N 1
ATOM 2689 C CA . GLY E 1 43 ? 25.32886 12.79379 14.72230 1.000 54.79783 38 GLY E CA 1
ATOM 2690 C C . GLY E 1 43 ? 24.33063 12.09717 13.80545 1.000 58.87564 38 GLY E C 1
ATOM 2691 O O . GLY E 1 43 ? 23.17036 12.49424 13.72854 1.000 60.62966 38 GLY E O 1
ATOM 2692 N N . LEU E 1 44 ? 24.78300 11.05513 13.10759 1.000 56.72330 39 LEU E N 1
ATOM 2693 C CA . LEU E 1 44 ? 23.86587 10.32932 12.22903 1.000 61.76899 39 LEU E CA 1
ATOM 2694 C C . LEU E 1 44 ? 22.77638 9.63495 13.03244 1.000 62.00006 39 LEU E C 1
ATOM 2695 O O . LEU E 1 44 ? 21.61145 9.59511 12.61058 1.000 62.00597 39 LEU E O 1
ATOM 2700 N N . ILE E 1 45 ? 23.12885 9.09424 14.20074 1.000 60.52336 40 ILE E N 1
ATOM 2701 C CA . ILE E 1 45 ? 22.14960 8.46074 15.07846 1.000 56.77108 40 ILE E CA 1
ATOM 2702 C C . ILE E 1 45 ? 21.10084 9.46632 15.51948 1.000 67.48043 40 ILE E C 1
ATOM 2703 O O . ILE E 1 45 ? 19.90153 9.16150 15.56402 1.000 77.69546 40 ILE E O 1
ATOM 2708 N N . LYS E 1 46 ? 21.53218 10.68236 15.86663 1.000 68.43868 41 LYS E N 1
ATOM 2709 C CA . LYS E 1 46 ? 20.57844 11.71605 16.25194 1.000 68.60554 41 LYS E CA 1
ATOM 2710 C C . LYS E 1 46 ? 19.70810 12.13953 15.07693 1.000 70.84848 41 LYS E C 1
ATOM 2711 O O . LYS E 1 46 ? 18.53927 12.49563 15.26955 1.000 74.92357 41 LYS E O 1
ATOM 2717 N N . ALA E 1 47 ? 20.24769 12.08812 13.85737 1.000 71.71447 42 ALA E N 1
ATOM 2718 C CA . ALA E 1 47 ? 19.45997 12.45949 12.68645 1.000 72.22953 42 ALA E CA 1
ATOM 2719 C C . ALA E 1 47 ? 18.30766 11.48781 12.46482 1.000 78.38021 42 ALA E C 1
ATOM 2720 O O . ALA E 1 47 ? 17.16094 11.90763 12.27413 1.000 85.97932 42 ALA E O 1
ATOM 2722 N N . VAL E 1 48 ? 18.59023 10.18163 12.48786 1.000 84.02540 43 VAL E N 1
ATOM 2723 C CA . VAL E 1 48 ? 17.54174 9.20299 12.20746 1.000 91.38325 43 VAL E CA 1
ATOM 2724 C C . VAL E 1 48 ? 16.51442 9.16847 13.33114 1.000 94.82342 43 VAL E C 1
ATOM 2725 O O . VAL E 1 48 ? 15.35321 8.81273 13.10471 1.000 101.44449 43 VAL E O 1
ATOM 2729 N N . ASN E 1 49 ? 16.90947 9.54096 14.55012 1.000 91.40087 44 ASN E N 1
ATOM 2730 C CA . ASN E 1 49 ? 15.97742 9.55721 15.67033 1.000 90.03226 44 ASN E CA 1
ATOM 2731 C C . ASN E 1 49 ? 15.08437 10.78917 15.67907 1.000 96.69790 44 ASN E C 1
ATOM 2732 O O . ASN E 1 49 ? 14.05041 10.78489 16.35680 1.000 107.95392 44 ASN E O 1
ATOM 2737 N N . THR E 1 50 ? 15.45736 11.84157 14.95400 1.000 94.17374 45 THR E N 1
ATOM 2738 C CA . THR E 1 50 ? 14.68525 13.07608 14.92499 1.000 92.57716 45 THR E CA 1
ATOM 2739 C C . THR E 1 50 ? 14.24904 13.45825 13.51924 1.000 102.96207 45 THR E C 1
ATOM 2740 O O . THR E 1 50 ? 13.68619 14.54347 13.33232 1.000 114.95139 45 THR E O 1
ATOM 2744 N N . PHE E 1 51 ? 14.49627 12.60842 12.52696 1.000 100.67327 46 PHE E N 1
ATOM 2745 C CA . PHE E 1 51 ? 14.08915 12.92571 11.16636 1.000 108.15550 46 PHE E CA 1
ATOM 2746 C C . PHE E 1 51 ? 12.57067 12.91500 11.05860 1.000 117.16702 46 PHE E C 1
ATOM 2747 O O . PHE E 1 51 ? 11.90858 11.98778 11.53485 1.000 122.78249 46 PHE E O 1
ATOM 2755 N N . ASN E 1 52 ? 12.01950 13.95459 10.43681 1.000 120.17798 47 ASN E N 1
ATOM 2756 C CA . ASN E 1 52 ? 10.58623 14.02843 10.17699 1.000 127.00378 47 ASN E CA 1
ATOM 2757 C C . ASN E 1 52 ? 10.34992 13.93699 8.67613 1.000 135.74797 47 ASN E C 1
ATOM 2758 O O . ASN E 1 52 ? 10.56673 14.91438 7.94987 1.000 139.92157 47 ASN E O 1
ATOM 2763 N N . PRO E 1 53 ? 9.91097 12.77668 8.16095 1.000 133.91289 48 PRO E N 1
ATOM 2764 C CA . PRO E 1 53 ? 9.68493 12.66241 6.71140 1.000 134.58097 48 PRO E CA 1
ATOM 2765 C C . PRO E 1 53 ? 8.53379 13.51049 6.20485 1.000 142.69870 48 PRO E C 1
ATOM 2766 O O . PRO E 1 53 ? 8.43870 13.72226 4.98909 1.000 142.81118 48 PRO E O 1
ATOM 2770 N N . GLU E 1 54 ? 7.66261 14.00324 7.08972 1.000 150.31078 49 GLU E N 1
ATOM 2771 C CA . GLU E 1 54 ? 6.56460 14.86192 6.66261 1.000 159.50203 49 GLU E CA 1
ATOM 2772 C C . GLU E 1 54 ? 7.04374 16.24424 6.24145 1.000 159.21849 49 GLU E C 1
ATOM 2773 O O . GLU E 1 54 ? 6.31587 16.94770 5.53222 1.000 168.69870 49 GLU E O 1
ATOM 2775 N N . LYS E 1 55 ? 8.23992 16.64920 6.66361 1.000 147.54106 50 LYS E N 1
ATOM 2776 C CA . LYS E 1 55 ? 8.81708 17.90699 6.22058 1.000 139.21711 50 LYS E CA 1
ATOM 2777 C C . LYS E 1 55 ? 9.47319 17.73172 4.85133 1.000 138.50293 50 LYS E C 1
ATOM 2778 O O . LYS E 1 55 ? 9.65115 16.61678 4.35225 1.000 137.57125 50 LYS E O 1
ATOM 2780 N N . LYS E 1 56 ? 9.83229 18.85647 4.23682 1.000 140.81298 51 LYS E N 1
ATOM 2781 C CA . LYS E 1 56 ? 10.39148 18.84993 2.88579 1.000 144.28769 51 LYS E CA 1
ATOM 2782 C C . LYS E 1 56 ? 11.91211 18.98601 2.95485 1.000 145.13839 51 LYS E C 1
ATOM 2783 O O . LYS E 1 56 ? 12.50077 20.01642 2.62573 1.000 146.55399 51 LYS E O 1
ATOM 2785 N N . ILE E 1 57 ? 12.54446 17.90021 3.39794 1.000 143.61511 52 ILE E N 1
ATOM 2786 C CA . ILE E 1 57 ? 13.99868 17.81676 3.47027 1.000 135.59916 52 ILE E CA 1
ATOM 2787 C C . ILE E 1 57 ? 14.40665 16.35105 3.40977 1.000 131.51744 52 ILE E C 1
ATOM 2788 O O . ILE E 1 57 ? 13.92681 15.52915 4.19902 1.000 134.88710 52 ILE E O 1
ATOM 2790 N N . LYS E 1 58 ? 15.28498 16.01366 2.46845 1.000 125.65670 53 LYS E N 1
ATOM 2791 C CA . LYS E 1 58 ? 15.74291 14.63974 2.32747 1.000 118.74653 53 LYS E CA 1
ATOM 2792 C C . LYS E 1 58 ? 16.59379 14.23127 3.52760 1.000 110.95749 53 LYS E C 1
ATOM 2793 O O . LYS E 1 58 ? 17.23286 15.06296 4.17722 1.000 111.87916 53 LYS E O 1
ATOM 2795 N N . LEU E 1 59 ? 16.59317 12.92730 3.81986 1.000 102.68465 54 LEU E N 1
ATOM 2796 C CA . LEU E 1 59 ? 17.29359 12.43197 5.00147 1.000 99.79781 54 LEU E CA 1
ATOM 2797 C C . LEU E 1 59 ? 18.79186 12.68803 4.91170 1.000 101.63905 54 LEU E C 1
ATOM 2798 O O . LEU E 1 59 ? 19.41318 13.11609 5.89067 1.000 103.98428 54 LEU E O 1
ATOM 2803 N N . ALA E 1 60 ? 19.39180 12.42899 3.74718 1.000 99.27696 55 ALA E N 1
ATOM 2804 C CA . ALA E 1 60 ? 20.82487 12.65617 3.59280 1.000 91.49142 55 ALA E CA 1
ATOM 2805 C C . ALA E 1 60 ? 21.18139 14.13230 3.73091 1.000 91.05545 55 ALA E C 1
ATOM 2806 O O . ALA E 1 60 ? 22.29143 14.46046 4.16204 1.000 89.34850 55 ALA E O 1
ATOM 2808 N N . THR E 1 61 ? 20.26389 15.03472 3.37019 1.000 90.27163 56 THR E N 1
ATOM 2809 C CA . THR E 1 61 ? 20.49522 16.45675 3.61159 1.000 86.00975 56 THR E CA 1
ATOM 2810 C C . THR E 1 61 ? 20.45139 16.76701 5.10319 1.000 85.21275 56 THR E C 1
ATOM 2811 O O . THR E 1 61 ? 21.33839 17.44682 5.63461 1.000 88.23958 56 THR E O 1
ATOM 2815 N N . TYR E 1 62 ? 19.41752 16.28005 5.79349 1.000 83.75862 57 TYR E N 1
ATOM 2816 C CA . TYR E 1 62 ? 19.32253 16.48502 7.23472 1.000 83.45755 57 TYR E CA 1
ATOM 2817 C C . TYR E 1 62 ? 20.44016 15.75045 7.96604 1.000 87.14308 57 TYR E C 1
ATOM 2818 O O . TYR E 1 62 ? 21.00324 16.27276 8.93618 1.000 87.28375 57 TYR E O 1
ATOM 2827 N N . ALA E 1 63 ? 20.78807 14.54493 7.50393 1.000 79.77301 58 ALA E N 1
ATOM 2828 C CA . ALA E 1 63 ? 21.83376 13.77479 8.16783 1.000 72.18407 58 ALA E CA 1
ATOM 2829 C C . ALA E 1 63 ? 23.18008 14.48608 8.09462 1.000 74.51416 58 ALA E C 1
ATOM 2830 O O . ALA E 1 63 ? 23.92102 14.52045 9.08433 1.000 72.22406 58 ALA E O 1
ATOM 2832 N N . SER E 1 64 ? 23.51165 15.06362 6.93548 1.000 74.63995 59 SER E N 1
ATOM 2833 C CA . SER E 1 64 ? 24.77678 15.78107 6.80661 1.000 72.66372 59 SER E CA 1
ATOM 2834 C C . SER E 1 64 ? 24.84748 16.96220 7.76249 1.000 78.10105 59 SER E C 1
ATOM 2835 O O . SER E 1 64 ? 25.91162 17.25858 8.31630 1.000 80.50088 59 SER E O 1
ATOM 2838 N N . ARG E 1 65 ? 23.72407 17.64539 7.97601 1.000 83.35212 60 ARG E N 1
ATOM 2839 C CA . ARG E 1 65 ? 23.72735 18.79101 8.87941 1.000 84.82950 60 ARG E CA 1
ATOM 2840 C C . ARG E 1 65 ? 24.03160 18.36358 10.31375 1.000 74.97281 60 ARG E C 1
ATOM 2841 O O . ARG E 1 65 ? 24.85789 18.98723 10.98850 1.000 74.08622 60 ARG E O 1
ATOM 2849 N N . CYS E 1 66 ? 23.39066 17.28748 10.78385 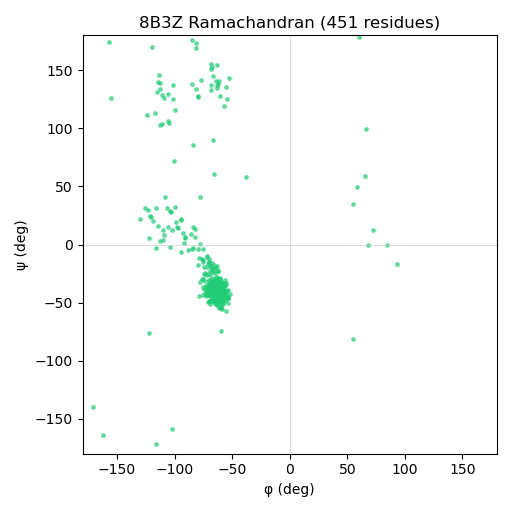1.000 65.60068 61 CYS E N 1
ATOM 2850 C CA . CYS E 1 66 ? 23.63760 16.80831 12.14307 1.000 70.19477 61 CYS E CA 1
ATOM 2851 C C . CYS E 1 66 ? 25.02442 16.20057 12.28373 1.000 68.38056 61 CYS E C 1
ATOM 2852 O O . CYS E 1 66 ? 25.65433 16.31948 13.34353 1.000 70.96535 61 CYS E O 1
ATOM 2855 N N . ILE E 1 67 ? 25.50514 15.50948 11.24697 1.000 61.66905 62 ILE E N 1
ATOM 2856 C CA . ILE E 1 67 ? 26.84134 14.92124 11.29749 1.000 56.91547 62 ILE E CA 1
ATOM 2857 C C . ILE E 1 67 ? 27.89304 16.01402 11.40978 1.000 65.06500 62 ILE E C 1
ATOM 2858 O O . ILE E 1 67 ? 28.80653 15.94813 12.24086 1.000 66.94012 62 ILE E O 1
ATOM 2863 N N . GLU E 1 68 ? 27.77312 17.04425 10.57484 1.000 67.90944 63 GLU E N 1
ATOM 2864 C CA . GLU E 1 68 ? 28.71845 18.14878 10.64353 1.000 63.92433 63 GLU E CA 1
ATOM 2865 C C . GLU E 1 68 ? 28.55288 18.93350 11.94155 1.000 61.64182 63 GLU E C 1
ATOM 2866 O O . GLU E 1 68 ? 29.54465 19.35105 12.55117 1.000 58.53933 63 GLU E O 1
ATOM 2872 N N . ASN E 1 69 ? 27.30902 19.13693 12.38713 1.000 60.20870 64 ASN E N 1
ATOM 2873 C CA . ASN E 1 69 ? 27.09287 19.88984 13.61902 1.000 63.83728 64 ASN E CA 1
ATOM 2874 C C . ASN E 1 69 ? 27.70287 19.16846 14.81013 1.000 58.93056 64 ASN E C 1
ATOM 2875 O O . ASN E 1 69 ? 28.38801 19.78278 15.63645 1.000 53.33154 64 ASN E O 1
ATOM 2880 N N . GLU E 1 70 ? 27.47117 17.85837 14.90393 1.000 56.52813 65 GLU E N 1
ATOM 2881 C CA . GLU E 1 70 ? 28.04798 17.07592 15.98802 1.000 56.64297 65 GLU E CA 1
ATOM 2882 C C . GLU E 1 70 ? 29.56322 17.21765 16.02324 1.000 50.42791 65 GLU E C 1
ATOM 2883 O O . GLU E 1 70 ? 30.15403 17.38914 17.09603 1.000 56.11460 65 GLU E O 1
ATOM 2889 N N . ILE E 1 71 ? 30.20808 17.15479 14.85798 1.000 47.18778 66 ILE E N 1
ATOM 2890 C CA . ILE E 1 71 ? 31.66119 17.29590 14.79832 1.000 45.08762 66 ILE E CA 1
ATOM 2891 C C . ILE E 1 71 ? 32.07649 18.69977 15.22798 1.000 47.23214 66 ILE E C 1
ATOM 2892 O O . ILE E 1 71 ? 32.99963 18.87643 16.03663 1.000 46.51985 66 ILE E O 1
ATOM 2897 N N . LEU E 1 72 ? 31.38977 19.71981 14.70633 1.000 44.21049 67 LEU E N 1
ATOM 2898 C CA . LEU E 1 72 ? 31.74270 21.09701 15.03754 1.000 50.98542 67 LEU E CA 1
ATOM 2899 C C . LEU E 1 72 ? 31.59583 21.35895 16.53195 1.000 53.05088 67 LEU E C 1
ATOM 2900 O O . LEU E 1 72 ? 32.46000 21.99866 17.14288 1.000 54.82778 67 LEU E O 1
ATOM 2905 N N . MET E 1 73 ? 30.52002 20.85556 17.14592 1.000 54.20577 68 MET E N 1
ATOM 2906 C CA . MET E 1 73 ? 30.35654 21.03151 18.58647 1.000 48.79984 68 MET E CA 1
ATOM 2907 C C . MET E 1 73 ? 31.48658 20.35342 19.34762 1.000 51.56483 68 MET E C 1
ATOM 2908 O O . MET E 1 73 ? 32.01442 20.90751 20.31886 1.000 55.83592 68 MET E O 1
ATOM 2913 N N . TYR E 1 74 ? 31.88240 19.15819 18.90995 1.000 44.67235 69 TYR E N 1
ATOM 2914 C CA . TYR E 1 74 ? 32.98901 18.46188 19.55649 1.000 41.21700 69 TYR E CA 1
ATOM 2915 C C . TYR E 1 74 ? 34.27713 19.26738 19.45186 1.000 43.23578 69 TYR E C 1
ATOM 2916 O O . TYR E 1 74 ? 35.04346 19.36193 20.41804 1.000 45.39755 69 TYR E O 1
ATOM 2925 N N . LEU E 1 75 ? 34.52386 19.87176 18.28826 1.000 48.80629 70 LEU E N 1
ATOM 2926 C CA . LEU E 1 75 ? 35.75238 20.63463 18.09947 1.000 47.21126 70 LEU E CA 1
ATOM 2927 C C . LEU E 1 75 ? 35.72795 21.94328 18.88804 1.000 48.73751 70 LEU E C 1
ATOM 2928 O O . LEU E 1 75 ? 36.74903 22.34574 19.46400 1.000 47.20852 70 LEU E O 1
ATOM 2933 N N . ARG E 1 76 ? 34.58177 22.62953 18.91774 1.000 38.76226 71 ARG E N 1
ATOM 2934 C CA . ARG E 1 76 ? 34.48489 23.85299 19.71060 1.000 47.57208 71 ARG E CA 1
ATOM 2935 C C . ARG E 1 76 ? 34.70789 23.54656 21.18379 1.000 47.60451 71 ARG E C 1
ATOM 2936 O O . ARG E 1 76 ? 35.48793 24.22003 21.86971 1.000 41.97543 71 ARG E O 1
ATOM 2944 N N . ARG E 1 77 ? 34.03172 22.51079 21.67572 1.000 42.86398 72 ARG E N 1
ATOM 2945 C CA . ARG E 1 77 ? 34.15190 22.10189 23.06942 1.000 41.52173 72 ARG E CA 1
ATOM 2946 C C . ARG E 1 77 ? 35.60085 21.79824 23.45106 1.000 43.90445 72 ARG E C 1
ATOM 2947 O O . ARG E 1 77 ? 36.00986 22.04512 24.59042 1.000 50.89732 72 ARG E O 1
ATOM 2955 N N . ASN E 1 78 ? 36.40081 21.27876 22.51930 1.000 38.47067 73 ASN E N 1
ATOM 2956 C CA . ASN E 1 78 ? 37.79179 20.95329 22.81733 1.000 38.66367 73 ASN E CA 1
ATOM 2957 C C . ASN E 1 78 ? 38.77738 21.98681 22.28590 1.000 38.20819 73 ASN E C 1
ATOM 2958 O O . ASN E 1 78 ? 39.98549 21.71984 22.25531 1.000 44.55674 73 ASN E O 1
ATOM 2963 N N . ASN E 1 79 ? 38.28854 23.15172 21.86483 1.000 37.97851 74 ASN E N 1
ATOM 2964 C CA . ASN E 1 79 ? 39.13425 24.28202 21.48933 1.000 47.95152 74 ASN E CA 1
ATOM 2965 C C . ASN E 1 79 ? 40.09491 23.92186 20.34981 1.000 51.76219 74 ASN E C 1
ATOM 2966 O O . ASN E 1 79 ? 41.29902 24.18447 20.40708 1.000 51.85323 74 ASN E O 1
ATOM 2971 N N . LYS E 1 80 ? 39.54334 23.32008 19.29789 1.000 50.17977 75 LYS E N 1
ATOM 2972 C CA . LYS E 1 80 ? 40.29755 22.94607 18.11050 1.000 55.15190 75 LYS E CA 1
ATOM 2973 C C . LYS E 1 80 ? 39.82852 23.76922 16.91576 1.000 57.04349 75 LYS E C 1
ATOM 2974 O O . LYS E 1 80 ? 38.65194 24.12940 16.80942 1.000 48.50669 75 LYS E O 1
ATOM 2980 N N . ILE E 1 81 ? 40.76982 24.07888 16.02105 1.000 66.56134 76 ILE E N 1
ATOM 2981 C CA . ILE E 1 81 ? 40.43461 24.84452 14.82732 1.000 68.82133 76 ILE E CA 1
ATOM 2982 C C . ILE E 1 81 ? 39.44417 24.06051 13.97363 1.000 66.95690 76 ILE E C 1
ATOM 2983 O O . ILE E 1 81 ? 39.55734 22.83827 13.80941 1.000 72.77608 76 ILE E O 1
ATOM 2988 N N . ARG E 1 82 ? 38.44902 24.76408 13.44583 1.000 71.39977 77 ARG E N 1
ATOM 2989 C CA . ARG E 1 82 ? 37.39554 24.13647 12.65850 1.000 78.64811 77 ARG E CA 1
ATOM 2990 C C . ARG E 1 82 ? 37.67608 24.28707 11.16721 1.000 91.76822 77 ARG E C 1
ATOM 2991 O O . ARG E 1 82 ? 37.07001 23.61237 10.33212 1.000 96.52588 77 ARG E O 1
ATOM 3000 N N . GLN F 1 5 ? 8.94476 26.51088 33.05502 1.000 120.76121 0 GLN F N 1
ATOM 3001 C CA . GLN F 1 5 ? 8.37296 27.09598 31.84780 1.000 127.36529 0 GLN F CA 1
ATOM 3002 C C . GLN F 1 5 ? 9.44771 27.31210 30.78831 1.000 131.57416 0 GLN F C 1
ATOM 3003 O O . GLN F 1 5 ? 10.62583 27.46232 31.10832 1.000 124.57286 0 GLN F O 1
ATOM 3009 N N . ALA F 1 6 ? 9.03819 27.31498 29.51847 1.000 142.09286 1 ALA F N 1
ATOM 3010 C CA . ALA F 1 6 ? 9.94194 27.76924 28.46897 1.000 136.58395 1 ALA F CA 1
ATOM 3011 C C . ALA F 1 6 ? 10.11620 29.28079 28.51554 1.000 129.60410 1 ALA F C 1
ATOM 3012 O O . ALA F 1 6 ? 11.15510 29.79923 28.08890 1.000 128.62018 1 ALA F O 1
ATOM 3014 N N . ALA F 1 7 ? 9.11717 29.99598 29.04263 1.000 125.34767 2 ALA F N 1
ATOM 3015 C CA . ALA F 1 7 ? 9.20133 31.44450 29.17547 1.000 113.46109 2 ALA F CA 1
ATOM 3016 C C . ALA F 1 7 ? 10.11241 31.87053 30.31625 1.000 111.81360 2 ALA F C 1
ATOM 3017 O O . ALA F 1 7 ? 10.46370 33.05284 30.39524 1.000 109.52933 2 ALA F O 1
ATOM 3019 N N . ARG F 1 8 ? 10.49298 30.94201 31.20316 1.000 114.42135 3 ARG F N 1
ATOM 3020 C CA . ARG F 1 8 ? 11.50629 31.25033 32.20827 1.000 111.11945 3 ARG F CA 1
ATOM 3021 C C . ARG F 1 8 ? 12.80194 31.67978 31.54549 1.000 104.49292 3 ARG F C 1
ATOM 3022 O O . ARG F 1 8 ? 13.43380 32.65782 31.96508 1.000 97.56129 3 ARG F O 1
ATOM 3030 N N . ALA F 1 9 ? 13.21802 30.93820 30.51356 1.000 109.05865 4 ALA F N 1
ATOM 3031 C CA . ALA F 1 9 ? 14.47799 31.22165 29.83996 1.000 108.16107 4 ALA F CA 1
ATOM 3032 C C . ALA F 1 9 ? 14.49080 32.61668 29.23539 1.000 96.20878 4 ALA F C 1
ATOM 3033 O O . ALA F 1 9 ? 15.52955 33.28669 29.25036 1.000 88.66298 4 ALA F O 1
ATOM 3035 N N . ILE F 1 10 ? 13.35865 33.07122 28.69927 1.000 92.33549 5 ILE F N 1
ATOM 3036 C CA . ILE F 1 10 ? 13.30761 34.41457 28.13546 1.000 91.90439 5 ILE F CA 1
ATOM 3037 C C . ILE F 1 10 ? 13.47178 35.45762 29.23602 1.000 85.02247 5 ILE F C 1
ATOM 3038 O O . ILE F 1 10 ? 14.29433 36.37291 29.12363 1.000 82.96529 5 ILE F O 1
ATOM 3043 N N . LEU F 1 11 ? 12.71228 35.31646 30.32730 1.000 75.52291 6 LEU F N 1
ATOM 3044 C CA . LEU F 1 11 ? 12.80979 36.25980 31.44008 1.000 69.92443 6 LEU F CA 1
ATOM 3045 C C . LEU F 1 11 ? 14.23224 36.35211 31.98356 1.000 72.00481 6 LEU F C 1
ATOM 3046 O O . LEU F 1 11 ? 14.69800 37.43904 32.34353 1.000 82.37079 6 LEU F O 1
ATOM 3051 N N . ILE F 1 12 ? 14.93793 35.22519 32.06021 1.000 65.54542 7 ILE F N 1
ATOM 3052 C CA . ILE F 1 12 ? 16.28760 35.23632 32.61275 1.000 65.46333 7 ILE F CA 1
ATOM 3053 C C . ILE F 1 12 ? 17.24956 35.94375 31.66618 1.000 62.11017 7 ILE F C 1
ATOM 3054 O O . ILE F 1 12 ? 18.02308 36.81407 32.07871 1.000 56.41601 7 ILE F O 1
ATOM 3059 N N . GLU F 1 13 ? 17.20776 35.57900 30.38160 1.000 66.42782 8 GLU F N 1
ATOM 3060 C CA . GLU F 1 13 ? 18.23060 36.02711 29.44068 1.000 70.81490 8 GLU F CA 1
ATOM 3061 C C . GLU F 1 13 ? 18.18993 37.53435 29.23234 1.000 72.56322 8 GLU F C 1
ATOM 3062 O O . GLU F 1 13 ? 19.23603 38.16760 29.05192 1.000 79.09123 8 GLU F O 1
ATOM 3068 N N . ARG F 1 14 ? 17.00672 38.13333 29.24012 1.000 64.28024 9 ARG F N 1
ATOM 3069 C CA . ARG F 1 14 ? 16.93600 39.56824 29.02372 1.000 76.62516 9 ARG F CA 1
ATOM 3070 C C . ARG F 1 14 ? 16.99389 40.36463 30.31650 1.000 77.76880 9 ARG F C 1
ATOM 3071 O O . ARG F 1 14 ? 16.83195 41.58817 30.28287 1.000 82.81551 9 ARG F O 1
ATOM 3079 N N . ASN F 1 15 ? 17.21997 39.70733 31.45080 1.000 66.25520 10 ASN F N 1
ATOM 3080 C CA . ASN F 1 15 ? 17.52436 40.40868 32.68659 1.000 55.89337 10 ASN F CA 1
ATOM 3081 C C . ASN F 1 15 ? 18.97008 40.20690 33.10757 1.000 47.54651 10 ASN F C 1
ATOM 3082 O O . ASN F 1 15 ? 19.33384 40.55370 34.23711 1.000 53.29657 10 ASN F O 1
ATOM 3087 N N . LEU F 1 16 ? 19.80321 39.66368 32.21639 1.000 47.54974 11 LEU F N 1
ATOM 3088 C CA . LEU F 1 16 ? 21.21548 39.46485 32.53498 1.000 48.90594 11 LEU F CA 1
ATOM 3089 C C . LEU F 1 16 ? 21.91360 40.79032 32.81240 1.000 47.57516 11 LEU F C 1
ATOM 3090 O O . LEU F 1 16 ? 22.76390 40.86940 33.70608 1.000 54.25863 11 LEU F O 1
ATOM 3095 N N . ARG F 1 17 ? 21.57586 41.84238 32.05665 1.000 43.98413 12 ARG F N 1
ATOM 3096 C CA . ARG F 1 17 ? 22.17282 43.14949 32.32644 1.000 46.43501 12 ARG F CA 1
ATOM 3097 C C . ARG F 1 17 ? 21.85376 43.62049 33.73577 1.000 45.25317 12 ARG F C 1
ATOM 3098 O O . ARG F 1 17 ? 22.68293 44.28181 34.37064 1.000 48.67810 12 ARG F O 1
ATOM 3106 N N . LEU F 1 18 ? 20.66381 43.29326 34.24374 1.000 46.31977 13 LEU F N 1
ATOM 3107 C CA . LEU F 1 18 ? 20.31637 43.70765 35.59904 1.000 52.40985 13 LEU F CA 1
ATOM 3108 C C . LEU F 1 18 ? 21.33598 43.18880 36.60572 1.000 53.62013 13 LEU F C 1
ATOM 3109 O O . LEU F 1 18 ? 21.72077 43.91176 37.53275 1.000 54.08944 13 LEU F O 1
ATOM 3114 N N . VAL F 1 19 ? 21.80465 41.94598 36.42498 1.000 40.83147 14 VAL F N 1
ATOM 3115 C CA . VAL F 1 19 ? 22.79255 41.38246 37.34426 1.000 41.31056 14 VAL F CA 1
ATOM 3116 C C . VAL F 1 19 ? 24.05495 42.23271 37.34544 1.000 39.71363 14 VAL F C 1
ATOM 3117 O O . VAL F 1 19 ? 24.63822 42.51168 38.39986 1.000 46.77209 14 VAL F O 1
ATOM 3121 N N . VAL F 1 20 ? 24.48250 42.67406 36.16682 1.000 42.08847 15 VAL F N 1
ATOM 3122 C CA . VAL F 1 20 ? 25.70847 43.45404 36.06470 1.000 46.69199 15 VAL F CA 1
ATOM 3123 C C . VAL F 1 20 ? 25.54028 44.82056 36.73050 1.000 51.03160 15 VAL F C 1
ATOM 3124 O O . VAL F 1 20 ? 26.39249 45.24649 37.51894 1.000 49.88190 15 VAL F O 1
ATOM 3128 N N . TYR F 1 21 ? 24.44503 45.53054 36.42830 1.000 48.44020 16 TYR F N 1
ATOM 3129 C CA . TYR F 1 21 ? 24.26875 46.86740 36.99810 1.000 52.80751 16 TYR F CA 1
ATOM 3130 C C . TYR F 1 21 ? 24.32843 46.82421 38.51796 1.000 53.64588 16 TYR F C 1
ATOM 3131 O O . TYR F 1 21 ? 24.94115 47.69211 39.14784 1.000 53.70309 16 TYR F O 1
ATOM 3140 N N . ILE F 1 22 ? 23.73125 45.79889 39.12118 1.000 54.40169 17 ILE F N 1
ATOM 3141 C CA . ILE F 1 22 ? 23.77382 45.66501 40.57298 1.000 55.70157 17 ILE F CA 1
ATOM 3142 C C . ILE F 1 22 ? 25.16160 45.23840 41.03814 1.000 58.76058 17 ILE F C 1
ATOM 3143 O O . ILE F 1 22 ? 25.69964 45.78401 42.01005 1.000 62.56196 17 ILE F O 1
ATOM 3148 N N . ALA F 1 23 ? 25.76725 44.26467 40.35201 1.000 56.66802 18 ALA F N 1
ATOM 3149 C CA . ALA F 1 23 ? 27.07293 43.76534 40.77578 1.000 59.92187 18 ALA F CA 1
ATOM 3150 C C . ALA F 1 23 ? 28.14866 44.83813 40.67314 1.000 60.70378 18 ALA F C 1
ATOM 3151 O O . ALA F 1 23 ? 29.08727 44.84937 41.47804 1.000 54.17802 18 ALA F O 1
ATOM 3153 N N . ARG F 1 24 ? 28.02204 45.74998 39.70448 1.000 65.01916 19 ARG F N 1
ATOM 3154 C CA . ARG F 1 24 ? 28.98990 46.83503 39.56802 1.000 70.32316 19 ARG F CA 1
ATOM 3155 C C . ARG F 1 24 ? 28.96054 47.78435 40.76028 1.000 69.46575 19 ARG F C 1
ATOM 3156 O O . ARG F 1 24 ? 29.94696 48.47607 41.02167 1.000 77.86400 19 ARG F O 1
ATOM 3164 N N . LYS F 1 25 ? 27.84652 47.86347 41.48196 1.000 53.50060 20 LYS F N 1
ATOM 3165 C CA . LYS F 1 25 ? 27.86944 48.77576 42.61555 1.000 62.72127 20 LYS F CA 1
ATOM 3166 C C . LYS F 1 25 ? 28.57734 48.18815 43.82411 1.000 77.59996 20 LYS F C 1
ATOM 3167 O O . LYS F 1 25 ? 28.76798 48.90055 44.81532 1.000 87.38237 20 LYS F O 1
ATOM 3173 N N . PHE F 1 26 ? 29.00440 46.92863 43.74913 1.000 81.15390 21 PHE F N 1
ATOM 3174 C CA . PHE F 1 26 ? 29.72631 46.26879 44.82570 1.000 77.85400 21 PHE F CA 1
ATOM 3175 C C . PHE F 1 26 ? 31.19442 46.04524 44.49632 1.000 88.17547 21 PHE F C 1
ATOM 3176 O O . PHE F 1 26 ? 31.87192 45.33594 45.24121 1.000 98.49900 21 PHE F O 1
ATOM 3184 N N . GLU F 1 27 ? 31.71035 46.59537 43.39426 1.000 90.57315 22 GLU F N 1
ATOM 3185 C CA . GLU F 1 27 ? 33.10877 46.32501 43.07196 1.000 98.57777 22 GLU F CA 1
ATOM 3186 C C . GLU F 1 27 ? 34.07572 47.21934 43.84048 1.000 102.58330 22 GLU F C 1
ATOM 3187 O O . GLU F 1 27 ? 35.26375 47.27243 43.50389 1.000 106.23764 22 GLU F O 1
ATOM 3193 N N . ASN F 1 28 ? 33.59809 47.90963 44.87119 1.000 104.07635 23 ASN F N 1
ATOM 3194 C CA . ASN F 1 28 ? 34.46351 48.61581 45.80148 1.000 107.81341 23 ASN F CA 1
ATOM 3195 C C . ASN F 1 28 ? 35.00454 47.70546 46.90257 1.000 114.58844 23 ASN F C 1
ATOM 3196 O O . ASN F 1 28 ? 35.51404 48.20464 47.91044 1.000 113.88518 23 ASN F O 1
ATOM 3198 N N . THR F 1 29 ? 34.90233 46.39061 46.73080 1.000 127.14797 24 THR F N 1
ATOM 3199 C CA . THR F 1 29 ? 35.40442 45.40595 47.67454 1.000 130.50200 24 THR F CA 1
ATOM 3200 C C . THR F 1 29 ? 36.72368 44.81964 47.16930 1.000 132.69497 24 THR F C 1
ATOM 3201 O O . THR F 1 29 ? 37.42355 45.42946 46.35027 1.000 136.12345 24 THR F O 1
ATOM 3205 N N . GLY F 1 30 ? 37.07535 43.63975 47.67155 1.000 125.50492 25 GLY F N 1
ATOM 3206 C CA . GLY F 1 30 ? 38.21586 42.89967 47.18012 1.000 120.43503 25 GLY F CA 1
ATOM 3207 C C . GLY F 1 30 ? 37.78963 41.58849 46.55372 1.000 111.66352 25 GLY F C 1
ATOM 3208 O O . GLY F 1 30 ? 38.51365 40.58927 46.62183 1.000 109.72560 25 GLY F O 1
ATOM 3209 N N . ILE F 1 31 ? 36.59823 41.57752 45.95741 1.000 106.76282 26 ILE F N 1
ATOM 3210 C CA . ILE F 1 31 ? 36.06846 40.41439 45.25480 1.000 90.74255 26 ILE F CA 1
ATOM 3211 C C . ILE F 1 31 ? 35.98935 40.74742 43.77409 1.000 75.57657 26 ILE F C 1
ATOM 3212 O O . ILE F 1 31 ? 35.60275 41.85914 43.39794 1.000 73.31197 26 ILE F O 1
ATOM 3214 N N . ASN F 1 32 ? 36.35860 39.78441 42.93696 1.000 76.12724 27 ASN F N 1
ATOM 3215 C CA . ASN F 1 32 ? 36.34311 40.00326 41.49973 1.000 84.77712 27 ASN F CA 1
ATOM 3216 C C . ASN F 1 32 ? 34.91609 40.18363 40.99520 1.000 79.74465 27 ASN F C 1
ATOM 3217 O O . ASN F 1 32 ? 33.96793 39.57250 41.49858 1.000 72.04153 27 ASN F O 1
ATOM 3222 N N . ILE F 1 33 ? 34.77111 41.04730 39.98787 1.000 72.65241 28 ILE F N 1
ATOM 3223 C CA . ILE F 1 33 ? 33.45643 41.27950 39.40438 1.000 66.40018 28 ILE F CA 1
ATOM 3224 C C . ILE F 1 33 ? 32.89981 39.98643 38.82183 1.000 64.40068 28 ILE F C 1
ATOM 3225 O O . ILE F 1 33 ? 31.68326 39.75134 38.85688 1.000 56.16284 28 ILE F O 1
ATOM 3230 N N . GLU F 1 34 ? 33.77678 39.11324 38.31401 1.000 66.02160 29 GLU F N 1
ATOM 3231 C CA . GLU F 1 34 ? 33.32272 37.85647 37.72490 1.000 63.65009 29 GLU F CA 1
ATOM 3232 C C . GLU F 1 34 ? 32.55414 37.01420 38.73531 1.000 59.15007 29 GLU F C 1
ATOM 3233 O O . GLU F 1 34 ? 31.49674 36.45541 38.41658 1.000 49.32710 29 GLU F O 1
ATOM 3239 N N . ASP F 1 35 ? 33.06462 36.91632 39.96172 1.000 55.05494 30 ASP F N 1
ATOM 3240 C CA . ASP F 1 35 ? 32.36910 36.13451 40.97524 1.000 58.02157 30 ASP F CA 1
ATOM 3241 C C . ASP F 1 35 ? 31.06285 36.80049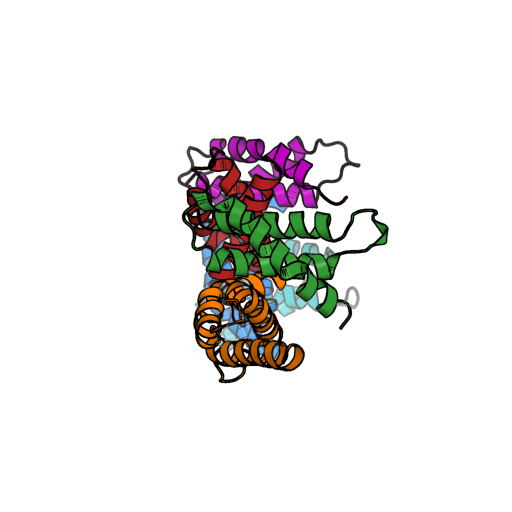 41.38951 1.000 53.77405 30 ASP F C 1
ATOM 3242 O O . ASP F 1 35 ? 30.06876 36.11244 41.65787 1.000 50.97048 30 ASP F O 1
ATOM 3247 N N . LEU F 1 36 ? 31.04175 38.13711 41.44294 1.000 56.93506 31 LEU F N 1
ATOM 3248 C CA . LEU F 1 36 ? 29.81667 38.84052 41.81232 1.000 52.10171 31 LEU F CA 1
ATOM 3249 C C . LEU F 1 36 ? 28.72660 38.61510 40.77487 1.000 51.25334 31 LEU F C 1
ATOM 3250 O O . LEU F 1 36 ? 27.55473 38.42438 41.12646 1.000 55.29488 31 LEU F O 1
ATOM 3255 N N . ILE F 1 37 ? 29.09489 38.60932 39.49024 1.000 40.41404 32 ILE F N 1
ATOM 3256 C CA . ILE F 1 37 ? 28.10752 38.35453 38.44434 1.000 41.50406 32 ILE F CA 1
ATOM 3257 C C . ILE F 1 37 ? 27.55090 36.94236 38.57579 1.000 43.07391 32 ILE F C 1
ATOM 3258 O O . ILE F 1 37 ? 26.33168 36.72738 38.50690 1.000 37.11648 32 ILE F O 1
ATOM 3263 N N . SER F 1 38 ? 28.43132 35.95921 38.78902 1.000 40.12404 33 SER F N 1
ATOM 3264 C CA A SER F 1 38 ? 27.95809 34.59902 39.01049 0.580 39.88055 33 SER F CA 1
ATOM 3265 C CA B SER F 1 38 ? 27.97440 34.59224 39.02572 0.420 40.58384 33 SER F CA 1
ATOM 3266 C C . SER F 1 38 ? 26.97731 34.55003 40.18814 1.000 44.26177 33 SER F C 1
ATOM 3267 O O . SER F 1 38 ? 25.87481 34.00999 40.04972 1.000 45.73074 33 SER F O 1
ATOM 3272 N N . ILE F 1 39 ? 27.36477 35.12970 41.32074 1.000 56.04347 34 ILE F N 1
ATOM 3273 C CA . ILE F 1 39 ? 26.50364 35.10745 42.50633 1.000 48.70630 34 ILE F CA 1
ATOM 3274 C C . ILE F 1 39 ? 25.20311 35.84620 42.23408 1.000 46.45981 34 ILE F C 1
ATOM 3275 O O . ILE F 1 39 ? 24.11598 35.36983 42.58445 1.000 54.57425 34 ILE F O 1
ATOM 3280 N N . GLY F 1 40 ? 25.28663 37.02136 41.60812 1.000 38.50563 35 GLY F N 1
ATOM 3281 C CA . GLY F 1 40 ? 24.07191 37.75188 41.28842 1.000 42.99560 35 GLY F CA 1
ATOM 3282 C C . GLY F 1 40 ? 23.14433 36.95961 40.38562 1.000 44.93639 35 GLY F C 1
ATOM 3283 O O . GLY F 1 40 ? 21.92030 37.02586 40.52171 1.000 45.91845 35 GLY F O 1
ATOM 3284 N N . THR F 1 41 ? 23.72021 36.19369 39.45642 1.000 44.80351 36 THR F N 1
ATOM 3285 C CA . THR F 1 41 ? 22.91798 35.38164 38.54864 1.000 48.49905 36 THR F CA 1
ATOM 3286 C C . THR F 1 41 ? 22.17004 34.28611 39.29544 1.000 50.49510 36 THR F C 1
ATOM 3287 O O . THR F 1 41 ? 21.03738 33.94270 38.92862 1.000 43.27066 36 THR F O 1
ATOM 3291 N N . ILE F 1 42 ? 22.78377 33.73115 40.34235 1.000 47.21041 37 ILE F N 1
ATOM 3292 C CA . ILE F 1 42 ? 22.05001 32.85891 41.25461 1.000 53.49454 37 ILE F CA 1
ATOM 3293 C C . ILE F 1 42 ? 20.84343 33.58644 41.83826 1.000 46.73292 37 ILE F C 1
ATOM 3294 O O . ILE F 1 42 ? 19.73864 33.03233 41.90601 1.000 47.97361 37 ILE F O 1
ATOM 3299 N N . GLY F 1 43 ? 21.02568 34.84292 42.24826 1.000 50.11576 38 GLY F N 1
ATOM 3300 C CA . GLY F 1 43 ? 19.89899 35.60761 42.76460 1.000 51.68956 38 GLY F CA 1
ATOM 3301 C C . GLY F 1 43 ? 18.80874 35.80913 41.72992 1.000 53.87914 38 GLY F C 1
ATOM 3302 O O . GLY F 1 43 ? 17.61666 35.75654 42.04675 1.000 60.14717 38 GLY F O 1
ATOM 3303 N N . LEU F 1 44 ? 19.20245 36.03459 40.47621 1.000 48.01675 39 LEU F N 1
ATOM 3304 C CA . LEU F 1 44 ? 18.22286 36.17669 39.40566 1.000 52.99544 39 LEU F CA 1
ATOM 3305 C C . LEU F 1 44 ? 17.44501 34.88302 39.18780 1.000 52.17487 39 LEU F C 1
ATOM 3306 O O . LEU F 1 44 ? 16.21975 34.91228 39.02015 1.000 59.31758 39 LEU F O 1
ATOM 3311 N N . ILE F 1 45 ? 18.13977 33.73982 39.17851 1.000 45.93875 40 ILE F N 1
ATOM 3312 C CA . ILE F 1 45 ? 17.46482 32.45327 39.01577 1.000 50.74180 40 ILE F CA 1
ATOM 3313 C C . ILE F 1 45 ? 16.47524 32.22130 40.15054 1.000 57.92548 40 ILE F C 1
ATOM 3314 O O . ILE F 1 45 ? 15.35250 31.75152 39.92700 1.000 63.64847 40 ILE F O 1
ATOM 3319 N N . LYS F 1 46 ? 16.87567 32.53999 41.38647 1.000 59.62161 41 LYS F N 1
ATOM 3320 C CA . LYS F 1 46 ? 15.96940 32.37152 42.52000 1.000 65.78599 41 LYS F CA 1
ATOM 3321 C C . LYS F 1 46 ? 14.73533 33.24818 42.37451 1.000 68.97953 41 LYS F C 1
ATOM 3322 O O . LYS F 1 46 ? 13.61751 32.80969 42.66781 1.000 75.58908 41 LYS F O 1
ATOM 3328 N N . ALA F 1 47 ? 14.91591 34.48793 41.91558 1.000 69.22764 42 ALA F N 1
ATOM 3329 C CA . ALA F 1 47 ? 13.77676 35.38551 41.75396 1.000 68.72073 42 ALA F CA 1
ATOM 3330 C C . ALA F 1 47 ? 12.79217 34.85073 40.72114 1.000 75.02042 42 ALA F C 1
ATOM 3331 O O . ALA F 1 47 ? 11.57712 34.85007 40.95245 1.000 79.10323 42 ALA F O 1
ATOM 3333 N N . VAL F 1 48 ? 13.30093 34.37192 39.58367 1.000 75.37760 43 VAL F N 1
ATOM 3334 C CA . VAL F 1 48 ? 12.42780 33.91775 38.50460 1.000 78.61110 43 VAL F CA 1
ATOM 3335 C C . VAL F 1 48 ? 11.71268 32.62804 38.89458 1.000 83.04421 43 VAL F C 1
ATOM 3336 O O . VAL F 1 48 ? 10.54171 32.42009 38.54664 1.000 89.03621 43 VAL F O 1
ATOM 3340 N N . ASN F 1 49 ? 12.39014 31.75069 39.63918 1.000 75.25024 44 ASN F N 1
ATOM 3341 C CA . ASN F 1 49 ? 11.75359 30.51945 40.09277 1.000 81.99035 44 ASN F CA 1
ATOM 3342 C C . ASN F 1 49 ? 10.70003 30.76136 41.16813 1.000 88.96714 44 ASN F C 1
ATOM 3343 O O . ASN F 1 49 ? 9.87277 29.87661 41.41185 1.000 94.44204 44 ASN F O 1
ATOM 3348 N N . THR F 1 50 ? 10.70746 31.93066 41.81414 1.000 88.90406 45 THR F N 1
ATOM 3349 C CA . THR F 1 50 ? 9.79619 32.23395 42.91253 1.000 91.51232 45 THR F CA 1
ATOM 3350 C C . THR F 1 50 ? 9.01392 33.51981 42.66440 1.000 106.53621 45 THR F C 1
ATOM 3351 O O . THR F 1 50 ? 8.66726 34.23266 43.61011 1.000 109.22487 45 THR F O 1
ATOM 3355 N N . PHE F 1 51 ? 8.73025 33.83435 41.40391 1.000 116.26359 46 PHE F N 1
ATOM 3356 C CA . PHE F 1 51 ? 8.03119 35.06377 41.05619 1.000 124.74686 46 PHE F CA 1
ATOM 3357 C C . PHE F 1 51 ? 6.56514 34.78502 40.75488 1.000 132.73866 46 PHE F C 1
ATOM 3358 O O . PHE F 1 51 ? 6.23209 33.81192 40.07264 1.000 132.71923 46 PHE F O 1
ATOM 3366 N N . ASN F 1 52 ? 5.69244 35.65625 41.26060 1.000 137.25783 47 ASN F N 1
ATOM 3367 C CA . ASN F 1 52 ? 4.26058 35.55131 41.02157 1.000 144.50725 47 ASN F CA 1
ATOM 3368 C C . ASN F 1 52 ? 3.85324 36.50837 39.91622 1.000 149.12808 47 ASN F C 1
ATOM 3369 O O . ASN F 1 52 ? 3.98088 37.73149 40.09573 1.000 152.56826 47 ASN F O 1
ATOM 3374 N N . PRO F 1 53 ? 3.36563 36.02528 38.76673 1.000 148.75260 48 PRO F N 1
ATOM 3375 C CA . PRO F 1 53 ? 2.92062 36.93970 37.70404 1.000 146.07239 48 PRO F CA 1
ATOM 3376 C C . PRO F 1 53 ? 1.70284 37.76587 38.09526 1.000 152.28736 48 PRO F C 1
ATOM 3377 O O . PRO F 1 53 ? 0.65242 37.67552 37.45112 1.000 156.76816 48 PRO F O 1
ATOM 3381 N N . GLU F 1 54 ? 1.84236 38.57750 39.14604 1.000 155.36894 49 GLU F N 1
ATOM 3382 C CA . GLU F 1 54 ? 0.78910 39.47115 39.61579 1.000 163.75650 49 GLU F CA 1
ATOM 3383 C C . GLU F 1 54 ? 1.34196 40.41403 40.67839 1.000 167.24591 49 GLU F C 1
ATOM 3384 O O . GLU F 1 54 ? 2.46403 40.91540 40.54401 1.000 165.86577 49 GLU F O 1
ATOM 3386 N N . LYS F 1 55 ? 0.55441 40.65888 41.73099 1.000 171.35263 50 LYS F N 1
ATOM 3387 C CA . LYS F 1 55 ? 0.95048 41.46661 42.88388 1.000 167.90530 50 LYS F CA 1
ATOM 3388 C C . LYS F 1 55 ? 1.31886 42.90001 42.51589 1.000 174.39184 50 LYS F C 1
ATOM 3389 O O . LYS F 1 55 ? 1.28535 43.28288 41.34165 1.000 173.62050 50 LYS F O 1
ATOM 3395 N N . LYS F 1 56 ? 1.66113 43.70025 43.52499 1.000 178.35676 51 LYS F N 1
ATOM 3396 C CA . LYS F 1 56 ? 2.09356 45.07798 43.33275 1.000 177.69386 51 LYS F CA 1
ATOM 3397 C C . LYS F 1 56 ? 3.59614 45.19768 43.11222 1.000 165.45060 51 LYS F C 1
ATOM 3398 O O . LYS F 1 56 ? 4.08523 46.30317 42.85796 1.000 171.81925 51 LYS F O 1
ATOM 3400 N N . ILE F 1 57 ? 4.33463 44.09561 43.21354 1.000 149.43918 52 ILE F N 1
ATOM 3401 C CA . ILE F 1 57 ? 5.75017 44.04327 42.87170 1.000 127.55758 52 ILE F CA 1
ATOM 3402 C C . ILE F 1 57 ? 5.89752 43.10009 41.68886 1.000 122.05043 52 ILE F C 1
ATOM 3403 O O . ILE F 1 57 ? 5.34974 41.99153 41.70500 1.000 125.71684 52 ILE F O 1
ATOM 3405 N N . LYS F 1 58 ? 6.61496 43.53953 40.66202 1.000 118.57041 53 LYS F N 1
ATOM 3406 C CA . LYS F 1 58 ? 6.79506 42.72814 39.46626 1.000 115.35771 53 LYS F CA 1
ATOM 3407 C C . LYS F 1 58 ? 8.27404 42.37062 39.29329 1.000 112.79290 53 LYS F C 1
ATOM 3408 O O . LYS F 1 58 ? 9.10727 42.64334 40.16338 1.000 111.79250 53 LYS F O 1
ATOM 3414 N N . LEU F 1 59 ? 8.58736 41.76773 38.14184 1.000 109.81464 54 LEU F N 1
ATOM 3415 C CA . LEU F 1 59 ? 9.83205 41.02050 37.97188 1.000 109.37204 54 LEU F CA 1
ATOM 3416 C C . LEU F 1 59 ? 11.06344 41.86363 38.29329 1.000 105.00742 54 LEU F C 1
ATOM 3417 O O . LEU F 1 59 ? 11.87214 41.49810 39.15203 1.000 105.87808 54 LEU F O 1
ATOM 3419 N N . ALA F 1 60 ? 11.21697 42.99919 37.60895 1.000 101.60256 55 ALA F N 1
ATOM 3420 C CA . ALA F 1 60 ? 12.44624 43.78164 37.72388 1.000 96.20604 55 ALA F CA 1
ATOM 3421 C C . ALA F 1 60 ? 12.74028 44.15025 39.17214 1.000 94.89655 55 ALA F C 1
ATOM 3422 O O . ALA F 1 60 ? 13.85965 43.95562 39.65876 1.000 90.19440 55 ALA F O 1
ATOM 3424 N N . THR F 1 61 ? 11.74113 44.67265 39.88262 1.000 102.11308 56 THR F N 1
ATOM 3425 C CA . THR F 1 61 ? 11.97086 45.09247 41.26073 1.000 102.68743 56 THR F CA 1
ATOM 3426 C C . THR F 1 61 ? 12.22432 43.89649 42.17247 1.000 95.60421 56 THR F C 1
ATOM 3427 O O . THR F 1 61 ? 13.10636 43.94530 43.03828 1.000 97.85804 56 THR F O 1
ATOM 3431 N N . TYR F 1 62 ? 11.47377 42.80883 41.99105 1.000 85.75276 57 TYR F N 1
ATOM 3432 C CA . TYR F 1 62 ? 11.70849 41.61742 42.80019 1.000 88.47691 57 TYR F CA 1
ATOM 3433 C C . TYR F 1 62 ? 13.06769 41.00210 42.48911 1.000 90.89578 57 TYR F C 1
ATOM 3434 O O . TYR F 1 62 ? 13.78687 40.57540 43.39989 1.000 89.91616 57 TYR F O 1
ATOM 3443 N N . ALA F 1 63 ? 13.43873 40.96207 41.20626 1.000 86.23596 58 ALA F N 1
ATOM 3444 C CA . ALA F 1 63 ? 14.73434 40.41574 40.81985 1.000 72.60005 58 ALA F CA 1
ATOM 3445 C C . ALA F 1 63 ? 15.87832 41.24506 41.38945 1.000 69.33363 58 ALA F C 1
ATOM 3446 O O . ALA F 1 63 ? 16.89648 40.69041 41.82302 1.000 68.36177 58 ALA F O 1
ATOM 3448 N N . SER F 1 64 ? 15.72669 42.57391 41.39826 1.000 63.92746 59 SER F N 1
ATOM 3449 C CA . SER F 1 64 ? 16.76921 43.44461 41.93253 1.000 65.43754 59 SER F CA 1
ATOM 3450 C C . SER F 1 64 ? 17.04108 43.14237 43.39944 1.000 70.82850 59 SER F C 1
ATOM 3451 O O . SER F 1 64 ? 18.19734 43.12754 43.83665 1.000 70.19929 59 SER F O 1
ATOM 3454 N N . ARG F 1 65 ? 15.98118 42.91184 44.17275 1.000 72.50809 60 ARG F N 1
ATOM 3455 C CA . ARG F 1 65 ? 16.15340 42.60290 45.58685 1.000 72.09549 60 ARG F CA 1
ATOM 3456 C C . ARG F 1 65 ? 16.91526 41.29597 45.76381 1.000 71.93619 60 ARG F C 1
ATOM 3457 O O . ARG F 1 65 ? 17.92365 41.24336 46.47926 1.000 79.38246 60 ARG F O 1
ATOM 3459 N N . CYS F 1 66 ? 16.45787 40.23511 45.09125 1.000 63.45165 61 CYS F N 1
ATOM 3460 C CA . CYS F 1 66 ? 17.08951 38.92521 45.21840 1.000 64.95862 61 CYS F CA 1
ATOM 3461 C C . CYS F 1 66 ? 18.53428 38.95923 44.74250 1.000 63.51882 61 CYS F C 1
ATOM 3462 O O . CYS F 1 66 ? 19.41987 38.35186 45.36076 1.000 65.17297 61 CYS F O 1
ATOM 3465 N N . ILE F 1 67 ? 18.79399 39.64676 43.63109 1.000 59.72602 62 ILE F N 1
ATOM 3466 C CA . ILE F 1 67 ? 20.15960 39.76794 43.13552 1.000 59.71518 62 ILE F CA 1
ATOM 3467 C C . ILE F 1 67 ? 21.03112 40.47652 44.16080 1.000 53.78402 62 ILE F C 1
ATOM 3468 O O . ILE F 1 67 ? 22.12710 40.01846 44.49847 1.000 52.36197 62 ILE F O 1
ATOM 3473 N N . GLU F 1 68 ? 20.54479 41.59735 44.68872 1.000 64.20593 63 GLU F N 1
ATOM 3474 C CA . GLU F 1 68 ? 21.31045 42.32053 45.69632 1.000 72.10241 63 GLU F CA 1
ATOM 3475 C C . GLU F 1 68 ? 21.46736 41.49320 46.96959 1.000 66.58747 63 GLU F C 1
ATOM 3476 O O . GLU F 1 68 ? 22.55328 41.45154 47.56456 1.000 62.08310 63 GLU F O 1
ATOM 3482 N N . ASN F 1 69 ? 20.40622 40.79641 47.38204 1.000 58.05535 64 ASN F N 1
ATOM 3483 C CA . ASN F 1 69 ? 20.47638 40.04057 48.62589 1.000 69.55196 64 ASN F CA 1
ATOM 3484 C C . ASN F 1 69 ? 21.51103 38.92708 48.53695 1.000 72.43495 64 ASN F C 1
ATOM 3485 O O . ASN F 1 69 ? 22.28910 38.72076 49.47736 1.000 68.95204 64 ASN F O 1
ATOM 3490 N N . GLU F 1 70 ? 21.54233 38.20476 47.41170 1.000 71.13915 65 GLU F N 1
ATOM 3491 C CA . GLU F 1 70 ? 22.49448 37.10648 47.26968 1.000 62.31634 65 GLU F CA 1
ATOM 3492 C C . GLU F 1 70 ? 23.92853 37.61489 47.30460 1.000 60.02319 65 GLU F C 1
ATOM 3493 O O . GLU F 1 70 ? 24.79940 37.00170 47.93396 1.000 65.46782 65 GLU F O 1
ATOM 3499 N N . ILE F 1 71 ? 24.18686 38.74740 46.65211 1.000 52.02607 66 ILE F N 1
ATOM 3500 C CA . ILE F 1 71 ? 25.52040 39.33430 46.69123 1.000 52.06067 66 ILE F CA 1
ATOM 3501 C C . ILE F 1 71 ? 25.86528 39.79308 48.10388 1.000 60.27660 66 ILE F C 1
ATOM 3502 O O . ILE F 1 71 ? 26.98126 39.56813 48.59006 1.000 59.58318 66 ILE F O 1
ATOM 3507 N N . LEU F 1 72 ? 24.91359 40.43367 48.78730 1.000 58.67486 67 LEU F N 1
ATOM 3508 C CA . LEU F 1 72 ? 25.14357 40.85074 50.16664 1.000 67.20936 67 LEU F CA 1
ATOM 3509 C C . LEU F 1 72 ? 25.47827 39.65563 51.05098 1.000 71.59407 67 LEU F C 1
ATOM 3510 O O . LEU F 1 72 ? 26.43761 39.69449 51.83083 1.000 70.71570 67 LEU F O 1
ATOM 3515 N N . MET F 1 73 ? 24.69832 38.57557 50.93470 1.000 68.68507 68 MET F N 1
ATOM 3516 C CA . MET F 1 73 ? 24.93534 37.40131 51.76861 1.000 60.31569 68 MET F CA 1
ATOM 3517 C C . MET F 1 73 ? 26.25148 36.72578 51.41921 1.000 58.60955 68 MET F C 1
ATOM 3518 O O . MET F 1 73 ? 26.90946 36.16197 52.29836 1.000 70.35316 68 MET F O 1
ATOM 3523 N N . TYR F 1 74 ? 26.65635 36.77865 50.15196 1.000 57.13265 69 TYR F N 1
ATOM 3524 C CA . TYR F 1 74 ? 27.94732 36.21738 49.77268 1.000 59.35704 69 TYR F CA 1
ATOM 3525 C C . TYR F 1 74 ? 29.09064 37.02106 50.37720 1.000 65.37723 69 TYR F C 1
ATOM 3526 O O . TYR F 1 74 ? 30.05604 36.44749 50.89419 1.000 70.87060 69 TYR F O 1
ATOM 3535 N N . LEU F 1 75 ? 28.99610 38.35054 50.32778 1.000 68.70736 70 LEU F N 1
ATOM 3536 C CA . LEU F 1 75 ? 30.04111 39.19265 50.89532 1.000 71.99829 70 LEU F CA 1
ATOM 3537 C C . LEU F 1 75 ? 30.03916 39.16394 52.41882 1.000 70.22497 70 LEU F C 1
ATOM 3538 O O . LEU F 1 75 ? 31.11078 39.17792 53.03466 1.000 73.49327 70 LEU F O 1
ATOM 3543 N N . ARG F 1 76 ? 28.86206 39.13891 53.04473 1.000 61.81436 71 ARG F N 1
ATOM 3544 C CA . ARG F 1 76 ? 28.82809 39.01342 54.49551 1.000 69.04176 71 ARG F CA 1
ATOM 3545 C C . ARG F 1 76 ? 29.31093 37.64225 54.94681 1.000 73.43680 71 ARG F C 1
ATOM 3546 O O . ARG F 1 76 ? 29.97258 37.53478 55.98561 1.000 72.05115 71 ARG F O 1
ATOM 3554 N N . ARG F 1 77 ? 29.01085 36.59120 54.17625 1.000 68.20201 72 ARG F N 1
ATOM 3555 C CA . ARG F 1 77 ? 29.49480 35.25901 54.52877 1.000 73.22671 72 ARG F CA 1
ATOM 3556 C C . ARG F 1 77 ? 31.01473 35.21001 54.50943 1.000 76.17781 72 ARG F C 1
ATOM 3557 O O . ARG F 1 77 ? 31.63118 34.50161 55.31170 1.000 81.89352 72 ARG F O 1
ATOM 3565 N N . ASN F 1 78 ? 31.63696 35.95961 53.60278 1.000 80.16694 73 ASN F N 1
ATOM 3566 C CA . ASN F 1 78 ? 33.08517 36.08553 53.56371 1.000 85.38853 73 ASN F CA 1
ATOM 3567 C C . ASN F 1 78 ? 33.57385 37.34281 54.27382 1.000 92.82384 73 ASN F C 1
ATOM 3568 O O . ASN F 1 78 ? 34.73219 37.73645 54.09388 1.000 95.57582 73 ASN F O 1
ATOM 3573 N N . ASN F 1 79 ? 32.70290 37.98658 55.05710 1.000 95.50551 74 ASN F N 1
ATOM 3574 C CA . ASN F 1 79 ? 33.08036 39.01446 56.02824 1.000 106.96491 74 ASN F CA 1
ATOM 3575 C C . ASN F 1 79 ? 33.65165 40.26242 55.35339 1.000 114.29204 74 ASN F C 1
ATOM 3576 O O . ASN F 1 79 ? 34.78762 40.67278 55.60215 1.000 123.20373 74 ASN F O 1
ATOM 3581 N N . LYS F 1 80 ? 32.83269 40.86897 54.49408 1.000 107.06743 75 LYS F N 1
ATOM 3582 C CA . LYS F 1 80 ? 33.17470 42.14233 53.87333 1.000 105.55454 75 LYS F CA 1
ATOM 3583 C C . LYS F 1 80 ? 32.11138 43.18636 54.18246 1.000 102.78871 75 LYS F C 1
ATOM 3584 O O . LYS F 1 80 ? 32.32103 44.06435 55.02488 1.000 111.04975 75 LYS F O 1
ATOM 3590 N N . ILE F 1 81 ? 30.97189 43.10236 53.50475 1.000 98.91896 76 ILE F N 1
ATOM 3591 C CA . ILE F 1 81 ? 29.88441 44.04897 53.71928 1.000 102.09260 76 ILE F CA 1
ATOM 3592 C C . ILE F 1 81 ? 28.94431 43.53545 54.80712 1.000 110.39748 76 ILE F C 1
ATOM 3593 O O . ILE F 1 81 ? 28.68963 44.21916 55.80112 1.000 114.51060 76 ILE F O 1
#

Organism: Bacillus subtilis (strain 168) (NCBI:txid224308)

Radius of gyration: 29.56 Å; Cα contacts (8 Å, |Δi|>4): 532; chains: 6; bounding box: 44×95×54 Å

Solvent-accessible surface area: 24726 Å² total; per-residue (Å²): 110,63,105,42,55,49,96,45,104,47,16,67,153,14,6,194,38,0,24,144,5,0,109,83,27,74,101,131,72,25,62,25,24,29,0,2,1,2,0,0,20,0,0,20,103,0,11,88,73,48,64,105,63,58,106,17,155,24,44,59,6,0,24,21,13,0,18,40,16,0,8,92,31,7,150,118,59,123,111,130,56,123,93,12,25,75,24,20,34,8,40,157,14,6,125,37,0,3,140,2,0,106,128,43,74,90,141,84,39,63,22,28,33,0,1,1,4,0,0,20,0,0,22,105,0,11,81,86,48,70,81,96,145,114,102,66,24,51,91,67,0,26,155,22,0,54,65,32,0,85,110,27,41,70,138,88,127,102,64,140,44,92,84,20,53,183,36,8,106,35,0,5,122,10,0,120,134,23,126,125,54,70,69,65,46,24,23,1,1,0,2,0,0,16,0,0,20,76,3,26,103,82,53,66,109,106,78,105,50,67,35,55,89,70,4,30,118,23,0,52,32,25,0,73,31,43,13,99,39,93,109,153,21,80,85,10,3,76,27,17,34,12,39,185,41,6,102,34,0,5,123,5,0,102,127,9,78,127,22,87,29,78,34,35,26,0,2,0,10,0,0,19,0,1,22,93,0,10,72,78,49,88,67,144,49,74,22,155,35,60,54,10,1,27,23,16,0,28,40,21,0,3,75,34,12,114,139,95,141,158,96,85,115,34,78,84,19,46,84,11,10,154,38,0,2,126,2,0,123,107,14,154,146,8,76,31,90,67,25,28,2,2,0,3,0,0,18,0,0,21,86,0,20,90,83,52,82,108,96,60,115,41,67,28,51,76,55,0,30,143,22,0,66,51,31,0,39,32,28,0,31,32,59,78,85,127,144,153,90,57,99,54,105,70,9,44,186,32,6,96,38,0,6,133,25,0,100,164,33,82,102,51,73,22,97,36,31,39,0,1,0,3,0,0,15,0,0,26,105,2,18,97,87,48,69,118,48,162,120,57,130,26,61,95,73,3,33,60,26,0,79,76,34,0,40,93,44,1,107,168,66,132,115,75

Nearest PDB structures (foldseek):
  8b3z-assembly1_B  TM=1.007E+00  e=2.896E-10  Bacillus subtilis
  8b3z-assembly1_F  TM=9.750E-01  e=2.466E-09  Bacillus subtilis
  8gzh-assembly1_F  TM=9.477E-01  e=7.370E-05  Synechocystis sp. PCC 6803
  7n4e-assembly1_F  TM=9.417E-01  e=2.089E-04  Escherichia coli
  5yix-assembly1_A  TM=9.161E-01  e=5.924E-04  Caulobacter vibrioides NA1000